Protein AF-A0AAJ6BHR3-F1 (afdb_monomer)

Mean predicted aligned error: 11.4 Å

Sequence (372 aa):
MIALTFVSKPFFCKNNGRNAMPSKGFRGINARCAALYSTTLAGIFLPLKCFQKGMETKALTVLSYGAGQDSTAILYRIVLDPAFGKQWVKGNFIVVMSNTGNEHPHTYRHVAFIQDFCLQHGIQFFFLSFRNGYHPNTWPTLQGQYLRNDSIMSLAYPKSCTDNLKIKPIYNFLDHFVAQEYYGYSDKKIPTGKKFIKQFAKDYGKIYILLGIAAGEESRVNKLKNKKMQHMQLNLFEKQMAPSRSWMDISIERLYPLIETGMDREACQEYIRSTGLPLPFPSNCMFCPFASKVEILWLFRNYPAAFRQWVTHEQRKLQKSAAKGVVRNLGVKGDCTLEEFLQEAIVEFGHMTDDQLNDYKMSHGHCVKSTF

Nearest PDB structures (foldseek):
  8rom-assembly1_A  TM=5.647E-01  e=2.912E-01  Homo sapiens
  3g5a-assembly5_E  TM=5.066E-01  e=8.476E-01  Nakaseomyces glabratus
  5tvg-assembly3_E  TM=2.901E-01  e=6.119E+00  Burkholderia vietnamiensis G4
  5tvg-assembly6_F  TM=3.048E-01  e=6.455E+00  Burkholderia vietnamiensis G4

Solvent-accessible surface area (backbone atoms only — not comparable to full-atom values): 21920 Å² total; per-residue (Å²): 142,85,87,83,86,82,85,84,82,86,85,85,86,86,84,83,89,85,85,89,86,85,90,82,89,84,84,85,89,80,93,86,85,79,90,87,86,81,88,88,81,95,68,85,78,72,78,81,74,64,73,70,95,74,69,99,47,84,32,43,21,33,36,54,40,65,60,16,42,51,31,45,32,53,52,51,36,40,73,76,32,65,68,57,20,64,73,72,54,45,55,46,63,38,36,40,29,51,48,38,76,41,62,41,74,68,46,54,53,48,48,55,51,48,46,51,53,29,52,79,60,73,36,55,66,45,79,40,42,42,91,73,66,36,30,45,90,75,31,49,22,62,62,53,30,20,70,75,64,47,31,69,66,24,65,75,48,82,82,57,62,57,50,41,35,36,53,46,22,50,55,38,44,47,20,34,50,43,26,36,78,76,65,69,51,78,71,92,69,77,64,64,91,50,55,38,42,50,47,41,22,72,77,58,41,49,39,35,36,40,41,58,46,37,29,94,49,57,69,64,59,48,54,66,54,53,57,55,51,55,61,59,66,71,50,81,85,54,83,93,64,80,78,80,74,52,73,56,72,68,18,46,42,80,41,45,64,30,43,79,67,64,30,28,65,66,53,27,51,50,53,33,53,75,70,75,49,87,74,59,54,40,46,49,46,75,80,44,52,69,58,50,48,67,53,47,45,42,40,42,74,76,36,46,68,60,46,54,51,49,47,53,36,32,51,46,24,45,52,59,38,44,78,69,73,45,85,71,56,71,25,34,61,23,81,48,50,64,65,58,50,40,50,53,20,42,73,75,49,55,88,57,50,73,66,59,43,48,54,46,38,58,75,59,37,49,61,76,87,61,80,121

Secondary structure (DSSP, 8-state):
------PPPP------------------------------------------S--S---EEEEE--SSHHHHHHHHHHHH-HHHHHHH--SEEEEEEE--S-B-HHHHHHHHHHHHHHHHTT-EEEEE-GGGT-S-TT-SSHHHHHHHHT----TTS---HHIIIIIHHHHHHHHHHHHHHHH----SSPP-TTHHHHHHHHHH-PEEEEE---TT-THHHHHHHHHHHHHHHTTSSS--------HHHHHEEEE-HHHHTT--HHHHHHHHHHTTS--PPP--BTT-TT--HHHHHHHHHH-HHHHHHHHHHHHHHHHHHHTTT--S--SSSSSS-HHHHHHHHHHHHTTS-HHHHHHHHHHH-S-TT---

Organism: NCBI:txid3121375

Structure (mmCIF, N/CA/C/O backbone):
data_AF-A0AAJ6BHR3-F1
#
_entry.id   AF-A0AAJ6BHR3-F1
#
loop_
_atom_site.group_PDB
_atom_site.id
_atom_site.type_symbol
_atom_site.label_atom_id
_atom_site.label_alt_id
_atom_site.label_comp_id
_atom_site.label_asym_id
_atom_site.label_entity_id
_atom_site.label_seq_id
_atom_site.pdbx_PDB_ins_code
_atom_site.Cartn_x
_atom_site.Cartn_y
_atom_site.Cartn_z
_atom_site.occupancy
_atom_site.B_iso_or_equiv
_atom_site.auth_seq_id
_atom_site.auth_comp_id
_atom_site.auth_asym_id
_atom_site.auth_atom_id
_atom_site.pdbx_PDB_model_num
ATOM 1 N N . MET A 1 1 ? -28.276 -37.890 -18.517 1.00 43.53 1 MET A N 1
ATOM 2 C CA . MET A 1 1 ? -28.575 -37.378 -19.870 1.00 43.53 1 MET A CA 1
ATOM 3 C C . MET A 1 1 ? -29.906 -36.659 -19.814 1.00 43.53 1 MET A C 1
ATOM 5 O O . MET A 1 1 ? -30.872 -37.309 -19.462 1.00 43.53 1 MET A O 1
ATOM 9 N N . ILE A 1 2 ? -29.919 -35.356 -20.087 1.00 30.69 2 ILE A N 1
ATOM 10 C CA . ILE A 1 2 ? -30.964 -34.588 -20.785 1.00 30.69 2 ILE A CA 1
ATOM 11 C C . ILE A 1 2 ? -30.329 -33.209 -20.992 1.00 30.69 2 ILE A C 1
ATOM 13 O O . ILE A 1 2 ? -29.969 -32.523 -20.037 1.00 30.69 2 ILE A O 1
ATOM 17 N N . ALA A 1 3 ? -30.077 -32.885 -22.255 1.00 27.61 3 ALA A N 1
ATOM 18 C CA . ALA A 1 3 ? -29.558 -31.605 -22.699 1.00 27.61 3 ALA A CA 1
ATOM 19 C C . ALA A 1 3 ? -30.703 -30.587 -22.756 1.00 27.61 3 ALA A C 1
ATOM 21 O O . ALA A 1 3 ? -31.785 -30.910 -23.240 1.00 27.61 3 ALA A O 1
ATOM 22 N N . LEU A 1 4 ? -30.452 -29.355 -22.314 1.00 28.25 4 LEU A N 1
ATOM 23 C CA . LEU A 1 4 ? -31.310 -28.204 -22.594 1.00 28.25 4 LEU A CA 1
ATOM 24 C C . LEU A 1 4 ? -30.440 -27.085 -23.171 1.00 28.25 4 LEU A C 1
ATOM 26 O O . LEU A 1 4 ? -29.816 -26.294 -22.471 1.00 28.25 4 LEU A O 1
ATOM 30 N N . THR A 1 5 ? -30.372 -27.101 -24.496 1.00 27.69 5 THR A N 1
ATOM 31 C CA . THR A 1 5 ? -29.861 -26.060 -25.388 1.00 27.69 5 THR A CA 1
ATOM 32 C C . THR A 1 5 ? -30.650 -24.761 -25.224 1.00 27.69 5 THR A C 1
ATOM 34 O O . THR A 1 5 ? -31.856 -24.741 -25.463 1.00 27.69 5 THR A O 1
ATOM 37 N N . PHE A 1 6 ? -29.967 -23.662 -24.896 1.00 28.08 6 PHE A N 1
ATOM 38 C CA . PHE A 1 6 ? -30.509 -22.307 -25.017 1.00 28.08 6 PHE A CA 1
ATOM 39 C C . PHE A 1 6 ? -30.108 -21.711 -26.371 1.00 28.08 6 PHE A C 1
ATOM 41 O O . PHE A 1 6 ? -28.932 -21.482 -26.642 1.00 28.08 6 PHE A O 1
ATOM 48 N N . VAL A 1 7 ? -31.104 -21.460 -27.222 1.00 28.77 7 VAL A N 1
ATOM 49 C CA . VAL A 1 7 ? -30.965 -20.715 -28.478 1.00 28.77 7 VAL A CA 1
ATOM 50 C C . VAL A 1 7 ? -31.154 -19.229 -28.173 1.00 28.77 7 VAL A C 1
ATOM 52 O O . VAL A 1 7 ? -32.237 -18.811 -27.770 1.00 28.77 7 VAL A O 1
ATOM 55 N N . SER A 1 8 ? -30.119 -18.418 -28.380 1.00 31.66 8 SER A N 1
ATOM 56 C CA . SER A 1 8 ? -30.201 -16.957 -28.344 1.00 31.66 8 SER A CA 1
ATOM 57 C C . SER A 1 8 ? -30.455 -16.411 -29.756 1.00 31.66 8 SER A C 1
ATOM 59 O O . SER A 1 8 ? -29.669 -16.626 -30.676 1.00 31.66 8 SER A O 1
ATOM 61 N N . LYS A 1 9 ? -31.567 -15.691 -29.951 1.00 27.73 9 LYS A N 1
ATOM 62 C CA . LYS A 1 9 ? -31.787 -14.838 -31.133 1.00 27.73 9 LYS A CA 1
ATOM 63 C C . LYS A 1 9 ? -31.458 -13.381 -30.773 1.00 27.73 9 LYS A C 1
ATOM 65 O O . LYS A 1 9 ? -31.937 -12.914 -29.741 1.00 27.73 9 LYS A O 1
ATOM 70 N N . PRO A 1 10 ? -30.696 -12.644 -31.600 1.00 29.53 10 PRO A N 1
ATOM 71 C CA . PRO A 1 10 ? -30.418 -11.231 -31.373 1.00 29.53 10 PRO A CA 1
ATOM 72 C C . PRO A 1 10 ? -31.549 -10.355 -31.932 1.00 29.53 10 PRO A C 1
ATOM 74 O O . PRO A 1 10 ? -31.976 -10.531 -33.074 1.00 29.53 10 PRO A O 1
ATOM 77 N N . PHE A 1 11 ? -32.015 -9.386 -31.143 1.00 25.97 11 PHE A N 1
ATOM 78 C CA . PHE A 1 11 ? -32.934 -8.348 -31.612 1.00 25.97 11 PHE A CA 1
ATOM 79 C C . PHE A 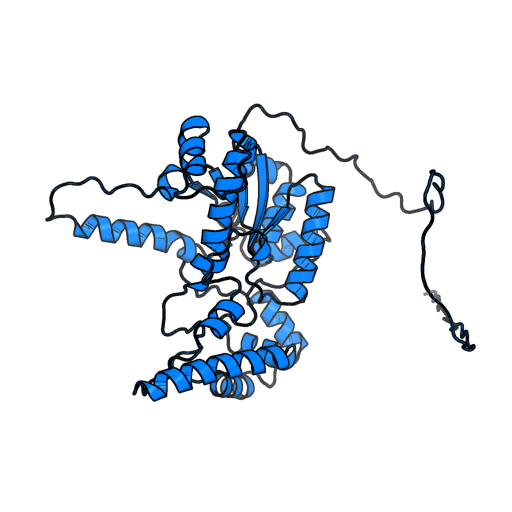1 11 ? -32.130 -7.153 -32.140 1.00 25.97 11 PHE A C 1
ATOM 81 O O . PHE A 1 11 ? -31.417 -6.480 -31.398 1.00 25.97 11 PHE A O 1
ATOM 88 N N . PHE A 1 12 ? -32.243 -6.911 -33.445 1.00 24.55 12 PHE A N 1
ATOM 89 C CA . PHE A 1 12 ? -31.795 -5.699 -34.127 1.00 24.55 12 PHE A CA 1
ATOM 90 C C . PHE A 1 12 ? -32.832 -4.587 -33.919 1.00 24.55 12 PHE A C 1
ATOM 92 O O . PHE A 1 12 ? -34.019 -4.815 -34.134 1.00 24.55 12 PHE A O 1
ATOM 99 N N . CYS A 1 13 ? -32.392 -3.365 -33.614 1.00 24.86 13 CYS A N 1
ATOM 100 C CA . CYS A 1 13 ? -33.203 -2.170 -33.843 1.00 24.86 13 CYS A CA 1
ATOM 101 C C . CYS A 1 13 ? -32.346 -1.089 -34.516 1.00 24.86 13 CYS A C 1
ATOM 103 O O . CYS A 1 13 ? -31.422 -0.540 -33.917 1.00 24.86 13 CYS A O 1
ATOM 105 N N . LYS A 1 14 ? -32.637 -0.824 -35.794 1.00 26.89 14 LYS A N 1
ATOM 106 C CA . LYS A 1 14 ? -32.192 0.353 -36.553 1.00 26.89 14 LYS A CA 1
ATOM 107 C C . LYS A 1 14 ? -33.349 1.354 -36.580 1.00 26.89 14 LYS A C 1
ATOM 109 O O . LYS A 1 14 ? -34.442 0.953 -36.965 1.00 26.89 14 LYS A O 1
ATOM 114 N N . ASN A 1 15 ? -33.097 2.635 -36.292 1.00 29.72 15 ASN A N 1
ATOM 115 C CA . ASN A 1 15 ? -33.170 3.718 -37.292 1.00 29.72 15 ASN A CA 1
ATOM 116 C C . ASN A 1 15 ? -33.070 5.138 -36.690 1.00 29.72 15 ASN A C 1
ATOM 118 O O . ASN A 1 15 ? -33.813 5.507 -35.792 1.00 29.72 15 ASN A O 1
ATOM 122 N N . ASN A 1 16 ? -32.183 5.917 -37.322 1.00 28.78 16 ASN A N 1
ATOM 123 C CA . ASN A 1 16 ? -32.333 7.281 -37.859 1.00 28.78 16 ASN A CA 1
ATOM 124 C C . ASN A 1 16 ? -32.695 8.488 -36.963 1.00 28.78 16 ASN A C 1
ATOM 126 O O . ASN A 1 16 ? -33.853 8.800 -36.728 1.00 28.78 16 ASN A O 1
ATOM 130 N N . GLY A 1 17 ? -31.648 9.256 -36.633 1.00 25.22 17 GLY A N 1
ATOM 131 C CA . GLY A 1 17 ? -31.402 10.668 -36.998 1.00 25.22 17 GLY A CA 1
ATOM 132 C C . GLY A 1 17 ? -32.539 11.703 -37.092 1.00 25.22 17 GLY A C 1
ATOM 133 O O . GLY A 1 17 ? -33.362 11.621 -37.995 1.00 25.22 17 GLY A O 1
ATOM 134 N N . ARG A 1 18 ? -32.421 12.796 -36.311 1.00 27.53 18 ARG A N 1
ATOM 135 C CA . ARG A 1 18 ? -32.147 14.198 -36.750 1.00 27.53 18 ARG A CA 1
ATOM 136 C C . ARG A 1 18 ? -32.345 15.217 -35.598 1.00 27.53 18 ARG A C 1
ATOM 138 O O . ARG A 1 18 ? -33.404 15.270 -34.999 1.00 27.53 18 ARG A O 1
ATOM 145 N N . ASN A 1 19 ? -31.288 16.006 -35.366 1.00 26.59 19 ASN A N 1
ATOM 146 C CA . ASN A 1 19 ? -31.127 17.421 -34.955 1.00 26.59 19 ASN A CA 1
ATOM 147 C C . ASN A 1 19 ? -32.138 18.224 -34.090 1.00 26.59 19 ASN A C 1
ATOM 149 O O . ASN A 1 19 ? -33.329 18.254 -34.368 1.00 26.59 19 ASN A O 1
ATOM 153 N N . ALA A 1 20 ? -31.516 19.093 -33.256 1.00 27.33 20 ALA A N 1
ATOM 154 C CA . ALA A 1 20 ? -31.967 20.366 -32.635 1.00 27.33 20 ALA A CA 1
ATOM 155 C C . ALA A 1 20 ? -32.911 20.249 -31.411 1.00 27.33 20 ALA A C 1
ATOM 157 O O . ALA A 1 20 ? -33.820 19.440 -31.427 1.00 27.33 20 ALA A O 1
ATOM 158 N N . MET A 1 21 ? -32.819 20.999 -30.300 1.00 26.95 21 MET A N 1
ATOM 159 C CA . MET A 1 21 ? -32.112 22.230 -29.878 1.00 26.95 21 MET A CA 1
ATOM 160 C C . MET A 1 21 ? -32.149 22.318 -28.305 1.00 26.95 21 MET A C 1
ATOM 162 O O . MET A 1 21 ? -32.633 21.377 -27.677 1.00 26.95 21 MET A O 1
ATOM 166 N N . PRO A 1 22 ? -31.634 23.378 -27.631 1.00 36.50 22 PRO A N 1
ATOM 167 C CA . PRO A 1 22 ? -31.159 23.318 -26.239 1.00 36.50 22 PRO A CA 1
ATOM 168 C C . PRO A 1 22 ? -32.062 23.946 -25.147 1.00 36.50 22 PRO A C 1
ATOM 170 O O . PRO A 1 22 ? -32.836 24.860 -25.393 1.00 36.50 22 PRO A O 1
ATOM 173 N N . SER A 1 23 ? -31.737 23.592 -23.893 1.00 27.22 23 SER A N 1
ATOM 174 C CA . SER A 1 23 ? -31.746 24.420 -22.663 1.00 27.22 23 SER A CA 1
ATOM 175 C C . SER A 1 23 ? -33.061 24.873 -21.990 1.00 27.22 23 SER A C 1
ATOM 177 O O . SER A 1 23 ? -33.989 25.352 -22.624 1.00 27.22 23 SER A O 1
ATOM 179 N N . LYS A 1 24 ? -32.975 24.881 -20.644 1.00 28.28 24 LYS A N 1
ATOM 180 C CA . LYS A 1 24 ? -33.791 25.566 -19.611 1.00 28.28 24 LYS A CA 1
ATOM 181 C C . LYS A 1 24 ? -35.010 24.823 -19.036 1.00 28.28 24 LYS A C 1
ATOM 183 O O . LYS A 1 24 ? -36.125 24.935 -19.511 1.00 28.28 24 LYS A O 1
ATOM 188 N N . GLY A 1 25 ? -34.731 24.143 -17.918 1.00 23.53 25 GLY A N 1
ATOM 189 C CA . GLY A 1 25 ? -35.292 24.373 -16.577 1.00 23.53 25 GLY A CA 1
ATOM 190 C C . GLY A 1 25 ? -36.806 24.421 -16.371 1.00 23.53 25 GLY A C 1
ATOM 191 O O . GLY A 1 25 ? -37.451 25.333 -16.852 1.00 23.53 25 GLY A O 1
ATOM 192 N N . PHE A 1 26 ? -37.312 23.573 -15.469 1.00 24.92 26 PHE A N 1
ATOM 193 C CA . PHE A 1 26 ? -38.308 23.967 -14.467 1.00 24.92 26 PHE A CA 1
ATOM 194 C C . PHE A 1 26 ? -38.283 23.012 -13.262 1.00 24.92 26 PHE A C 1
ATOM 196 O O . PHE A 1 26 ? -37.807 21.882 -13.336 1.00 24.92 26 PHE A O 1
ATOM 203 N N . ARG A 1 27 ? -38.720 23.553 -12.126 1.00 25.80 27 ARG A N 1
ATOM 204 C CA . ARG A 1 27 ? -38.677 23.018 -10.761 1.00 25.80 27 ARG A CA 1
ATOM 205 C C . ARG A 1 27 ? -39.812 22.017 -10.490 1.00 25.80 27 ARG A C 1
ATOM 207 O O . ARG A 1 27 ? -40.920 22.245 -10.950 1.00 25.80 27 ARG A O 1
ATOM 214 N N . GLY A 1 28 ? -39.568 21.081 -9.566 1.00 24.52 28 GLY A N 1
ATOM 215 C CA . GLY A 1 28 ? -40.513 20.787 -8.478 1.00 24.52 28 GLY A CA 1
ATOM 216 C C . GLY A 1 28 ? -41.332 19.485 -8.516 1.00 24.52 28 GLY A C 1
ATOM 217 O O . GLY A 1 28 ? -42.289 19.378 -9.265 1.00 24.52 28 GLY A O 1
ATOM 218 N N . ILE A 1 29 ? -41.044 18.640 -7.514 1.00 27.88 29 ILE A N 1
ATOM 219 C CA . ILE A 1 29 ? -41.998 17.953 -6.612 1.00 27.88 29 ILE A CA 1
ATOM 220 C C . ILE A 1 29 ? -42.469 16.509 -6.949 1.00 27.88 29 ILE A C 1
ATOM 222 O O . ILE A 1 29 ? -43.124 16.239 -7.945 1.00 27.88 29 ILE A O 1
ATOM 226 N N . ASN A 1 30 ? -42.212 15.652 -5.945 1.00 26.42 30 ASN A N 1
ATOM 227 C CA . ASN A 1 30 ? -42.872 14.416 -5.482 1.00 26.42 30 ASN A CA 1
ATOM 228 C C . ASN A 1 30 ? -42.688 13.055 -6.181 1.00 26.42 30 ASN A C 1
ATOM 230 O O . ASN A 1 30 ? -43.318 12.718 -7.174 1.00 26.42 30 ASN A O 1
ATOM 234 N N . ALA A 1 31 ? -41.919 12.211 -5.480 1.00 30.58 31 ALA A N 1
ATOM 235 C CA . ALA A 1 31 ? -42.360 10.962 -4.849 1.00 30.58 31 ALA A CA 1
ATOM 236 C C . ALA A 1 31 ? -43.496 10.173 -5.527 1.00 30.58 31 ALA A C 1
ATOM 238 O O . ALA A 1 31 ? -44.669 10.477 -5.320 1.00 30.58 31 ALA A O 1
ATOM 239 N N . ARG A 1 32 ? -43.120 9.075 -6.198 1.00 27.86 32 ARG A N 1
ATOM 240 C CA . ARG A 1 32 ? -43.722 7.724 -6.133 1.00 27.86 32 ARG A CA 1
ATOM 241 C C . ARG A 1 32 ? -43.192 6.896 -7.305 1.00 27.86 32 ARG A C 1
ATOM 243 O O . ARG A 1 32 ? -43.545 7.163 -8.441 1.00 27.86 32 ARG A O 1
ATOM 250 N N . CYS A 1 33 ? -42.376 5.888 -7.015 1.00 26.25 33 CYS A N 1
ATOM 251 C CA . CYS A 1 33 ? -42.396 4.615 -7.740 1.00 26.25 33 CYS A CA 1
ATOM 252 C C . CYS A 1 33 ? -41.576 3.600 -6.944 1.00 26.25 33 CYS A C 1
ATOM 254 O O . CYS A 1 33 ? -40.373 3.436 -7.126 1.00 26.25 33 CYS A O 1
ATOM 256 N N . ALA A 1 34 ? -42.261 2.986 -5.986 1.00 26.36 34 ALA A N 1
ATOM 257 C CA . ALA A 1 34 ? -41.879 1.705 -5.433 1.00 26.36 34 ALA A CA 1
ATOM 258 C C . ALA A 1 34 ? -42.460 0.594 -6.321 1.00 26.36 34 ALA A C 1
ATOM 260 O O . ALA A 1 34 ? -43.525 0.772 -6.908 1.00 26.36 34 ALA A O 1
ATOM 261 N N . ALA A 1 35 ? -41.784 -0.552 -6.277 1.00 27.89 35 ALA A N 1
ATOM 262 C CA . ALA A 1 35 ? -42.211 -1.879 -6.714 1.00 27.89 35 ALA A CA 1
ATOM 263 C C . ALA A 1 35 ? -42.059 -2.230 -8.203 1.00 27.89 35 ALA A C 1
ATOM 265 O O . ALA A 1 35 ? -42.747 -1.705 -9.071 1.00 27.89 35 ALA A O 1
ATOM 266 N N . LEU A 1 36 ? -41.153 -3.190 -8.425 1.00 27.72 36 LEU A N 1
ATOM 267 C CA . LEU A 1 36 ? -41.216 -4.431 -9.224 1.00 27.72 36 LEU A CA 1
ATOM 268 C C . LEU A 1 36 ? -39.732 -4.762 -9.477 1.00 27.72 36 LEU A C 1
ATOM 270 O O . LEU A 1 36 ? -39.036 -3.973 -10.099 1.00 27.72 36 LEU A O 1
ATOM 274 N N . TYR A 1 37 ? -39.113 -5.731 -8.800 1.00 27.25 37 TYR A N 1
ATOM 275 C CA . TYR A 1 37 ? -39.253 -7.165 -9.043 1.00 27.25 37 TYR A CA 1
ATOM 276 C C . TYR A 1 37 ? -39.081 -7.981 -7.751 1.00 27.25 37 TYR A C 1
ATOM 278 O O . TYR A 1 37 ? -38.194 -7.716 -6.942 1.00 27.25 37 TYR A O 1
ATOM 286 N N . SER A 1 38 ? -39.935 -8.991 -7.591 1.00 27.19 38 SER A N 1
ATOM 287 C CA . SER A 1 38 ? -39.905 -10.004 -6.534 1.00 27.19 38 SER A CA 1
ATOM 288 C C . SER A 1 38 ? -39.807 -11.395 -7.167 1.00 27.19 38 SER A C 1
ATOM 290 O O . SER A 1 38 ? -40.276 -11.582 -8.289 1.00 27.19 38 SER A O 1
ATOM 292 N N . THR A 1 39 ? -39.284 -12.346 -6.383 1.00 29.77 39 THR A N 1
ATOM 293 C CA . THR A 1 39 ? -39.155 -13.811 -6.577 1.00 29.77 39 THR A CA 1
ATOM 294 C C . THR A 1 39 ? -37.995 -14.254 -7.486 1.00 29.77 39 THR A C 1
ATOM 296 O O . THR A 1 39 ? -37.868 -13.787 -8.604 1.00 29.77 39 THR A O 1
ATOM 299 N N . THR A 1 40 ? -37.057 -15.127 -7.096 1.00 33.59 40 THR A N 1
ATOM 300 C CA . THR A 1 40 ? -36.994 -16.087 -5.977 1.00 33.59 40 THR A CA 1
ATOM 301 C C . THR A 1 40 ? -35.542 -16.561 -5.820 1.00 33.59 40 THR A C 1
ATOM 303 O O . THR A 1 40 ? -34.986 -17.117 -6.759 1.00 33.59 40 THR A O 1
ATOM 306 N N . LEU A 1 41 ? -34.949 -16.391 -4.637 1.00 32.78 41 LEU A N 1
ATOM 307 C CA . LEU A 1 41 ? -33.869 -17.236 -4.109 1.00 32.78 41 LEU A CA 1
ATOM 308 C C . LEU A 1 41 ? -33.882 -17.060 -2.588 1.00 32.78 41 LEU A C 1
ATOM 310 O O . LEU A 1 41 ? -33.253 -16.174 -2.016 1.00 32.78 41 LEU A O 1
ATOM 314 N N . ALA A 1 42 ? -34.722 -17.868 -1.946 1.00 36.66 42 ALA A N 1
ATOM 315 C CA . ALA A 1 42 ? -34.770 -18.000 -0.502 1.00 36.66 42 ALA A CA 1
ATOM 316 C C . ALA A 1 42 ? -33.509 -18.750 -0.048 1.00 36.66 42 ALA A C 1
ATOM 318 O O . ALA A 1 42 ? -33.460 -19.975 -0.062 1.00 36.66 42 ALA A O 1
ATOM 319 N N . GLY A 1 43 ? -32.481 -17.990 0.318 1.00 29.34 43 GLY A N 1
ATOM 320 C CA . GLY A 1 43 ? -31.271 -18.473 0.969 1.00 29.34 43 GLY A CA 1
ATOM 321 C C . GLY A 1 43 ? -30.929 -17.528 2.110 1.00 29.34 43 GLY A C 1
ATOM 322 O O . GLY A 1 43 ? -30.286 -16.514 1.887 1.00 29.34 43 GLY A O 1
ATOM 323 N N . ILE A 1 44 ? -31.462 -17.829 3.297 1.00 35.19 44 ILE A N 1
ATOM 324 C CA . ILE A 1 44 ? -31.034 -17.373 4.631 1.00 35.19 44 ILE A CA 1
ATOM 325 C C . ILE A 1 44 ? -30.354 -15.985 4.636 1.00 35.19 44 ILE A C 1
ATOM 327 O O . ILE A 1 44 ? -29.148 -15.854 4.832 1.00 35.19 44 ILE A O 1
ATOM 331 N N . PHE A 1 45 ? -31.146 -14.923 4.479 1.00 31.05 45 PHE A N 1
ATOM 332 C CA . PHE A 1 45 ? -30.750 -13.601 4.964 1.00 31.05 45 PHE A CA 1
ATOM 333 C C . PHE A 1 45 ? -30.894 -13.630 6.489 1.00 31.05 45 PHE A C 1
ATOM 335 O O . PHE A 1 45 ? -31.977 -13.394 7.028 1.00 31.05 45 PHE A O 1
ATOM 342 N N . LEU A 1 46 ? -29.816 -13.975 7.200 1.00 29.92 46 LEU A N 1
ATOM 343 C CA . LEU A 1 46 ? -29.734 -13.638 8.619 1.00 29.92 46 LEU A CA 1
ATOM 344 C C . LEU A 1 46 ? -29.859 -12.109 8.719 1.00 29.92 46 LEU A C 1
ATOM 346 O O . LEU A 1 46 ? -29.130 -11.401 8.018 1.00 29.92 46 LEU A O 1
ATOM 350 N N . PRO A 1 47 ? -30.780 -11.579 9.540 1.00 33.16 47 PRO A N 1
ATOM 351 C CA . PRO A 1 47 ? -30.949 -10.144 9.664 1.00 33.16 47 PRO A CA 1
ATOM 352 C C . PRO A 1 47 ? -29.629 -9.532 10.125 1.00 33.16 47 PRO A C 1
ATOM 354 O O . PRO A 1 47 ? -29.035 -9.984 11.107 1.00 33.16 47 PRO A O 1
ATOM 357 N N . LEU A 1 48 ? -29.193 -8.509 9.383 1.00 37.88 48 LEU A N 1
ATOM 358 C CA . LEU A 1 48 ? -28.114 -7.591 9.724 1.00 37.88 48 LEU A CA 1
ATOM 359 C C . LEU A 1 48 ? -28.187 -7.261 11.216 1.00 37.88 48 LEU A C 1
ATOM 361 O O . LEU A 1 48 ? -28.963 -6.407 11.648 1.00 37.88 48 LEU A O 1
ATOM 365 N N . LYS A 1 49 ? -27.338 -7.906 12.019 1.00 34.34 49 LYS A N 1
ATOM 366 C CA . LYS A 1 49 ? -26.883 -7.270 13.245 1.00 34.34 49 LYS A CA 1
ATOM 367 C C . LYS A 1 49 ? -26.023 -6.112 12.771 1.00 34.34 49 LYS A C 1
ATOM 369 O O . LYS A 1 49 ? -24.846 -6.291 12.474 1.00 34.34 49 LYS A O 1
ATOM 374 N N . CYS A 1 50 ? -26.644 -4.935 12.667 1.00 33.56 50 CYS A N 1
ATOM 375 C CA . CYS A 1 50 ? -25.937 -3.670 12.783 1.00 33.56 50 CYS A CA 1
ATOM 376 C C . CYS A 1 50 ? -24.846 -3.865 13.830 1.00 33.56 50 CYS A C 1
ATOM 378 O O . CYS A 1 50 ? -25.159 -4.325 14.934 1.00 33.56 50 CYS A O 1
ATOM 380 N N . PHE A 1 51 ? -23.597 -3.566 13.474 1.00 39.75 51 PHE A N 1
ATOM 381 C CA . PHE A 1 51 ? -22.507 -3.480 14.433 1.00 39.75 51 PHE A CA 1
ATOM 382 C C . PHE A 1 51 ? -23.034 -2.651 15.607 1.00 39.75 51 PHE A C 1
ATOM 384 O O . PHE A 1 51 ? -23.370 -1.474 15.443 1.00 39.75 51 PHE A O 1
ATOM 391 N N . GLN A 1 52 ? -23.308 -3.321 16.730 1.00 39.19 52 GLN A N 1
ATOM 392 C CA . GLN A 1 52 ? -24.094 -2.729 17.801 1.00 39.19 52 GLN A CA 1
ATOM 393 C C . GLN A 1 52 ? -23.326 -1.509 18.293 1.00 39.19 52 GLN A C 1
ATOM 395 O O . GLN A 1 52 ? -22.200 -1.618 18.774 1.00 39.19 52 GLN A O 1
ATOM 400 N N . LYS A 1 53 ? -23.947 -0.336 18.158 1.00 37.06 53 LYS A N 1
ATOM 401 C CA . LYS A 1 53 ? -23.490 0.937 18.717 1.00 37.06 53 LYS A CA 1
ATOM 402 C C . LYS A 1 53 ? -23.670 0.905 20.239 1.00 37.06 53 LYS A C 1
ATOM 404 O O . LYS A 1 53 ? -24.475 1.637 20.800 1.00 37.06 53 LYS A O 1
ATOM 409 N N . GLY A 1 54 ? -22.967 -0.017 20.883 1.00 41.47 54 GLY A N 1
ATOM 410 C CA . GLY A 1 54 ? -23.096 -0.342 22.292 1.00 41.47 54 GLY A CA 1
ATOM 411 C C . GLY A 1 54 ? -21.893 -1.140 22.770 1.00 41.47 54 GLY A C 1
ATOM 412 O O . GLY A 1 54 ? -22.008 -2.340 22.968 1.00 41.47 54 GLY A O 1
ATOM 413 N N . MET A 1 55 ? -20.752 -0.469 22.957 1.00 42.03 55 MET A N 1
ATOM 414 C CA . MET A 1 55 ? -19.721 -0.885 23.914 1.00 42.03 55 MET A CA 1
ATOM 415 C C . MET A 1 55 ? -19.017 0.352 24.488 1.00 42.03 55 MET A C 1
ATOM 417 O O . MET A 1 55 ? -18.532 1.203 23.746 1.00 42.03 55 MET A O 1
ATOM 421 N N . GLU A 1 56 ? -18.945 0.401 25.818 1.00 53.03 56 GLU A N 1
ATOM 422 C CA . GLU A 1 56 ? -18.387 1.412 26.738 1.00 53.03 56 GLU A CA 1
ATOM 423 C C . GLU A 1 56 ? -16.927 1.856 26.504 1.00 53.03 56 GLU A C 1
ATOM 425 O O . GLU A 1 56 ? -16.371 2.607 27.303 1.00 53.03 56 GLU A O 1
ATOM 430 N N . THR A 1 57 ? -16.266 1.440 25.422 1.00 65.38 57 THR A N 1
ATOM 431 C CA . THR A 1 57 ? -14.838 1.721 25.217 1.00 65.38 57 THR A CA 1
ATOM 432 C C . THR A 1 57 ? -14.625 2.748 24.111 1.00 65.38 57 THR A C 1
ATOM 434 O O . THR A 1 57 ? -14.932 2.506 22.946 1.00 65.38 57 THR A O 1
ATOM 437 N N . LYS A 1 58 ? -14.024 3.892 24.459 1.00 87.00 58 LYS A N 1
ATOM 438 C CA . LYS A 1 58 ? -13.597 4.938 23.509 1.00 87.00 58 LYS A CA 1
ATOM 439 C C . LYS A 1 58 ? -12.338 4.561 22.702 1.00 87.00 58 LYS A C 1
ATOM 441 O O . LYS A 1 58 ? -11.717 5.426 22.094 1.00 87.00 58 LYS A O 1
ATOM 446 N N . ALA A 1 59 ? -11.958 3.282 22.686 1.00 94.94 59 ALA A N 1
ATOM 447 C CA . ALA A 1 59 ? -10.823 2.789 21.914 1.00 94.94 59 ALA A CA 1
ATOM 448 C C . ALA A 1 59 ? -11.050 2.967 20.402 1.00 94.94 59 ALA A C 1
ATOM 450 O O . ALA A 1 59 ? -12.189 3.035 19.933 1.00 94.94 59 ALA A O 1
ATOM 451 N N . LEU A 1 60 ? -9.952 3.037 19.647 1.00 97.75 60 LEU A N 1
ATOM 452 C CA . LEU A 1 60 ? -9.961 3.147 18.192 1.00 97.75 60 LEU A CA 1
ATOM 453 C C . LEU A 1 60 ? -9.067 2.064 17.590 1.00 97.75 60 LEU A C 1
ATOM 455 O O . LEU A 1 60 ? -7.870 1.998 17.882 1.00 97.75 60 LEU A O 1
ATOM 459 N N . THR A 1 61 ? -9.657 1.255 16.718 1.00 98.56 61 THR A N 1
ATOM 460 C CA . THR A 1 61 ? -8.983 0.264 15.887 1.00 98.56 61 THR A CA 1
ATOM 461 C C . THR A 1 61 ? -9.055 0.685 14.424 1.00 98.56 61 THR A C 1
ATOM 463 O O . THR A 1 61 ? -10.113 1.027 13.900 1.00 98.56 61 THR A O 1
ATOM 466 N N . VAL A 1 62 ? -7.915 0.642 13.744 1.00 98.69 62 VAL A N 1
ATOM 467 C CA . VAL A 1 62 ? -7.770 1.044 12.347 1.00 98.69 62 VAL A CA 1
ATOM 468 C C . VAL A 1 62 ? -7.162 -0.110 11.570 1.00 98.69 62 VAL A C 1
ATOM 470 O O . VAL A 1 62 ? -6.056 -0.553 11.879 1.00 98.69 62 VAL A O 1
ATOM 473 N N . LEU A 1 63 ? -7.830 -0.561 10.515 1.00 98.75 63 LEU A N 1
ATOM 474 C CA . LEU A 1 63 ? -7.189 -1.408 9.517 1.00 98.75 63 LEU A CA 1
ATOM 475 C C . LEU A 1 63 ? -6.463 -0.531 8.496 1.00 98.75 63 LEU A C 1
ATOM 477 O O . LEU A 1 63 ? -7.100 0.176 7.713 1.00 98.75 63 LEU A O 1
ATOM 481 N N . SER A 1 64 ? -5.128 -0.599 8.476 1.00 98.38 64 SER A N 1
ATOM 482 C CA . SER A 1 64 ? -4.337 -0.023 7.385 1.00 98.38 64 SER A CA 1
ATOM 483 C C . SER A 1 64 ? -4.462 -0.930 6.163 1.00 98.38 64 SER A C 1
ATOM 485 O O . SER A 1 64 ? -3.739 -1.919 6.016 1.00 98.38 64 SER A O 1
ATOM 487 N N . TYR A 1 65 ? -5.392 -0.586 5.283 1.00 98.31 65 TYR A N 1
ATOM 488 C CA . TYR A 1 65 ? -5.802 -1.421 4.169 1.00 98.31 65 TYR A CA 1
ATOM 489 C C . TYR A 1 65 ? -4.909 -1.215 2.943 1.00 98.31 65 TYR A C 1
ATOM 491 O O . TYR A 1 65 ? -4.809 -0.116 2.396 1.00 98.31 65 TYR A O 1
ATOM 499 N N . GLY A 1 66 ? -4.237 -2.289 2.517 1.00 95.31 66 GLY A N 1
ATOM 500 C CA . GLY A 1 66 ? -3.326 -2.282 1.371 1.00 95.31 66 GLY A CA 1
ATOM 501 C C . GLY A 1 66 ? -3.987 -2.629 0.036 1.00 95.31 66 GLY A C 1
ATOM 502 O O . GLY A 1 66 ? -3.340 -2.466 -0.993 1.00 95.31 66 GLY A O 1
ATOM 503 N N . ALA A 1 67 ? -5.244 -3.090 0.059 1.00 96.31 67 ALA A N 1
ATOM 504 C CA . ALA A 1 67 ? -5.979 -3.645 -1.086 1.00 96.31 67 ALA A CA 1
ATOM 505 C C . ALA A 1 67 ? -5.370 -4.916 -1.703 1.00 96.31 67 ALA A C 1
ATOM 507 O O . ALA A 1 67 ? -5.650 -5.238 -2.855 1.00 96.31 67 ALA A O 1
ATOM 508 N N . GLY A 1 68 ? -4.545 -5.633 -0.935 1.00 95.19 68 GLY A N 1
ATOM 509 C CA . GLY A 1 68 ? -4.011 -6.948 -1.294 1.00 95.19 68 GLY A CA 1
ATOM 510 C C . GLY A 1 68 ? -4.696 -8.074 -0.527 1.00 95.19 68 GLY A C 1
ATOM 511 O O . GLY A 1 68 ? -5.621 -7.838 0.256 1.00 95.19 68 GLY A O 1
ATOM 512 N N . GLN A 1 69 ? -4.203 -9.295 -0.725 1.00 95.75 69 GLN A N 1
ATOM 513 C CA . GLN A 1 69 ? -4.749 -10.522 -0.136 1.00 95.75 69 GLN A CA 1
ATOM 514 C C . GLN A 1 69 ? -4.756 -10.466 1.399 1.00 95.75 69 GLN A C 1
ATOM 516 O O . GLN A 1 69 ? -5.815 -10.582 2.003 1.00 95.75 69 GLN A O 1
ATOM 521 N N . ASP A 1 70 ? -3.621 -10.150 2.024 1.00 96.06 70 ASP A N 1
ATOM 522 C CA . ASP A 1 70 ? -3.443 -10.158 3.483 1.00 96.06 70 ASP A CA 1
ATOM 523 C C . ASP A 1 70 ? -4.422 -9.210 4.202 1.00 96.06 70 ASP A C 1
ATOM 525 O O . ASP A 1 70 ? -5.162 -9.603 5.103 1.00 96.06 70 ASP A O 1
ATOM 529 N N . SER A 1 71 ? -4.484 -7.938 3.784 1.00 97.81 71 SER A N 1
ATOM 530 C CA . SER A 1 71 ? -5.397 -6.967 4.404 1.00 97.81 71 SER A CA 1
ATOM 531 C C . SER A 1 71 ? -6.868 -7.264 4.105 1.00 97.81 71 SER A C 1
ATOM 533 O O . SER A 1 71 ? -7.733 -6.882 4.890 1.00 97.81 71 SER A O 1
ATOM 535 N N . THR A 1 72 ? -7.159 -7.925 2.980 1.00 98.50 72 THR A N 1
ATOM 536 C CA . THR A 1 72 ? -8.522 -8.362 2.633 1.00 98.50 72 THR A CA 1
ATOM 537 C C . THR A 1 72 ? -8.948 -9.540 3.494 1.00 98.50 72 THR A C 1
ATOM 539 O O . THR A 1 72 ? -10.047 -9.507 4.033 1.00 98.50 72 THR A O 1
ATOM 542 N N . ALA A 1 73 ? -8.063 -10.515 3.717 1.00 98.44 73 ALA A N 1
ATOM 543 C CA . ALA A 1 73 ? -8.314 -11.628 4.623 1.00 98.44 73 ALA A CA 1
ATOM 544 C C . ALA A 1 73 ? -8.606 -11.124 6.043 1.00 98.44 73 ALA A C 1
ATOM 546 O O . ALA A 1 73 ? -9.603 -11.530 6.628 1.00 98.44 73 ALA A O 1
ATOM 547 N N . ILE A 1 74 ? -7.818 -10.169 6.563 1.00 98.69 74 ILE A N 1
ATOM 548 C CA . ILE A 1 74 ? -8.094 -9.544 7.871 1.00 98.69 74 ILE A CA 1
ATOM 549 C C . ILE A 1 74 ? -9.492 -8.914 7.896 1.00 98.69 74 ILE A C 1
ATOM 551 O O . ILE A 1 74 ? -10.249 -9.163 8.831 1.00 98.69 74 ILE A O 1
ATOM 555 N N . LEU A 1 75 ? -9.848 -8.109 6.887 1.00 98.75 75 LEU A N 1
ATOM 556 C CA . LEU A 1 75 ? -11.153 -7.444 6.838 1.00 98.75 75 LEU A CA 1
ATOM 557 C C . LEU A 1 75 ? -12.306 -8.453 6.784 1.00 98.75 75 LEU A C 1
ATOM 559 O O . LEU A 1 75 ? -13.248 -8.348 7.565 1.00 98.75 75 LEU A O 1
ATOM 563 N N . TYR A 1 76 ? -12.219 -9.444 5.897 1.00 98.69 76 TYR A N 1
ATOM 564 C CA . TYR A 1 76 ? -13.232 -10.488 5.779 1.00 98.69 76 TYR A CA 1
ATOM 565 C C . TYR A 1 76 ? -13.335 -11.317 7.057 1.00 98.69 76 TYR A C 1
ATOM 567 O O . TYR A 1 76 ? -14.444 -11.614 7.477 1.00 98.69 76 TYR A O 1
ATOM 575 N N . ARG A 1 77 ? -12.222 -11.654 7.722 1.00 98.31 77 ARG A N 1
ATOM 576 C CA . ARG A 1 77 ? -12.258 -12.341 9.023 1.00 98.31 77 ARG A CA 1
ATOM 577 C C . ARG A 1 77 ? -12.924 -11.499 10.100 1.00 98.31 77 ARG A C 1
ATOM 579 O O . ARG A 1 77 ? -13.772 -12.009 10.810 1.00 98.31 77 ARG A O 1
ATOM 586 N N . ILE A 1 78 ? -12.605 -10.211 10.199 1.00 98.44 78 ILE A N 1
ATOM 587 C CA . ILE A 1 78 ? -13.253 -9.321 11.178 1.00 98.44 78 ILE A CA 1
ATOM 588 C C . ILE A 1 78 ? -14.774 -9.302 11.002 1.00 98.44 78 ILE A C 1
ATOM 590 O O . ILE A 1 78 ? -15.501 -9.269 11.991 1.00 98.44 78 ILE A O 1
ATOM 594 N N . VAL A 1 79 ? -15.245 -9.305 9.754 1.00 98.00 79 VAL A N 1
ATOM 595 C CA . VAL A 1 79 ? -16.672 -9.198 9.436 1.00 98.00 79 VAL A CA 1
ATOM 596 C C . VAL A 1 79 ? -17.402 -10.538 9.538 1.00 98.00 79 VAL A C 1
ATOM 598 O O . VAL A 1 79 ? 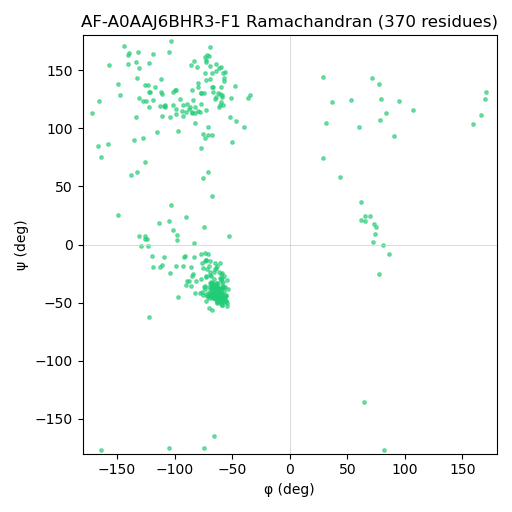-18.526 -10.580 10.033 1.00 98.00 79 VAL A O 1
ATOM 601 N N . LEU A 1 80 ? -16.787 -11.621 9.062 1.00 97.94 80 LEU A N 1
ATOM 602 C CA . LEU A 1 80 ? -17.442 -12.920 8.886 1.00 97.94 80 LEU A CA 1
ATOM 603 C C . LEU A 1 80 ? -17.163 -13.910 10.026 1.00 97.94 80 LEU A C 1
ATOM 605 O O . LEU A 1 80 ? -17.924 -14.858 10.198 1.00 97.94 80 LEU A O 1
ATOM 609 N N . ASP A 1 81 ? -16.113 -13.689 10.822 1.00 97.31 81 ASP A N 1
ATOM 610 C CA . ASP A 1 81 ? -15.747 -14.489 11.995 1.00 97.31 81 ASP A CA 1
ATOM 611 C C . ASP A 1 81 ? -15.864 -13.614 13.263 1.00 97.31 81 ASP A C 1
ATOM 613 O O . ASP A 1 81 ? -14.940 -12.866 13.607 1.00 97.31 81 ASP A O 1
ATOM 617 N N . PRO A 1 82 ? -16.999 -13.682 13.993 1.00 95.06 82 PRO A N 1
ATOM 618 C CA . PRO A 1 82 ? -17.224 -12.863 15.184 1.00 95.06 82 PRO A CA 1
ATOM 619 C C . PRO A 1 82 ? -16.184 -13.062 16.292 1.00 95.06 82 PRO A C 1
ATOM 621 O O . PRO A 1 82 ? -15.927 -12.129 17.058 1.00 95.06 82 PRO A O 1
ATOM 624 N N . ALA A 1 83 ? -15.582 -14.253 16.401 1.00 96.88 83 ALA A N 1
ATOM 625 C CA . ALA A 1 83 ? -14.553 -14.520 17.401 1.00 96.88 83 ALA A CA 1
ATOM 62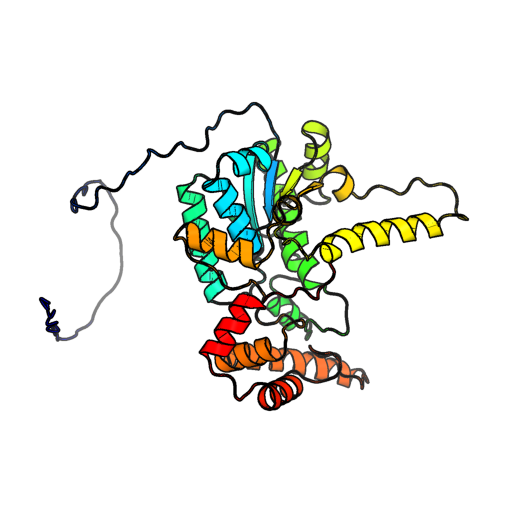6 C C . ALA A 1 83 ? -13.262 -13.770 17.050 1.00 96.88 83 ALA A C 1
ATOM 628 O O . ALA A 1 83 ? -12.694 -13.086 17.906 1.00 96.88 83 ALA A O 1
ATOM 629 N N . PHE A 1 84 ? -12.860 -13.810 15.777 1.00 97.19 84 PHE A N 1
ATOM 630 C CA . PHE A 1 84 ? -11.730 -13.028 15.280 1.00 97.19 84 PHE A CA 1
ATOM 631 C C . PHE A 1 84 ? -11.985 -11.522 15.403 1.00 97.19 84 PHE A C 1
ATOM 633 O O . PHE A 1 84 ? -11.129 -10.788 15.899 1.00 97.19 84 PHE A O 1
ATOM 640 N N . GLY A 1 85 ? -13.179 -11.056 15.025 1.00 96.25 85 GLY A N 1
ATOM 641 C CA . GLY A 1 85 ? -13.587 -9.663 15.204 1.00 96.25 85 GLY A CA 1
ATOM 642 C C . GLY A 1 85 ? -13.447 -9.206 16.660 1.00 96.25 85 GLY A C 1
ATOM 643 O O . GLY A 1 85 ? -12.781 -8.207 16.925 1.00 96.25 85 GLY A O 1
ATOM 644 N N . LYS A 1 86 ? -13.980 -9.978 17.618 1.00 95.31 86 LYS A N 1
ATOM 645 C CA . LYS A 1 86 ? -13.890 -9.673 19.058 1.00 95.31 86 LYS A CA 1
ATOM 646 C C . LYS A 1 86 ? -12.451 -9.670 19.587 1.00 95.31 86 LYS A C 1
ATOM 648 O O . LYS A 1 86 ? -12.144 -8.906 20.499 1.00 95.31 86 LYS A O 1
ATOM 653 N N . GLN A 1 87 ? -11.579 -10.516 19.044 1.00 96.12 87 GLN A N 1
ATOM 654 C CA . GLN A 1 87 ? -10.173 -10.579 19.446 1.00 96.12 87 GLN A CA 1
ATOM 655 C C . GLN A 1 87 ? -9.388 -9.334 19.004 1.00 96.12 87 GLN A C 1
ATOM 657 O O . GLN A 1 87 ? -8.578 -8.811 19.772 1.00 96.12 87 GLN A O 1
ATOM 662 N N . TRP A 1 88 ? -9.616 -8.863 17.775 1.00 96.62 88 TRP A N 1
ATOM 663 C CA . TRP A 1 88 ? -8.751 -7.866 17.132 1.00 96.62 88 TRP A CA 1
ATOM 664 C C . TRP A 1 88 ? -9.318 -6.452 17.092 1.00 96.62 88 TRP A C 1
ATOM 666 O O . TRP A 1 88 ? -8.549 -5.492 17.011 1.00 96.62 88 TRP A O 1
ATOM 676 N N . VAL A 1 89 ? -10.639 -6.305 17.155 1.00 96.69 89 VAL A N 1
ATOM 677 C CA . VAL A 1 89 ? -11.305 -5.006 17.106 1.00 96.69 89 VAL A CA 1
ATOM 678 C C . VAL A 1 89 ? -11.658 -4.541 18.510 1.00 96.69 89 VAL A C 1
ATOM 680 O O . VAL A 1 89 ? -12.469 -5.141 19.210 1.00 96.69 89 VAL A O 1
ATOM 683 N N . LYS A 1 90 ? -11.057 -3.418 18.905 1.00 92.44 90 LYS A N 1
ATOM 684 C CA . LYS A 1 90 ? -11.308 -2.729 20.172 1.00 92.44 90 LYS A CA 1
ATOM 685 C C . LYS A 1 90 ? -11.984 -1.387 19.899 1.00 92.44 90 LYS A C 1
ATOM 687 O O . LYS A 1 90 ? -11.388 -0.521 19.253 1.00 92.44 90 LYS A O 1
ATOM 692 N N . GLY A 1 91 ? -13.191 -1.203 20.427 1.00 92.31 91 GLY A N 1
ATOM 693 C CA . GLY A 1 91 ? -13.954 0.039 20.286 1.00 92.31 91 GLY A CA 1
ATOM 694 C C . GLY A 1 91 ? -14.347 0.342 18.838 1.00 92.31 91 GLY A C 1
ATOM 695 O O . GLY A 1 91 ? -14.820 -0.536 18.118 1.00 92.31 91 GLY A O 1
ATOM 696 N N . ASN A 1 92 ? -14.173 1.597 18.420 1.00 95.31 92 ASN A N 1
ATOM 697 C CA . ASN A 1 92 ? -14.517 2.055 17.075 1.00 95.31 92 ASN A CA 1
ATOM 698 C C . ASN A 1 92 ? -13.598 1.413 16.024 1.00 95.31 92 ASN A C 1
ATOM 700 O O . ASN A 1 92 ? -12.382 1.388 16.213 1.00 95.31 92 ASN A O 1
ATOM 704 N N . PHE A 1 93 ? -14.160 0.938 14.911 1.00 98.12 93 PHE A N 1
ATOM 705 C CA . PHE A 1 93 ? -13.411 0.304 13.829 1.00 98.12 93 PHE A CA 1
ATOM 706 C C . PHE A 1 93 ? -13.550 1.070 12.522 1.00 98.12 93 PHE A C 1
ATOM 708 O O . PHE A 1 93 ? -14.656 1.274 12.020 1.00 98.12 93 PHE A O 1
ATOM 715 N N . ILE A 1 94 ? -12.411 1.449 11.944 1.00 98.62 94 ILE A N 1
ATOM 716 C CA . ILE A 1 94 ? -12.354 2.100 10.636 1.00 98.62 94 ILE A CA 1
ATOM 717 C C . ILE A 1 94 ? -11.326 1.425 9.731 1.00 98.62 94 ILE A C 1
ATOM 719 O O . ILE A 1 94 ? -10.313 0.885 10.185 1.00 98.62 94 ILE A O 1
ATOM 723 N N . VAL A 1 95 ? -11.560 1.503 8.427 1.00 98.88 95 VAL A N 1
ATOM 724 C CA . VAL A 1 95 ? -10.646 1.006 7.397 1.00 98.88 95 VAL A CA 1
ATOM 725 C C . VAL A 1 95 ? -10.074 2.203 6.651 1.00 98.88 95 VAL A C 1
ATOM 727 O O . VAL A 1 95 ? -10.815 3.083 6.219 1.00 98.88 95 VAL A O 1
ATOM 730 N N . VAL A 1 96 ? -8.751 2.268 6.507 1.00 98.75 96 VAL A N 1
ATOM 731 C CA . VAL A 1 96 ? -8.083 3.405 5.860 1.00 98.75 96 VAL A CA 1
ATOM 732 C C . VAL A 1 96 ? -7.092 2.901 4.824 1.00 98.75 96 VAL A C 1
ATOM 734 O O . VAL A 1 96 ? -6.181 2.137 5.140 1.00 98.75 96 VAL A O 1
ATOM 737 N N . MET A 1 97 ? -7.232 3.387 3.593 1.00 98.12 97 MET A N 1
ATOM 738 C CA . MET A 1 97 ? -6.298 3.148 2.497 1.00 98.12 97 MET A CA 1
ATOM 739 C C . MET A 1 97 ? -5.791 4.476 1.943 1.00 98.12 97 MET A C 1
ATOM 741 O O . MET A 1 97 ? -6.570 5.392 1.696 1.00 98.12 97 MET A O 1
ATOM 745 N N . SER A 1 98 ? -4.488 4.559 1.673 1.00 97.56 98 SER A N 1
ATOM 746 C CA . SER A 1 98 ? -3.899 5.697 0.966 1.00 97.56 98 SER A CA 1
ATOM 747 C C . SER A 1 98 ? -3.629 5.357 -0.496 1.00 97.56 98 SER A C 1
ATOM 749 O O . SER A 1 98 ? -2.876 4.430 -0.801 1.00 97.56 98 SER A O 1
ATOM 751 N N . ASN A 1 99 ? -4.250 6.108 -1.401 1.00 96.88 99 ASN A N 1
ATOM 752 C CA . ASN A 1 99 ? -4.100 5.981 -2.841 1.00 96.88 99 ASN A CA 1
ATOM 753 C C . ASN A 1 99 ? -2.790 6.622 -3.308 1.00 96.88 99 ASN A C 1
ATOM 755 O O . ASN A 1 99 ? -2.641 7.842 -3.309 1.00 96.88 99 ASN A O 1
ATOM 759 N N . THR A 1 100 ? -1.877 5.797 -3.809 1.00 95.12 100 THR A N 1
ATOM 760 C CA . THR A 1 100 ? -0.594 6.247 -4.365 1.00 95.12 100 THR A CA 1
ATOM 761 C C . THR A 1 100 ? -0.723 6.920 -5.739 1.00 95.12 100 THR A C 1
ATOM 763 O O . THR A 1 100 ? 0.223 7.561 -6.207 1.00 95.12 100 THR A O 1
ATOM 766 N N . GLY A 1 101 ? -1.878 6.774 -6.400 1.00 95.81 101 GLY A N 1
ATOM 767 C CA . GLY A 1 101 ? -2.130 7.228 -7.771 1.00 95.81 101 GLY A CA 1
ATOM 768 C C . GLY A 1 101 ? -1.436 6.383 -8.847 1.00 95.81 101 GLY A C 1
ATOM 769 O O . GLY A 1 101 ? -1.226 6.865 -9.961 1.00 95.81 101 GLY A O 1
ATOM 770 N N . ASN A 1 102 ? -1.004 5.164 -8.513 1.00 96.25 102 ASN A N 1
ATOM 771 C CA . ASN A 1 102 ? -0.324 4.254 -9.439 1.00 96.25 102 ASN A CA 1
ATOM 772 C C . ASN A 1 102 ? -0.608 2.769 -9.117 1.00 96.25 102 ASN A C 1
ATOM 774 O O . ASN A 1 102 ? 0.198 1.900 -9.440 1.00 96.25 102 ASN A O 1
ATOM 778 N N . GLU A 1 103 ? -1.735 2.460 -8.471 1.00 96.00 103 GLU A N 1
ATOM 779 C CA . GLU A 1 103 ? -2.152 1.061 -8.295 1.00 96.00 103 GLU A CA 1
ATOM 780 C C . GLU A 1 103 ? -2.638 0.469 -9.630 1.00 96.00 103 GLU A C 1
ATOM 782 O O . GLU A 1 103 ? -2.943 1.198 -10.579 1.00 96.00 103 GLU A O 1
ATOM 787 N N . HIS A 1 104 ? -2.716 -0.858 -9.722 1.00 95.50 104 HIS A N 1
ATOM 788 C CA . HIS A 1 104 ? -3.242 -1.507 -10.921 1.00 95.50 104 HIS A CA 1
ATOM 789 C C . HIS A 1 104 ? -4.759 -1.267 -11.093 1.00 95.50 104 HIS A C 1
ATOM 791 O O . HIS A 1 104 ? -5.488 -1.150 -10.103 1.00 95.50 104 HIS A O 1
ATOM 797 N N . PRO A 1 105 ? -5.297 -1.296 -12.332 1.00 96.38 105 PRO A N 1
ATOM 798 C CA . PRO A 1 105 ? -6.739 -1.160 -12.571 1.00 96.38 105 PRO A CA 1
ATOM 799 C C . PRO A 1 105 ? -7.605 -2.195 -11.840 1.00 96.38 105 PRO A C 1
ATOM 801 O O . PRO A 1 105 ? -8.696 -1.875 -11.373 1.00 96.38 105 PRO A O 1
ATOM 804 N N . HIS A 1 106 ? -7.135 -3.440 -11.707 1.00 95.06 106 HIS A N 1
ATOM 805 C CA . HIS A 1 106 ? -7.835 -4.457 -10.914 1.00 95.06 106 HIS A CA 1
ATOM 806 C C . HIS A 1 106 ? -7.834 -4.132 -9.411 1.00 95.06 106 HIS A C 1
ATOM 808 O O . HIS A 1 106 ? -8.831 -4.394 -8.747 1.00 95.06 106 HIS A O 1
ATOM 814 N N . THR A 1 107 ? -6.781 -3.496 -8.885 1.00 96.62 107 THR A N 1
ATOM 815 C CA . THR A 1 107 ? -6.735 -3.036 -7.490 1.00 96.62 107 THR A CA 1
ATOM 816 C C . THR A 1 107 ? -7.781 -1.954 -7.251 1.00 96.62 107 THR A C 1
ATOM 818 O O . THR A 1 107 ? -8.507 -2.027 -6.270 1.00 96.62 107 THR A O 1
ATOM 821 N N . TYR A 1 108 ? -7.937 -0.989 -8.165 1.00 97.75 108 TYR A N 1
ATOM 822 C CA . TYR A 1 108 ? -8.986 0.031 -8.035 1.00 97.75 108 TYR A CA 1
ATOM 823 C C . TYR A 1 108 ? -10.402 -0.557 -8.097 1.00 97.75 108 TYR A C 1
ATOM 825 O O . TYR A 1 108 ? -11.261 -0.143 -7.321 1.00 97.75 108 TYR A O 1
ATOM 833 N N . ARG A 1 109 ? -10.641 -1.554 -8.962 1.00 98.00 109 ARG A N 1
ATOM 834 C CA . ARG A 1 109 ? -11.916 -2.295 -8.986 1.00 98.00 109 ARG A CA 1
ATOM 835 C C . ARG A 1 109 ? -12.179 -3.020 -7.664 1.00 98.00 109 ARG A C 1
ATOM 837 O O . ARG A 1 109 ? -13.287 -2.944 -7.146 1.00 98.00 109 ARG A O 1
ATOM 844 N N . HIS A 1 110 ? -11.156 -3.662 -7.101 1.00 98.31 110 HIS A N 1
ATOM 845 C CA . HIS A 1 110 ? -11.249 -4.318 -5.795 1.00 98.31 110 HIS A CA 1
ATOM 846 C C . HIS A 1 110 ? -11.541 -3.328 -4.665 1.00 98.31 110 HIS A C 1
ATOM 848 O O . HIS A 1 110 ? -12.408 -3.574 -3.838 1.00 98.31 110 HIS A O 1
ATOM 854 N N . VAL A 1 111 ? -10.880 -2.168 -4.649 1.00 98.38 111 VAL A N 1
ATOM 855 C CA . VAL A 1 111 ? -11.151 -1.123 -3.648 1.00 98.38 111 VAL A CA 1
ATOM 856 C C . VAL A 1 111 ? -12.603 -0.658 -3.716 1.00 98.38 111 VAL A C 1
ATOM 858 O O . VAL A 1 111 ? -13.229 -0.533 -2.670 1.00 98.38 111 VAL A O 1
ATOM 861 N N . ALA A 1 112 ? -13.158 -0.459 -4.915 1.00 98.50 112 ALA A N 1
ATOM 862 C CA . ALA A 1 112 ? -14.565 -0.089 -5.068 1.00 98.50 112 ALA A CA 1
ATOM 863 C C . ALA A 1 112 ? -15.509 -1.164 -4.499 1.00 98.50 112 ALA A C 1
ATOM 865 O O . ALA A 1 112 ? -16.440 -0.831 -3.770 1.00 98.50 112 ALA A O 1
ATOM 866 N N . PHE A 1 113 ? -15.229 -2.445 -4.766 1.00 98.62 113 PHE A N 1
ATOM 867 C CA . PHE A 1 113 ? -15.963 -3.562 -4.163 1.00 98.62 113 PHE A CA 1
ATOM 868 C C . PHE A 1 113 ? -15.875 -3.541 -2.629 1.00 98.62 113 PHE A C 1
ATOM 870 O O . PHE A 1 113 ? -16.879 -3.681 -1.941 1.00 98.62 113 PHE A O 1
ATOM 877 N N . ILE A 1 114 ? -14.684 -3.310 -2.078 1.00 98.69 114 ILE A N 1
ATOM 878 C CA . ILE A 1 114 ? -14.466 -3.299 -0.627 1.00 98.69 114 ILE A CA 1
ATOM 879 C C . ILE A 1 114 ? -15.124 -2.094 0.047 1.00 98.69 114 ILE A C 1
ATOM 881 O O . ILE A 1 114 ? -15.590 -2.215 1.176 1.00 98.69 114 ILE A O 1
ATOM 885 N N . GLN A 1 115 ? -15.200 -0.943 -0.622 1.00 98.69 115 GLN A N 1
ATOM 886 C CA . GLN A 1 115 ? -15.956 0.203 -0.118 1.00 98.69 115 GLN A CA 1
ATOM 887 C C . GLN A 1 115 ? -17.442 -0.134 0.038 1.00 98.69 115 GLN A C 1
ATOM 889 O O . GLN A 1 115 ? -18.026 0.204 1.067 1.00 98.69 115 GLN A O 1
ATOM 894 N N . ASP A 1 116 ? -18.027 -0.826 -0.943 1.00 98.62 116 ASP A N 1
ATOM 895 C CA . ASP A 1 116 ? -19.411 -1.299 -0.871 1.00 98.62 116 ASP A CA 1
ATOM 896 C C . ASP A 1 116 ? -19.588 -2.369 0.217 1.00 98.62 116 ASP A C 1
ATOM 898 O O . ASP A 1 116 ? -20.468 -2.244 1.065 1.00 98.62 116 ASP A O 1
ATOM 902 N N . PHE A 1 117 ? -18.678 -3.346 0.291 1.00 98.69 117 PHE A N 1
ATOM 903 C CA . PHE A 1 117 ? -18.655 -4.346 1.362 1.00 98.69 117 PHE A CA 1
ATOM 904 C C . PHE A 1 117 ? -18.611 -3.690 2.754 1.00 98.69 117 PHE A C 1
ATOM 906 O O . PHE A 1 117 ? -19.422 -4.000 3.624 1.00 98.69 117 PHE A O 1
ATOM 913 N N . CYS A 1 118 ? -17.714 -2.726 2.976 1.00 98.69 118 CYS A N 1
ATOM 914 C CA . CYS A 1 118 ? -17.652 -1.986 4.235 1.00 98.69 118 CYS A CA 1
ATOM 915 C C . CYS A 1 118 ? -18.957 -1.235 4.527 1.00 98.69 118 CYS A C 1
ATOM 917 O O . CYS A 1 118 ? -19.437 -1.292 5.658 1.00 98.69 118 CYS A O 1
ATOM 919 N N . LEU A 1 119 ? -19.558 -0.585 3.525 1.00 98.25 119 LEU A N 1
ATOM 920 C CA . LEU A 1 119 ? -20.826 0.127 3.680 1.00 98.25 119 LEU A CA 1
ATOM 921 C C . LEU A 1 119 ? -21.966 -0.816 4.098 1.00 98.25 119 LEU A C 1
ATOM 923 O O . LEU A 1 119 ? -22.683 -0.510 5.051 1.00 98.25 119 LEU A O 1
ATOM 927 N N . GLN A 1 120 ? -22.093 -1.976 3.445 1.00 98.06 120 GLN A N 1
ATOM 928 C CA . GLN A 1 120 ? -23.102 -2.995 3.763 1.00 98.06 120 GLN A CA 1
ATOM 929 C C . GLN A 1 120 ? -22.966 -3.541 5.193 1.00 98.06 120 GLN A C 1
ATOM 931 O O . GLN A 1 120 ? -23.962 -3.901 5.818 1.00 98.06 120 GLN A O 1
ATOM 936 N N . HIS A 1 121 ? -21.746 -3.547 5.737 1.00 97.50 121 HIS A N 1
ATOM 937 C CA . HIS A 1 121 ? -21.450 -3.997 7.097 1.00 97.50 121 HIS A CA 1
ATOM 938 C C . HIS A 1 121 ? -21.335 -2.857 8.128 1.00 97.50 121 HIS A C 1
ATOM 940 O O . HIS A 1 121 ? -20.959 -3.101 9.275 1.00 97.50 121 HIS A O 1
ATOM 946 N N . GLY A 1 122 ? -21.676 -1.615 7.760 1.00 97.06 122 GLY A N 1
ATOM 947 C CA . GLY A 1 122 ? -21.653 -0.464 8.673 1.00 97.06 122 GLY A CA 1
ATOM 948 C C . GLY A 1 122 ? -20.248 -0.017 9.097 1.00 97.06 122 GLY A C 1
ATOM 949 O O . GLY A 1 122 ? -20.085 0.585 10.157 1.00 97.06 122 GLY A O 1
ATOM 950 N N . ILE A 1 123 ? -19.230 -0.314 8.287 1.00 98.25 123 ILE A N 1
ATOM 951 C CA . ILE A 1 123 ? -17.823 0.017 8.530 1.00 98.25 123 ILE A CA 1
ATOM 952 C C . ILE A 1 123 ? -17.440 1.242 7.699 1.00 98.25 123 ILE A C 1
ATOM 954 O O . ILE A 1 123 ? -17.660 1.295 6.490 1.00 98.25 123 ILE A O 1
ATOM 958 N N . GLN A 1 124 ? -16.803 2.227 8.332 1.00 98.38 124 GLN A N 1
ATOM 959 C CA . GLN A 1 124 ? -16.310 3.406 7.621 1.00 98.38 124 GLN A CA 1
ATOM 960 C C . GLN A 1 124 ? -15.017 3.077 6.864 1.00 98.38 124 GLN A C 1
ATOM 962 O O . GLN A 1 124 ? -14.012 2.703 7.475 1.00 98.38 124 GLN A O 1
ATOM 967 N N . PHE A 1 125 ? -15.032 3.256 5.541 1.00 98.69 125 PHE A N 1
ATOM 968 C CA . PHE A 1 125 ? -13.858 3.107 4.681 1.00 98.69 125 PHE A CA 1
ATOM 969 C C . PHE A 1 125 ? -13.386 4.466 4.156 1.00 98.69 125 PHE A C 1
ATOM 971 O O . PHE A 1 125 ? -14.083 5.137 3.393 1.00 98.69 125 PHE A O 1
ATOM 978 N N . PHE A 1 126 ? -12.156 4.844 4.495 1.00 98.56 126 PHE A N 1
ATOM 979 C CA . PHE A 1 126 ? -11.528 6.082 4.048 1.00 98.56 126 PHE A CA 1
ATOM 980 C C . PHE A 1 126 ? -10.502 5.809 2.950 1.00 98.56 126 PHE A C 1
ATOM 982 O O . PHE A 1 126 ? -9.420 5.274 3.202 1.00 98.56 126 PHE A O 1
ATOM 989 N N . PHE A 1 127 ? -10.828 6.230 1.726 1.00 98.19 127 PHE A N 1
ATOM 990 C CA . PHE A 1 127 ? -9.922 6.173 0.582 1.00 98.19 127 PHE A CA 1
ATOM 991 C C . PHE A 1 127 ? -9.231 7.525 0.371 1.00 98.19 127 PHE A C 1
ATOM 993 O O . PHE A 1 127 ? -9.796 8.457 -0.203 1.00 98.19 127 PHE A O 1
ATOM 1000 N N . LEU A 1 128 ? -8.003 7.653 0.872 1.00 97.81 128 LEU A N 1
ATOM 1001 C CA . LEU A 1 128 ? -7.264 8.911 0.887 1.00 97.81 128 LEU A CA 1
ATOM 1002 C C . LEU A 1 128 ? -6.545 9.124 -0.445 1.00 97.81 128 LEU A C 1
ATOM 1004 O O . LEU A 1 128 ? -5.595 8.425 -0.771 1.00 97.81 128 LEU A O 1
ATOM 1008 N N . SER A 1 129 ? -6.950 10.135 -1.198 1.00 96.06 129 SER A N 1
ATOM 1009 C CA . SER A 1 129 ? -6.240 10.655 -2.368 1.00 96.06 129 SER A CA 1
ATOM 1010 C C . SER A 1 129 ? -5.517 11.967 -2.040 1.00 96.06 129 SER A C 1
ATOM 1012 O O . SER A 1 129 ? -5.673 12.536 -0.954 1.00 96.06 129 SER A O 1
ATOM 1014 N N . PHE A 1 130 ? -4.753 12.504 -2.996 1.00 93.12 130 PHE A N 1
ATOM 1015 C CA . PHE A 1 130 ? -4.182 13.850 -2.877 1.00 93.12 130 PHE A CA 1
ATOM 1016 C C . PHE A 1 130 ? -5.236 14.918 -2.567 1.00 93.12 130 PHE A C 1
ATOM 1018 O O . PHE A 1 130 ? -4.995 15.814 -1.762 1.00 93.12 130 PHE A O 1
ATOM 1025 N N . ARG A 1 131 ? -6.429 14.798 -3.168 1.00 93.81 131 ARG A N 1
ATOM 1026 C CA . ARG A 1 131 ? -7.511 15.788 -3.047 1.00 93.81 131 ARG A CA 1
ATOM 1027 C C . ARG A 1 131 ? -8.043 15.916 -1.622 1.00 93.81 131 ARG A C 1
ATOM 1029 O O . ARG A 1 131 ? -8.631 16.936 -1.293 1.00 93.81 131 ARG A O 1
ATOM 1036 N N . ASN A 1 132 ? -7.810 14.912 -0.779 1.00 94.44 132 ASN A N 1
ATOM 1037 C CA . ASN A 1 132 ? -8.192 14.943 0.629 1.00 94.44 132 ASN A CA 1
ATOM 1038 C C . ASN A 1 132 ? -7.244 15.804 1.489 1.00 94.44 132 ASN A C 1
ATOM 1040 O O . ASN A 1 132 ? -7.528 16.013 2.661 1.00 94.44 132 ASN A O 1
ATOM 1044 N N . GLY A 1 133 ? -6.116 16.284 0.946 1.00 94.38 133 GLY A N 1
ATOM 1045 C CA . GLY A 1 133 ? -5.199 17.203 1.635 1.00 94.38 133 GLY A CA 1
ATOM 1046 C C . GLY A 1 133 ? -4.218 16.552 2.619 1.00 94.38 133 GLY A C 1
ATOM 1047 O O . GLY A 1 133 ? -3.392 17.245 3.205 1.00 94.38 133 GLY A O 1
ATOM 1048 N N . TYR A 1 134 ? -4.263 15.228 2.797 1.00 96.00 134 TYR A N 1
ATOM 1049 C CA . TYR A 1 134 ? -3.391 14.518 3.749 1.00 96.00 134 TYR A CA 1
ATOM 1050 C C . TYR A 1 134 ? -2.021 14.132 3.182 1.00 96.00 134 TYR A C 1
ATOM 1052 O O . TYR A 1 134 ? -1.083 13.870 3.942 1.00 96.00 134 TYR A O 1
ATOM 1060 N N . HIS A 1 135 ? -1.897 14.092 1.858 1.00 95.75 135 HIS A N 1
ATOM 1061 C CA . HIS A 1 135 ? -0.637 13.835 1.170 1.00 95.75 135 HIS A CA 1
ATOM 1062 C C . HIS A 1 135 ? 0.298 15.049 1.269 1.00 95.75 135 HIS A C 1
ATOM 1064 O O . HIS A 1 135 ? -0.171 16.182 1.159 1.00 95.75 135 HIS A O 1
ATOM 1070 N N . PRO A 1 136 ? 1.621 14.860 1.442 1.00 93.88 136 PRO A N 1
ATOM 1071 C CA . PRO A 1 136 ? 2.565 15.969 1.363 1.00 93.88 136 PRO A CA 1
ATOM 1072 C C . PRO A 1 136 ? 2.461 16.687 0.011 1.00 93.88 136 PRO A C 1
ATOM 1074 O O . PRO A 1 136 ? 2.385 16.039 -1.029 1.00 93.88 136 PRO A O 1
ATOM 1077 N N . ASN A 1 137 ? 2.567 18.017 -0.003 1.00 92.38 137 ASN A N 1
ATOM 1078 C CA . ASN A 1 137 ? 2.487 18.812 -1.241 1.00 92.38 137 ASN A CA 1
ATOM 1079 C C . ASN A 1 137 ? 3.554 18.437 -2.290 1.00 92.38 137 ASN A C 1
ATOM 1081 O O . ASN A 1 137 ? 3.383 18.687 -3.482 1.00 92.38 137 ASN A O 1
ATOM 1085 N N . THR A 1 138 ? 4.679 17.862 -1.861 1.00 92.88 138 THR A N 1
ATOM 1086 C CA . THR A 1 138 ? 5.747 17.362 -2.743 1.00 92.88 138 THR A CA 1
ATOM 1087 C C . THR A 1 138 ? 5.483 15.955 -3.287 1.00 92.88 138 THR A C 1
ATOM 1089 O O . THR A 1 138 ? 6.172 15.534 -4.212 1.00 92.88 138 THR A O 1
ATOM 1092 N N . TRP A 1 139 ? 4.476 15.257 -2.755 1.00 95.19 139 TRP A N 1
ATOM 1093 C CA . TRP A 1 139 ? 4.091 13.885 -3.090 1.00 95.19 139 TRP A CA 1
ATOM 1094 C C . TRP A 1 139 ? 2.576 13.767 -3.328 1.00 95.19 139 TRP A C 1
ATOM 1096 O O . TRP A 1 139 ? 1.900 13.044 -2.595 1.00 95.19 139 TRP A O 1
ATOM 1106 N N . PRO A 1 140 ? 2.015 14.461 -4.339 1.00 94.38 140 PRO A N 1
ATOM 1107 C CA . PRO A 1 140 ? 0.591 14.343 -4.636 1.00 94.38 140 PRO A CA 1
ATOM 1108 C C . PRO A 1 140 ? 0.215 12.919 -5.063 1.00 94.38 140 PRO A C 1
ATOM 1110 O O . PRO A 1 140 ? -0.732 12.331 -4.560 1.00 94.38 140 PRO A O 1
ATOM 1113 N N . THR A 1 141 ? 1.001 12.334 -5.958 1.00 96.62 141 THR A N 1
ATOM 1114 C CA . THR A 1 141 ? 0.953 10.918 -6.335 1.00 96.62 141 THR A CA 1
ATOM 1115 C C . THR A 1 141 ? 2.382 10.455 -6.596 1.00 96.62 141 THR A C 1
ATOM 1117 O O . THR A 1 141 ? 3.297 11.284 -6.673 1.00 96.62 141 THR A O 1
ATOM 1120 N N . LEU A 1 142 ? 2.591 9.148 -6.773 1.00 95.69 142 LEU A N 1
ATOM 1121 C CA . LEU A 1 142 ? 3.898 8.604 -7.152 1.00 95.69 142 LEU A CA 1
ATOM 1122 C C . LEU A 1 142 ? 4.427 9.277 -8.426 1.00 95.69 142 LEU A C 1
ATOM 1124 O O . LEU A 1 142 ? 5.508 9.858 -8.435 1.00 95.69 142 LEU A O 1
ATOM 1128 N N . GLN A 1 143 ? 3.604 9.284 -9.472 1.00 95.38 143 GLN A N 1
ATOM 1129 C CA . GLN A 1 143 ? 3.945 9.892 -10.757 1.00 95.38 143 GLN A CA 1
ATOM 1130 C C . GLN A 1 143 ? 4.028 11.420 -10.670 1.00 95.38 143 GLN A C 1
ATOM 1132 O O . GLN A 1 143 ? 4.867 12.032 -11.323 1.00 95.38 143 GLN A O 1
ATOM 1137 N N . GLY A 1 144 ? 3.204 12.055 -9.832 1.00 95.50 144 GLY A N 1
ATOM 1138 C CA . GLY A 1 144 ? 3.260 13.499 -9.619 1.00 95.50 144 GLY A CA 1
ATOM 1139 C C . GLY A 1 144 ? 4.588 13.950 -9.007 1.00 95.50 144 GLY A C 1
ATOM 1140 O O . GLY A 1 144 ? 5.125 14.983 -9.403 1.00 95.50 144 GLY A O 1
ATOM 1141 N N . GLN A 1 145 ? 5.169 13.157 -8.100 1.00 95.38 145 GLN A N 1
ATOM 1142 C CA . GLN A 1 145 ? 6.508 13.430 -7.572 1.00 95.38 145 GLN A CA 1
ATOM 1143 C C . GLN A 1 145 ? 7.594 13.243 -8.642 1.00 95.38 145 GLN A C 1
ATOM 1145 O O . GLN A 1 145 ? 8.527 14.051 -8.701 1.00 95.38 145 GLN A O 1
ATOM 1150 N N . TYR A 1 146 ? 7.449 12.237 -9.510 1.00 94.94 146 TYR A N 1
ATOM 1151 C CA . TYR A 1 146 ? 8.371 11.986 -10.623 1.00 94.94 146 TYR A CA 1
ATOM 1152 C C . TYR A 1 146 ? 8.377 13.136 -11.621 1.00 94.94 146 TYR A C 1
ATOM 1154 O O . TYR A 1 146 ? 9.442 13.671 -11.919 1.00 94.94 146 TYR A O 1
ATOM 1162 N N . LEU A 1 147 ? 7.191 13.560 -12.066 1.00 95.00 147 LEU A N 1
ATOM 1163 C CA . LEU A 1 147 ? 7.002 14.668 -13.004 1.00 95.00 147 LEU A CA 1
ATOM 1164 C C . LEU A 1 147 ? 7.545 15.988 -12.467 1.00 95.00 147 LEU A C 1
ATOM 1166 O O . LEU A 1 147 ? 8.177 16.732 -13.203 1.00 95.00 147 LEU A O 1
ATOM 1170 N N . ARG A 1 148 ? 7.320 16.278 -11.183 1.00 94.62 148 ARG A N 1
ATOM 1171 C CA . ARG A 1 148 ? 7.753 17.542 -10.577 1.00 94.62 148 ARG A CA 1
ATOM 1172 C C . ARG A 1 148 ? 9.273 17.690 -10.511 1.00 94.62 148 ARG A C 1
ATOM 1174 O O . ARG A 1 148 ? 9.767 18.811 -10.484 1.00 94.62 148 ARG A O 1
ATOM 1181 N N . ASN A 1 149 ? 10.000 16.580 -10.392 1.00 94.12 149 ASN A N 1
ATOM 1182 C CA . ASN A 1 149 ? 11.418 16.604 -10.034 1.00 94.12 149 ASN A CA 1
ATOM 1183 C C . ASN A 1 149 ? 12.329 15.902 -11.047 1.00 94.12 149 ASN A C 1
ATOM 1185 O O . ASN A 1 149 ? 13.517 15.768 -10.748 1.00 94.12 149 ASN A O 1
ATOM 1189 N N . ASP A 1 150 ? 11.804 15.426 -12.180 1.00 95.25 150 ASP A N 1
ATOM 1190 C CA . ASP A 1 150 ? 12.495 14.510 -13.102 1.00 95.25 150 ASP A CA 1
ATOM 1191 C C . ASP A 1 150 ? 13.210 13.395 -12.332 1.00 95.25 150 ASP A C 1
ATOM 1193 O O . ASP A 1 150 ? 14.435 13.261 -12.328 1.00 95.25 150 ASP A O 1
ATOM 1197 N N . SER A 1 151 ? 12.420 12.659 -11.553 1.00 93.25 151 SER A N 1
ATOM 1198 C CA . SER A 1 151 ? 12.910 11.626 -10.641 1.00 93.25 151 SER A CA 1
ATOM 1199 C C . SER A 1 151 ? 12.115 10.336 -10.795 1.00 93.25 151 SER A C 1
ATOM 1201 O O . SER A 1 151 ? 11.042 10.340 -11.385 1.00 93.25 151 SER A O 1
ATOM 1203 N N . ILE A 1 152 ? 12.638 9.242 -10.244 1.00 94.94 152 ILE A N 1
ATOM 1204 C CA . ILE A 1 152 ? 11.951 7.952 -10.114 1.00 94.94 152 ILE A CA 1
ATOM 1205 C C . ILE A 1 152 ? 12.276 7.330 -8.753 1.00 94.94 152 ILE A C 1
ATOM 1207 O O . ILE A 1 152 ? 13.257 7.717 -8.104 1.00 94.94 152 ILE A O 1
ATOM 1211 N N . MET A 1 153 ? 11.485 6.342 -8.328 1.00 93.12 153 MET A N 1
ATOM 1212 C CA . MET A 1 153 ? 11.923 5.428 -7.276 1.00 93.12 153 MET A CA 1
ATOM 1213 C C . MET A 1 153 ? 12.945 4.454 -7.854 1.00 93.12 153 MET A C 1
ATOM 1215 O O . MET A 1 153 ? 12.704 3.847 -8.892 1.00 93.12 153 MET A O 1
ATOM 1219 N N . SER A 1 154 ? 14.070 4.311 -7.163 1.00 91.94 154 SER A N 1
ATOM 1220 C CA . SER A 1 154 ? 15.227 3.540 -7.609 1.00 91.94 154 SER A CA 1
ATOM 1221 C C . SER A 1 154 ? 15.718 2.639 -6.488 1.00 91.94 154 SER A C 1
ATOM 1223 O O . SER A 1 154 ? 15.718 3.061 -5.330 1.00 91.94 154 SER A O 1
ATOM 1225 N N . LEU A 1 155 ? 16.165 1.431 -6.835 1.00 91.19 155 LEU A N 1
ATOM 1226 C CA . LEU A 1 155 ? 16.821 0.512 -5.900 1.00 91.19 155 LEU A CA 1
ATOM 1227 C C . LEU A 1 155 ? 18.165 1.042 -5.375 1.00 91.19 155 LEU A C 1
ATOM 1229 O O . LEU A 1 155 ? 18.627 0.578 -4.338 1.00 91.19 155 LEU A O 1
ATOM 1233 N N . ALA A 1 156 ? 18.751 2.054 -6.021 1.00 87.62 156 ALA A N 1
ATOM 1234 C CA . ALA A 1 156 ? 19.960 2.721 -5.539 1.00 87.62 156 ALA A CA 1
ATOM 1235 C C . ALA A 1 156 ? 19.722 3.593 -4.287 1.00 87.62 156 ALA A C 1
ATOM 1237 O O . ALA A 1 156 ? 20.679 4.101 -3.706 1.00 87.62 156 ALA A O 1
ATOM 1238 N N . TYR A 1 157 ? 18.464 3.794 -3.870 1.00 85.69 157 TYR A N 1
ATOM 1239 C CA . TYR A 1 157 ? 18.103 4.641 -2.733 1.00 85.69 157 TYR A CA 1
ATOM 1240 C C . TYR A 1 157 ? 17.098 3.961 -1.793 1.00 85.69 157 TYR A C 1
ATOM 1242 O O . TYR A 1 157 ? 16.317 3.106 -2.217 1.00 85.69 157 TYR A O 1
ATOM 1250 N N . PRO A 1 158 ? 17.035 4.391 -0.518 1.00 84.62 158 PRO A N 1
ATOM 1251 C CA . PRO A 1 158 ? 15.985 3.961 0.395 1.00 84.62 158 PRO A CA 1
ATOM 1252 C C . PRO A 1 158 ? 14.574 4.255 -0.133 1.00 84.62 158 PRO A C 1
ATOM 1254 O O . PRO A 1 158 ? 14.314 5.255 -0.811 1.00 84.62 158 PRO A O 1
ATOM 1257 N N . LYS A 1 159 ? 13.626 3.389 0.229 1.00 83.75 159 LYS A N 1
ATOM 1258 C CA . LYS A 1 159 ? 12.228 3.477 -0.202 1.00 83.75 159 LYS A CA 1
ATOM 1259 C C . LYS A 1 159 ? 11.509 4.660 0.459 1.00 83.75 159 LYS A C 1
ATOM 1261 O O . LYS A 1 159 ? 11.032 4.550 1.579 1.00 83.75 159 LYS A O 1
ATOM 1266 N N . SER A 1 160 ? 11.340 5.762 -0.266 1.00 89.88 160 SER A N 1
ATOM 1267 C CA . SER A 1 160 ? 10.663 6.970 0.237 1.00 89.88 160 SER A CA 1
ATOM 1268 C C . SER A 1 160 ? 9.159 7.030 -0.069 1.00 89.88 160 SER A C 1
ATOM 1270 O O . SER A 1 160 ? 8.422 7.779 0.578 1.00 89.88 160 SER A O 1
ATOM 1272 N N . CYS A 1 161 ? 8.669 6.245 -1.034 1.00 91.31 161 CYS A N 1
ATOM 1273 C CA . CYS A 1 161 ? 7.260 6.274 -1.433 1.00 91.31 161 CYS A CA 1
ATOM 1274 C C . CYS A 1 161 ? 6.313 5.742 -0.344 1.00 91.31 161 CYS A C 1
ATOM 1276 O O . CYS A 1 161 ? 5.235 6.302 -0.166 1.00 91.31 161 CYS A O 1
ATOM 1278 N N . THR A 1 162 ? 6.712 4.717 0.424 1.00 90.69 162 THR A N 1
ATOM 1279 C CA . THR A 1 162 ? 5.908 4.199 1.549 1.00 90.69 162 THR A CA 1
ATOM 1280 C C . THR A 1 162 ? 5.633 5.299 2.568 1.00 90.69 162 THR A C 1
ATOM 1282 O O . THR A 1 162 ? 4.488 5.505 2.967 1.00 90.69 162 THR A O 1
ATOM 1285 N N . ASP A 1 163 ? 6.669 6.044 2.950 1.00 91.06 163 ASP A N 1
ATOM 1286 C CA . ASP A 1 163 ? 6.542 7.097 3.950 1.00 91.06 163 ASP A CA 1
ATOM 1287 C C . ASP A 1 163 ? 5.630 8.217 3.469 1.00 91.06 163 ASP A C 1
ATOM 1289 O O . ASP A 1 163 ? 4.732 8.648 4.190 1.00 91.06 163 ASP A O 1
ATOM 1293 N N . ASN A 1 164 ? 5.845 8.693 2.242 1.00 95.31 164 ASN A N 1
ATOM 1294 C CA . ASN A 1 164 ? 5.179 9.895 1.751 1.00 95.31 164 ASN A CA 1
ATOM 1295 C C . ASN A 1 164 ? 3.782 9.647 1.170 1.00 95.31 164 ASN A C 1
ATOM 1297 O O . ASN A 1 164 ? 2.958 10.554 1.230 1.00 95.31 164 ASN A O 1
ATOM 1301 N N . LEU A 1 165 ? 3.502 8.450 0.648 1.00 95.88 165 LEU A N 1
ATOM 1302 C CA . LEU A 1 165 ? 2.217 8.121 0.015 1.00 95.88 165 LEU A CA 1
ATOM 1303 C C . LEU A 1 165 ? 1.359 7.150 0.826 1.00 95.88 165 LEU A C 1
ATOM 1305 O O . LEU A 1 165 ? 0.201 6.958 0.474 1.00 95.88 165 LEU A O 1
ATOM 1309 N N . LYS A 1 166 ? 1.887 6.520 1.886 1.00 93.88 166 LYS A N 1
ATOM 1310 C CA . LYS A 1 166 ? 1.108 5.600 2.736 1.00 93.88 166 LYS A CA 1
ATOM 1311 C C . LYS A 1 166 ? 1.110 6.037 4.196 1.00 93.88 166 LYS A C 1
ATOM 1313 O O . LYS A 1 166 ? 0.069 6.413 4.721 1.00 93.88 166 LYS A O 1
ATOM 1318 N N . ILE A 1 167 ? 2.277 6.071 4.835 1.00 94.38 167 ILE A N 1
ATOM 1319 C CA . ILE A 1 167 ? 2.388 6.305 6.283 1.00 94.38 167 ILE A CA 1
ATOM 1320 C C . ILE A 1 167 ? 1.970 7.734 6.658 1.00 94.38 167 ILE A C 1
ATOM 1322 O O . ILE A 1 167 ? 1.065 7.915 7.472 1.00 94.38 167 ILE A O 1
ATOM 1326 N N . LYS A 1 168 ? 2.595 8.763 6.069 1.00 95.50 168 LYS A N 1
ATOM 1327 C CA . LYS A 1 168 ? 2.277 10.166 6.387 1.00 95.50 168 LYS A CA 1
ATOM 1328 C C . LYS A 1 168 ? 0.810 10.513 6.103 1.00 95.50 168 LYS A C 1
ATOM 1330 O O . LYS A 1 168 ? 0.196 11.065 7.014 1.00 95.50 168 LYS A O 1
ATOM 1335 N N . PRO A 1 169 ? 0.220 10.182 4.934 1.00 97.31 169 PRO A N 1
ATOM 1336 C CA . PRO A 1 169 ? -1.190 10.469 4.679 1.00 97.31 169 PRO A CA 1
ATOM 1337 C C . PRO A 1 169 ? -2.129 9.817 5.693 1.00 97.31 169 PRO A C 1
ATOM 1339 O O . PRO A 1 169 ? -2.984 10.510 6.235 1.00 97.31 169 PRO A O 1
ATOM 1342 N N . ILE A 1 170 ? -1.923 8.534 6.023 1.00 97.94 170 ILE A N 1
ATOM 1343 C CA . ILE A 1 170 ? -2.753 7.830 7.011 1.00 97.94 170 I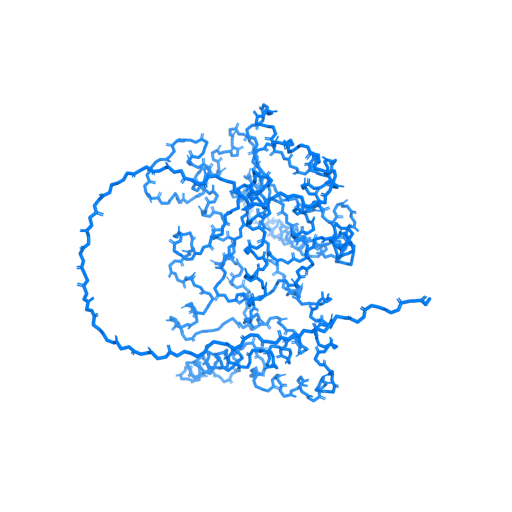LE A CA 1
ATOM 1344 C C . ILE A 1 170 ? -2.663 8.520 8.373 1.00 97.94 170 ILE A C 1
ATOM 1346 O O . ILE A 1 170 ? -3.689 8.839 8.959 1.00 97.94 170 ILE A O 1
ATOM 1350 N N . TYR A 1 171 ? -1.466 8.838 8.871 1.00 97.62 171 TYR A N 1
ATOM 1351 C CA . TYR A 1 171 ? -1.344 9.493 10.179 1.00 97.62 171 TYR A CA 1
ATOM 1352 C C . TYR A 1 171 ? -1.711 10.982 10.176 1.00 97.62 171 TYR A C 1
ATOM 1354 O O . TYR A 1 171 ? -1.945 11.552 11.239 1.00 97.62 171 TYR A O 1
ATOM 1362 N N . ASN A 1 172 ? -1.702 11.666 9.030 1.00 97.06 172 ASN A N 1
ATOM 1363 C CA . ASN A 1 172 ? -2.262 13.017 8.902 1.00 97.06 172 ASN A CA 1
ATOM 1364 C C . ASN A 1 172 ? -3.790 12.962 8.965 1.00 97.06 172 ASN A C 1
ATOM 1366 O O . ASN A 1 172 ? -4.390 13.742 9.697 1.00 97.06 172 ASN A O 1
ATOM 1370 N N . PHE A 1 173 ? -4.390 11.999 8.264 1.00 97.94 173 PHE A N 1
ATOM 1371 C CA . PHE A 1 173 ? -5.815 11.719 8.349 1.00 97.94 173 PHE A CA 1
ATOM 1372 C C . PHE A 1 173 ? -6.228 11.330 9.767 1.00 97.94 173 PHE A C 1
ATOM 1374 O O . PHE A 1 173 ? -7.136 11.945 10.300 1.00 97.94 173 PHE A O 1
ATOM 1381 N N . LEU A 1 174 ? -5.538 10.385 10.411 1.00 98.06 174 LEU A N 1
ATOM 1382 C CA . LEU A 1 174 ? -5.892 9.934 11.760 1.00 98.06 174 LEU A CA 1
ATOM 1383 C C . LEU A 1 174 ? -5.812 11.058 12.798 1.00 98.06 174 LEU A C 1
ATOM 1385 O O . LEU A 1 174 ? -6.668 11.127 13.669 1.00 98.06 174 LEU A O 1
ATOM 1389 N N . ASP A 1 175 ? -4.824 11.954 12.699 1.00 97.69 175 ASP A N 1
ATOM 1390 C CA . ASP A 1 175 ? -4.739 13.113 13.600 1.00 97.69 175 ASP A CA 1
ATOM 1391 C C . ASP A 1 175 ? -5.934 14.047 13.423 1.00 97.69 175 ASP A C 1
ATOM 1393 O O . ASP A 1 175 ? -6.462 14.561 14.402 1.00 97.69 175 ASP A O 1
ATOM 1397 N N . HIS A 1 176 ? -6.396 14.220 12.185 1.00 97.56 176 HIS A N 1
ATOM 1398 C CA . HIS A 1 176 ? -7.580 15.013 11.894 1.00 97.56 176 HIS A CA 1
ATOM 1399 C C . HIS A 1 176 ? -8.875 14.304 12.318 1.00 97.56 176 HIS A C 1
ATOM 1401 O O . HIS A 1 176 ? -9.675 14.893 13.033 1.00 97.56 176 HIS A O 1
ATOM 1407 N N . PHE A 1 177 ? -9.045 13.031 11.961 1.00 97.38 177 PHE A N 1
ATOM 1408 C CA . PHE A 1 177 ? -10.196 12.202 12.318 1.00 97.38 177 PHE A CA 1
ATOM 1409 C C . PHE A 1 177 ? -10.405 12.163 13.831 1.00 97.38 177 PHE A C 1
ATOM 1411 O O . PHE A 1 177 ? -11.496 12.431 14.317 1.00 97.38 177 PHE A O 1
ATOM 1418 N N . VAL A 1 178 ? -9.341 11.903 14.594 1.00 97.44 178 VAL A N 1
ATOM 1419 C CA . VAL A 1 178 ? -9.409 11.897 16.058 1.00 97.44 178 VAL A CA 1
ATOM 1420 C C . VAL A 1 178 ? -9.806 13.273 16.593 1.00 97.44 178 VAL A C 1
ATOM 1422 O O . VAL A 1 178 ? -10.632 13.353 17.498 1.00 97.44 178 VAL A O 1
ATOM 1425 N N . ALA A 1 179 ? -9.261 14.355 16.030 1.00 97.69 179 ALA A N 1
ATOM 1426 C CA . ALA A 1 179 ? -9.643 15.710 16.417 1.00 97.69 179 ALA A CA 1
ATOM 1427 C C . ALA A 1 179 ? -11.153 15.944 16.248 1.00 97.69 179 ALA A C 1
ATOM 1429 O O . ALA A 1 179 ? -11.800 16.475 17.149 1.00 97.69 179 ALA A O 1
ATOM 1430 N N . GLN A 1 180 ? -11.710 15.531 15.110 1.00 95.88 180 GLN A N 1
ATOM 1431 C CA . GLN A 1 180 ? -13.121 15.728 14.783 1.00 95.88 180 GLN A CA 1
ATOM 1432 C C . GLN A 1 180 ? -14.022 14.844 15.654 1.00 95.88 180 GLN A C 1
ATOM 1434 O O . GLN A 1 180 ? -14.874 15.356 16.378 1.00 95.88 180 GLN A O 1
ATOM 1439 N N . GLU A 1 181 ? -13.776 13.533 15.653 1.00 95.44 181 GLU A N 1
ATOM 1440 C CA . GLU A 1 181 ? -14.673 12.537 16.250 1.00 95.44 181 GLU A CA 1
ATOM 1441 C C . GLU A 1 181 ? -14.595 12.470 17.782 1.00 95.44 181 GLU A C 1
ATOM 1443 O O . GLU A 1 181 ? -15.582 12.136 18.433 1.00 95.44 181 GLU A O 1
ATOM 1448 N N . TYR A 1 182 ? -13.439 12.783 18.379 1.00 95.81 182 TYR A N 1
ATOM 1449 C CA . TYR A 1 182 ? -13.233 12.648 19.830 1.00 95.81 182 TYR A CA 1
ATOM 1450 C C . TYR A 1 182 ? -13.106 13.983 20.567 1.00 95.81 182 TYR A C 1
ATOM 1452 O O . TYR A 1 182 ? -13.267 14.006 21.788 1.00 95.81 182 TYR A O 1
ATOM 1460 N N . TYR A 1 183 ? -12.825 15.081 19.855 1.00 96.25 183 TYR A N 1
ATOM 1461 C CA . TYR A 1 183 ? -12.546 16.389 20.460 1.00 96.25 183 TYR A CA 1
ATOM 1462 C C . TYR A 1 183 ? -13.346 17.552 19.852 1.00 96.25 183 TYR A C 1
ATOM 1464 O O . TYR A 1 183 ? -13.093 18.702 20.207 1.00 96.25 183 TYR A O 1
ATOM 1472 N N . GLY A 1 184 ? -14.306 17.287 18.957 1.00 94.25 184 GLY A N 1
ATOM 1473 C CA . GLY A 1 184 ? -15.187 18.319 18.395 1.00 94.25 184 GLY A CA 1
ATOM 1474 C C . GLY A 1 184 ? -14.466 19.355 17.527 1.00 94.25 184 GLY A C 1
ATOM 1475 O O . GLY A 1 184 ? -14.925 20.491 17.399 1.00 94.25 184 GLY A O 1
ATOM 1476 N N . TYR A 1 185 ? -13.316 18.994 16.952 1.00 94.62 185 TYR A N 1
ATOM 1477 C CA . TYR A 1 185 ? -12.555 19.877 16.075 1.00 94.62 185 TYR A CA 1
ATOM 1478 C C . TYR A 1 185 ? -13.343 20.181 14.797 1.00 94.62 185 TYR A C 1
ATOM 1480 O O . TYR A 1 185 ? -13.752 19.269 14.083 1.00 94.62 185 TYR A O 1
ATOM 1488 N N . SER A 1 186 ? -13.543 21.464 14.498 1.00 92.38 186 SER A N 1
ATOM 1489 C CA . SER A 1 186 ? -14.353 21.918 13.357 1.00 92.38 186 SER A CA 1
ATOM 1490 C C . SER A 1 186 ? -13.603 22.832 12.383 1.00 92.38 186 SER A C 1
ATOM 1492 O O . SER A 1 186 ? -14.160 23.213 11.350 1.00 92.38 186 SER A O 1
ATOM 1494 N N . ASP A 1 187 ? -12.333 23.159 12.652 1.00 89.94 187 ASP A N 1
ATOM 1495 C CA . ASP A 1 187 ? -11.553 23.991 11.738 1.00 89.94 187 ASP A CA 1
ATOM 1496 C C . ASP A 1 187 ? -11.273 23.256 10.424 1.00 89.94 187 ASP A C 1
ATOM 1498 O O . ASP A 1 187 ? -10.983 22.061 10.380 1.00 89.94 187 ASP A O 1
ATOM 1502 N N . LYS A 1 188 ? -11.208 24.020 9.331 1.00 84.00 188 LYS A N 1
ATOM 1503 C CA . LYS A 1 188 ? -10.807 23.504 8.011 1.00 84.00 188 LYS A CA 1
ATOM 1504 C C . LYS A 1 188 ? -9.323 23.125 7.924 1.00 84.00 188 LYS A C 1
ATOM 1506 O O . LYS A 1 188 ? -8.898 22.516 6.943 1.00 84.00 188 LYS A O 1
ATOM 1511 N N . LYS A 1 189 ? -8.504 23.551 8.889 1.00 91.25 189 LYS A N 1
ATOM 1512 C CA . LYS A 1 189 ? -7.052 23.361 8.868 1.00 91.25 189 LYS A CA 1
ATOM 1513 C C . LYS A 1 189 ? -6.703 21.979 9.412 1.00 91.25 189 LYS A C 1
ATOM 1515 O O . LYS A 1 189 ? -7.009 21.674 10.553 1.00 91.25 189 LYS A O 1
ATOM 1520 N N . ILE A 1 190 ? -5.978 21.180 8.630 1.00 91.62 190 ILE A N 1
ATOM 1521 C CA . ILE A 1 190 ? -5.499 19.870 9.091 1.00 91.62 190 ILE A CA 1
ATOM 1522 C C . ILE A 1 190 ? -4.519 20.068 10.265 1.00 91.62 190 ILE A C 1
ATOM 1524 O O . ILE A 1 190 ? -3.542 20.818 10.118 1.00 91.62 190 ILE A O 1
ATOM 1528 N N . PRO A 1 191 ? -4.737 19.398 11.413 1.00 94.19 191 PRO A N 1
ATOM 1529 C CA . PRO A 1 191 ? -3.820 19.444 12.542 1.00 94.19 191 PRO A CA 1
ATOM 1530 C C . PRO A 1 191 ? -2.410 18.970 12.181 1.00 94.19 191 PRO A C 1
ATOM 1532 O O . PRO A 1 191 ? -2.201 18.086 11.347 1.00 94.19 191 PRO A O 1
ATOM 1535 N N . THR A 1 192 ? -1.412 19.559 12.835 1.00 90.75 192 THR A N 1
ATOM 1536 C CA . THR A 1 192 ? -0.002 19.213 12.640 1.00 90.75 192 THR A CA 1
ATOM 1537 C C . THR A 1 192 ? 0.619 18.701 13.937 1.00 90.75 192 THR A C 1
ATOM 1539 O O . THR A 1 192 ? 0.072 18.845 15.029 1.00 90.75 192 THR A O 1
ATOM 1542 N N . GLY A 1 193 ? 1.781 18.050 13.833 1.00 91.69 193 GLY A N 1
ATOM 1543 C CA . GLY A 1 193 ? 2.537 17.605 15.010 1.00 91.69 193 GLY A CA 1
ATOM 1544 C C . GLY A 1 193 ? 1.956 16.395 15.756 1.00 91.69 193 GLY A C 1
ATOM 1545 O O . GLY A 1 193 ? 2.480 16.050 16.823 1.00 91.69 193 GLY A O 1
ATOM 1546 N N . LYS A 1 194 ? 0.935 15.726 15.191 1.00 95.69 194 LYS A N 1
ATOM 1547 C CA . LYS A 1 194 ? 0.271 14.549 15.783 1.00 95.69 194 LYS A CA 1
ATOM 1548 C C . LYS A 1 194 ? -0.386 14.889 17.123 1.00 95.69 194 LYS A C 1
ATOM 1550 O O . LYS A 1 194 ? -0.291 14.117 18.076 1.00 95.69 194 LYS A O 1
ATOM 1555 N N . LYS A 1 195 ? -0.938 16.105 17.223 1.00 95.94 195 LYS A N 1
ATOM 1556 C CA . LYS A 1 195 ? -1.419 16.696 18.480 1.00 95.94 195 LYS A CA 1
ATOM 1557 C C . LYS A 1 195 ? -2.546 15.861 19.079 1.00 95.94 195 LYS A C 1
ATOM 1559 O O . LYS A 1 195 ? -2.487 15.529 20.259 1.00 95.94 195 LYS A O 1
ATOM 1564 N N . PHE A 1 196 ? -3.540 15.513 18.270 1.00 97.50 196 PHE A N 1
ATOM 1565 C CA . PHE A 1 196 ? -4.747 14.839 18.730 1.00 97.50 196 PHE A CA 1
ATOM 1566 C C . PHE A 1 196 ? -4.537 13.339 18.884 1.00 97.50 196 PHE A C 1
ATOM 1568 O O . PHE A 1 196 ? -5.067 12.766 19.824 1.00 97.50 196 PHE A O 1
ATOM 1575 N N . ILE A 1 197 ? -3.670 12.717 18.079 1.00 97.81 197 ILE A N 1
ATOM 1576 C CA . ILE A 1 197 ? -3.222 11.337 18.335 1.00 97.81 197 ILE A CA 1
ATOM 1577 C C . ILE A 1 197 ? -2.528 11.228 19.700 1.00 97.81 197 ILE A C 1
ATOM 1579 O O . ILE A 1 197 ? -2.818 10.316 20.470 1.00 97.81 197 ILE A O 1
ATOM 1583 N N . LYS A 1 198 ? -1.621 12.160 20.025 1.00 97.19 198 LYS A N 1
ATOM 1584 C CA . LYS A 1 198 ? -0.945 12.177 21.335 1.00 97.19 198 LYS A CA 1
ATOM 1585 C C . LYS A 1 198 ? -1.923 12.434 22.479 1.00 97.19 198 LYS A C 1
ATOM 1587 O O . LYS A 1 198 ? -1.739 11.876 23.553 1.00 97.19 198 LYS A O 1
ATOM 1592 N N . GLN A 1 199 ? -2.914 13.298 22.266 1.00 97.00 199 GLN A N 1
ATOM 1593 C CA . GLN A 1 199 ? -3.946 13.578 23.263 1.00 97.00 199 GLN A CA 1
ATOM 1594 C C . GLN A 1 199 ? -4.835 12.347 23.487 1.00 97.00 199 GLN A C 1
ATOM 1596 O O . GLN A 1 199 ? -4.996 11.916 24.622 1.00 97.00 199 GLN A O 1
ATOM 1601 N N . PHE A 1 200 ? -5.275 11.698 22.408 1.00 97.38 200 PHE A N 1
ATOM 1602 C CA . PHE A 1 200 ? -6.025 10.444 22.455 1.00 97.38 200 PHE A CA 1
ATOM 1603 C C . PHE A 1 200 ? -5.276 9.363 23.227 1.00 97.38 200 PHE A C 1
ATOM 1605 O O . PHE A 1 200 ? -5.856 8.709 24.084 1.00 97.38 200 PHE A O 1
ATOM 1612 N N . ALA A 1 201 ? -3.967 9.235 22.993 1.00 96.69 201 ALA A N 1
ATOM 1613 C CA . ALA A 1 201 ? -3.129 8.288 23.717 1.00 96.69 201 ALA A CA 1
ATOM 1614 C C . ALA A 1 201 ? -3.127 8.500 25.238 1.00 96.69 201 ALA A C 1
ATOM 1616 O O . ALA A 1 201 ? -3.045 7.526 25.984 1.00 96.69 201 ALA A O 1
ATOM 1617 N N . LYS A 1 202 ? -3.216 9.756 25.695 1.00 95.94 202 LYS A N 1
ATOM 1618 C CA . LYS A 1 202 ? -3.288 10.099 27.123 1.00 95.94 202 LYS A CA 1
ATOM 1619 C C . LYS A 1 202 ? -4.669 9.822 27.709 1.00 95.94 202 LYS A C 1
ATOM 1621 O O . LYS A 1 202 ? -4.748 9.325 28.824 1.00 95.94 202 LYS A O 1
ATOM 1626 N N . ASP A 1 203 ? -5.721 10.134 26.959 1.00 96.25 203 ASP A N 1
ATOM 1627 C CA . ASP A 1 203 ? -7.095 10.102 27.471 1.00 96.25 203 ASP A CA 1
ATOM 1628 C C . ASP A 1 203 ? -7.726 8.705 27.376 1.00 96.25 203 ASP A C 1
ATOM 1630 O O . ASP A 1 203 ? -8.497 8.304 28.246 1.00 96.25 203 ASP A O 1
ATOM 1634 N N . TYR A 1 204 ? -7.406 7.959 26.315 1.00 94.94 204 TYR A N 1
ATOM 1635 C CA . TYR A 1 204 ? -8.078 6.707 25.942 1.00 94.94 204 TYR A CA 1
ATOM 1636 C C . TYR A 1 204 ? -7.114 5.540 25.691 1.00 94.94 204 TYR A C 1
ATOM 1638 O O . TYR A 1 204 ? -7.549 4.424 25.402 1.00 94.94 204 TYR A O 1
ATOM 1646 N N . GLY A 1 205 ? -5.806 5.775 25.811 1.00 95.31 205 GLY A N 1
ATOM 1647 C CA . GLY A 1 205 ? -4.777 4.804 25.458 1.00 95.31 205 GLY A CA 1
ATOM 1648 C C . GLY A 1 205 ? -4.464 4.781 23.960 1.00 95.31 205 GLY A C 1
ATOM 1649 O O . GLY A 1 205 ? -4.953 5.586 23.170 1.00 95.31 205 GLY A O 1
ATOM 1650 N N . LYS A 1 206 ? -3.580 3.867 23.557 1.00 96.81 206 LYS A N 1
ATOM 1651 C CA . LYS A 1 206 ? -3.055 3.819 22.185 1.00 96.81 206 LYS A CA 1
ATOM 1652 C C . LYS A 1 206 ? -4.139 3.520 21.144 1.00 96.81 206 LYS A C 1
ATOM 1654 O O . LYS A 1 206 ? -5.061 2.747 21.391 1.00 96.81 206 LYS A O 1
ATOM 1659 N N . ILE A 1 207 ? -3.948 4.055 19.938 1.00 98.06 207 ILE A N 1
ATOM 1660 C CA . ILE A 1 207 ? -4.704 3.651 18.745 1.00 98.06 207 ILE A CA 1
ATOM 1661 C C . ILE A 1 207 ? -4.139 2.319 18.245 1.00 98.06 207 ILE A C 1
ATOM 1663 O O . ILE A 1 207 ? -2.925 2.196 18.048 1.00 98.06 207 ILE A O 1
ATOM 1667 N N . TYR A 1 208 ? -5.011 1.343 18.004 1.00 98.25 208 TYR A N 1
ATOM 1668 C CA . TYR A 1 208 ? -4.635 0.025 17.498 1.00 98.25 208 TYR A CA 1
ATOM 1669 C C . TYR A 1 208 ? -4.635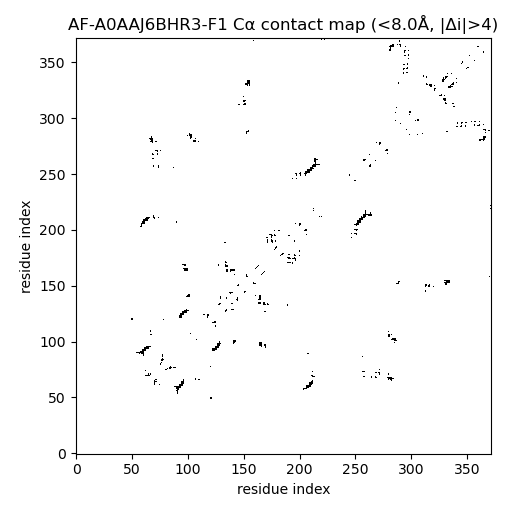 0.032 15.968 1.00 98.25 208 TYR A C 1
ATOM 1671 O O . TYR A 1 208 ? -5.659 0.302 15.347 1.00 98.25 208 TYR A O 1
ATOM 1679 N N . ILE A 1 209 ? -3.496 -0.263 15.345 1.00 98.25 209 ILE A N 1
ATOM 1680 C CA . ILE A 1 209 ? -3.348 -0.330 13.888 1.00 98.25 209 ILE A CA 1
ATOM 1681 C C . ILE A 1 209 ? -3.128 -1.786 13.484 1.00 98.25 209 ILE A C 1
ATOM 1683 O O . ILE A 1 209 ? -2.066 -2.352 13.750 1.00 98.25 209 ILE A O 1
ATOM 1687 N N . LEU A 1 210 ? -4.115 -2.375 12.813 1.00 98.38 210 LEU A N 1
ATOM 1688 C CA . LEU A 1 210 ? -4.011 -3.700 12.210 1.00 98.38 210 LEU A CA 1
ATOM 1689 C C . LEU A 1 210 ? -3.205 -3.602 10.908 1.00 98.38 210 LEU A C 1
ATOM 1691 O O . LEU A 1 210 ? -3.496 -2.764 10.045 1.00 98.38 210 LEU A O 1
ATOM 1695 N N . LEU A 1 211 ? -2.205 -4.472 10.761 1.00 96.56 211 LEU A N 1
ATOM 1696 C CA . LEU A 1 211 ? -1.343 -4.546 9.582 1.00 96.56 211 LEU A CA 1
ATOM 1697 C C . LEU A 1 211 ? -1.416 -5.933 8.933 1.00 96.56 211 LEU A C 1
ATOM 1699 O O . LEU A 1 211 ? -1.255 -6.953 9.599 1.00 96.56 211 LEU A O 1
ATOM 1703 N N . GLY A 1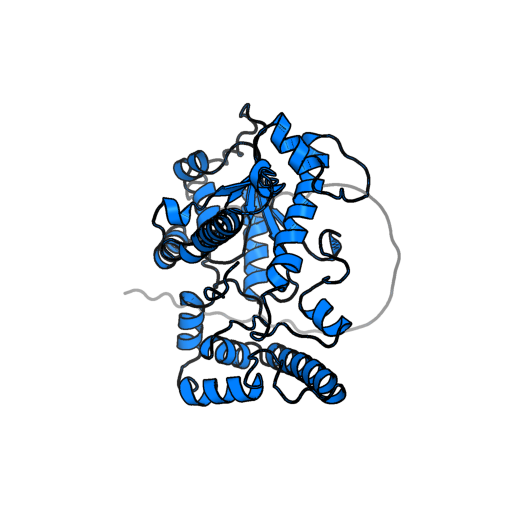 212 ? -1.614 -5.952 7.612 1.00 94.69 212 GLY A N 1
ATOM 1704 C CA . GLY A 1 212 ? -1.536 -7.162 6.788 1.00 94.69 212 GLY A CA 1
ATOM 1705 C C . GLY A 1 212 ? -0.086 -7.559 6.525 1.00 94.69 212 GLY A C 1
ATOM 1706 O O . GLY A 1 212 ? 0.482 -7.167 5.507 1.00 94.69 212 GLY A O 1
ATOM 1707 N N . ILE A 1 213 ? 0.515 -8.271 7.476 1.00 92.94 213 ILE A N 1
ATOM 1708 C CA . ILE A 1 213 ? 1.798 -8.964 7.321 1.00 92.94 213 ILE A CA 1
ATOM 1709 C C . ILE A 1 213 ? 1.524 -10.428 7.638 1.00 92.94 213 ILE A C 1
ATOM 1711 O O . ILE A 1 213 ? 1.081 -10.713 8.748 1.00 92.94 213 ILE A O 1
ATOM 1715 N N . ALA A 1 214 ? 1.731 -11.307 6.662 1.00 93.06 214 ALA A N 1
ATOM 1716 C CA . ALA A 1 214 ? 1.439 -12.730 6.792 1.00 93.06 214 ALA A CA 1
ATOM 1717 C C . ALA A 1 214 ? 2.465 -13.438 7.697 1.00 93.06 214 ALA A C 1
ATOM 1719 O O . ALA A 1 214 ? 3.589 -12.954 7.877 1.00 93.06 214 ALA A O 1
ATOM 1720 N N . ALA A 1 215 ? 2.093 -14.594 8.250 1.00 93.75 215 ALA A N 1
ATOM 1721 C CA . ALA A 1 215 ? 3.054 -15.488 8.891 1.00 93.75 215 ALA A CA 1
ATOM 1722 C C . ALA A 1 215 ? 4.166 -15.882 7.895 1.00 93.75 215 ALA A C 1
ATOM 1724 O O . ALA A 1 215 ? 3.924 -15.995 6.691 1.00 93.75 215 ALA A O 1
ATOM 1725 N N . GLY A 1 216 ? 5.400 -16.015 8.382 1.00 90.31 216 GLY A N 1
ATOM 1726 C CA . GLY A 1 216 ? 6.605 -16.193 7.560 1.00 90.31 216 GLY A CA 1
ATOM 1727 C C . GLY A 1 216 ? 7.248 -14.883 7.077 1.00 90.31 216 GLY A C 1
ATOM 1728 O O . GLY A 1 216 ? 8.357 -14.890 6.538 1.00 90.31 216 GLY A O 1
ATOM 1729 N N . GLU A 1 217 ? 6.598 -13.730 7.281 1.00 89.00 217 GLU A N 1
ATOM 1730 C CA . GLU A 1 217 ? 7.138 -12.411 6.938 1.00 89.00 217 GLU A CA 1
ATOM 1731 C C . GLU A 1 217 ? 7.622 -11.608 8.172 1.00 89.00 217 GLU A C 1
ATOM 1733 O O . GLU A 1 217 ? 7.794 -10.385 8.109 1.00 89.00 217 GLU A O 1
ATOM 1738 N N . GLU A 1 218 ? 7.903 -12.268 9.303 1.00 88.75 218 GLU A N 1
ATOM 1739 C CA . GLU A 1 218 ? 8.238 -11.651 10.602 1.00 88.75 218 GLU A CA 1
ATOM 1740 C C . GLU A 1 218 ? 9.483 -10.759 10.534 1.00 88.75 218 GLU A C 1
ATOM 1742 O O . GLU A 1 218 ? 9.633 -9.807 11.307 1.00 88.75 218 GLU A O 1
ATOM 1747 N N . SER A 1 219 ? 10.379 -11.011 9.577 1.00 85.88 219 SER A N 1
ATOM 1748 C CA . SER A 1 219 ? 11.550 -10.164 9.322 1.00 85.88 219 SER A CA 1
ATOM 1749 C C . SER A 1 219 ? 11.179 -8.701 9.021 1.00 85.88 219 SER A C 1
ATOM 1751 O O . SER A 1 219 ? 11.959 -7.793 9.335 1.00 85.88 219 SER A O 1
ATOM 1753 N N . ARG A 1 220 ? 9.970 -8.452 8.491 1.00 81.06 220 ARG A N 1
ATOM 1754 C CA . ARG A 1 220 ? 9.403 -7.113 8.235 1.00 81.06 220 ARG A CA 1
ATOM 1755 C C . ARG A 1 220 ? 9.008 -6.387 9.524 1.00 81.06 220 ARG A C 1
ATOM 1757 O O . ARG A 1 220 ? 8.937 -5.161 9.525 1.00 81.06 220 ARG A O 1
ATOM 1764 N N . VAL A 1 221 ? 8.798 -7.126 10.613 1.00 83.00 221 VAL A N 1
ATOM 1765 C CA . VAL A 1 221 ? 8.472 -6.607 11.950 1.00 83.00 221 VAL A CA 1
ATOM 1766 C C . VAL A 1 221 ? 9.732 -6.506 12.818 1.00 83.00 221 VAL A C 1
ATOM 1768 O O . VAL A 1 221 ? 9.977 -5.482 13.457 1.00 83.00 221 VAL A O 1
ATOM 1771 N N . ASN A 1 222 ? 10.574 -7.543 12.812 1.00 64.06 222 ASN A N 1
ATOM 1772 C CA . ASN A 1 222 ? 11.711 -7.687 13.728 1.00 64.06 222 ASN A CA 1
ATOM 1773 C C . ASN A 1 222 ? 12.890 -6.748 13.424 1.00 64.06 222 ASN A C 1
ATOM 1775 O O . ASN A 1 222 ? 13.580 -6.318 14.351 1.00 64.06 222 ASN A O 1
ATOM 1779 N N . LYS A 1 223 ? 13.093 -6.327 12.166 1.00 55.06 223 LYS A N 1
ATOM 1780 C CA . LYS A 1 223 ? 14.134 -5.331 11.829 1.00 55.06 223 LYS A CA 1
ATOM 1781 C C . LYS A 1 223 ? 13.935 -3.988 12.549 1.00 55.06 223 LYS A C 1
ATOM 1783 O O . LYS A 1 223 ? 14.920 -3.338 12.898 1.00 55.06 223 LYS A O 1
ATOM 1788 N N . LEU A 1 224 ? 12.691 -3.612 12.865 1.00 53.09 224 LEU A N 1
ATOM 1789 C CA . LEU A 1 224 ? 12.383 -2.419 13.665 1.00 53.09 224 LEU A CA 1
ATOM 1790 C C . LEU A 1 224 ? 12.832 -2.562 15.129 1.00 53.09 224 LEU A C 1
ATOM 1792 O O . LEU A 1 224 ? 13.221 -1.570 15.747 1.00 53.09 224 LEU A O 1
ATOM 1796 N N . LYS A 1 225 ? 12.807 -3.783 15.682 1.00 51.59 225 LYS A N 1
ATOM 1797 C CA . LYS A 1 225 ? 13.259 -4.076 17.052 1.00 51.59 225 LYS A CA 1
ATOM 1798 C C . LYS A 1 225 ? 14.791 -4.085 17.141 1.00 51.59 225 LYS A C 1
ATOM 1800 O O . LYS A 1 225 ? 15.351 -3.440 18.024 1.00 51.59 225 LYS A O 1
ATOM 1805 N N . ASN A 1 226 ? 15.473 -4.705 16.175 1.00 47.50 226 ASN A N 1
ATOM 1806 C CA . ASN A 1 226 ? 16.939 -4.819 16.182 1.00 47.50 226 ASN A CA 1
ATOM 1807 C C . ASN A 1 226 ? 17.654 -3.479 15.934 1.00 47.50 226 ASN A C 1
ATOM 1809 O O . ASN A 1 226 ? 18.653 -3.189 16.590 1.00 47.50 226 ASN A O 1
ATOM 1813 N N . LYS A 1 227 ? 17.113 -2.612 15.064 1.00 51.62 227 LYS A N 1
ATOM 1814 C CA . LYS A 1 227 ? 17.668 -1.264 14.833 1.00 51.62 227 LYS A CA 1
ATOM 1815 C C . LYS A 1 227 ? 17.564 -0.371 16.080 1.00 51.62 227 LYS A C 1
ATOM 1817 O O . LYS A 1 227 ? 18.471 0.411 16.351 1.00 51.62 227 LYS A O 1
ATOM 1822 N N . LYS A 1 228 ? 16.490 -0.525 16.870 1.00 51.41 228 LYS A N 1
ATOM 1823 C CA . LYS A 1 228 ? 16.337 0.134 18.181 1.00 51.41 228 LYS A CA 1
ATOM 1824 C C . LYS A 1 228 ? 17.354 -0.375 19.206 1.00 51.41 228 LYS A C 1
ATOM 1826 O O . LYS A 1 228 ? 17.874 0.430 19.971 1.00 51.41 228 LYS A O 1
ATOM 1831 N N . MET A 1 229 ? 17.667 -1.673 19.196 1.00 51.88 229 MET A N 1
ATOM 1832 C CA . MET A 1 229 ? 18.657 -2.240 20.115 1.00 51.88 229 MET A CA 1
ATOM 1833 C C . MET A 1 229 ? 20.094 -1.807 19.808 1.00 51.88 229 MET A C 1
ATOM 1835 O O . MET A 1 229 ? 20.824 -1.450 20.728 1.00 51.88 229 MET A O 1
ATOM 1839 N N . GLN A 1 230 ? 20.486 -1.756 18.530 1.00 47.28 230 GLN A N 1
ATOM 1840 C CA . GLN A 1 230 ? 21.814 -1.267 18.128 1.00 47.28 230 GLN A CA 1
ATOM 1841 C C . GLN A 1 230 ? 22.047 0.199 18.513 1.00 47.28 230 GLN A C 1
ATOM 1843 O O . GLN A 1 230 ? 23.124 0.547 18.986 1.00 47.28 230 GLN A O 1
ATOM 1848 N N . HIS A 1 231 ? 21.034 1.058 18.361 1.00 51.66 231 HIS A N 1
ATOM 1849 C CA . HIS A 1 231 ? 21.153 2.468 18.739 1.00 51.66 231 HIS A CA 1
ATOM 1850 C C . HIS A 1 231 ? 21.266 2.662 20.262 1.00 51.66 231 HIS A C 1
ATOM 1852 O O . HIS A 1 231 ? 21.878 3.620 20.714 1.00 51.66 231 HIS A O 1
ATOM 1858 N N . MET A 1 232 ? 20.720 1.736 21.059 1.00 51.44 232 MET A N 1
ATOM 1859 C CA . MET A 1 232 ? 20.858 1.750 22.518 1.00 51.44 232 MET A CA 1
ATOM 1860 C C . MET A 1 232 ? 22.266 1.334 22.976 1.00 51.44 232 MET A C 1
ATOM 1862 O O . MET A 1 232 ? 22.775 1.901 23.937 1.00 51.44 232 MET A O 1
ATOM 1866 N N . GLN A 1 233 ? 22.910 0.389 22.279 1.00 51.59 233 GLN A N 1
ATOM 1867 C CA . GLN A 1 233 ? 24.271 -0.069 22.599 1.00 51.59 233 GLN A CA 1
ATOM 1868 C C . GLN A 1 233 ? 25.364 0.950 22.237 1.00 51.59 233 GLN A C 1
ATOM 1870 O O . GLN A 1 233 ? 26.401 0.974 22.891 1.00 51.59 233 GLN A O 1
ATOM 1875 N N . LEU A 1 234 ? 25.142 1.822 21.245 1.00 49.41 234 LEU A N 1
ATOM 1876 C CA . LEU A 1 234 ? 26.109 2.872 20.887 1.00 49.41 234 LEU A CA 1
ATOM 1877 C C . LEU A 1 234 ? 26.194 4.023 21.912 1.00 49.41 234 LEU A C 1
ATOM 1879 O O . LEU A 1 234 ? 27.149 4.791 21.876 1.00 49.41 234 LEU A O 1
ATOM 1883 N N . ASN A 1 235 ? 25.244 4.124 22.848 1.00 52.34 235 ASN A N 1
ATOM 1884 C CA . ASN A 1 235 ? 25.171 5.208 23.837 1.00 52.34 235 ASN A CA 1
ATOM 1885 C C . ASN A 1 235 ? 25.928 4.906 25.149 1.00 52.34 235 ASN A C 1
ATOM 1887 O O . ASN A 1 235 ? 25.597 5.473 26.187 1.00 52.34 235 ASN A O 1
ATOM 1891 N N . LEU A 1 236 ? 26.926 4.011 25.147 1.00 48.25 236 LEU A N 1
ATOM 1892 C CA . LEU A 1 236 ? 27.677 3.674 26.369 1.00 48.25 236 LEU A CA 1
ATOM 1893 C C . LEU A 1 236 ? 28.648 4.777 26.846 1.00 48.25 236 LEU A C 1
ATOM 1895 O O . LEU A 1 236 ? 29.102 4.708 27.984 1.00 48.25 236 LEU A O 1
ATOM 1899 N N . PHE A 1 237 ? 28.942 5.793 26.022 1.00 55.59 237 PHE A N 1
ATOM 1900 C CA . PHE A 1 237 ? 29.914 6.853 26.347 1.00 55.59 237 PHE A CA 1
ATOM 1901 C C . PHE A 1 237 ? 29.383 8.295 26.248 1.00 55.59 237 PHE A C 1
ATOM 1903 O O . PHE A 1 237 ? 30.148 9.237 26.440 1.00 55.59 237 PHE A O 1
ATOM 1910 N N . GLU A 1 238 ? 28.082 8.503 26.028 1.00 49.69 238 GLU A N 1
ATOM 1911 C CA . GLU A 1 238 ? 27.476 9.842 26.031 1.00 49.69 238 GLU A CA 1
ATOM 1912 C C . GLU A 1 238 ? 26.438 9.961 27.153 1.00 49.69 238 GLU A C 1
ATOM 1914 O O . GLU A 1 238 ? 25.661 9.042 27.403 1.00 49.69 238 GLU A O 1
ATOM 1919 N N . LYS A 1 239 ? 26.475 11.094 27.873 1.00 45.50 239 LYS A N 1
ATOM 1920 C CA . LYS A 1 239 ? 25.632 11.433 29.035 1.00 45.50 239 LYS A CA 1
ATOM 1921 C C . LYS A 1 239 ? 24.214 10.860 28.917 1.00 45.50 239 LYS A C 1
ATOM 1923 O O . LYS A 1 239 ? 23.534 11.116 27.928 1.00 45.50 239 LYS A O 1
ATOM 1928 N N . GLN A 1 240 ? 23.763 10.159 29.963 1.00 46.56 240 GLN A N 1
ATOM 1929 C CA . GLN A 1 240 ? 22.420 9.582 30.106 1.00 46.56 240 GLN A CA 1
ATOM 1930 C C . GLN A 1 240 ? 21.308 10.611 29.823 1.00 46.56 240 GLN A C 1
ATOM 1932 O O . GLN A 1 240 ? 20.772 11.248 30.726 1.00 46.56 240 GLN A O 1
ATOM 1937 N N . MET A 1 241 ? 20.907 10.740 28.562 1.00 48.25 241 MET A N 1
ATOM 1938 C CA . MET A 1 241 ? 19.578 11.205 28.199 1.00 48.25 241 MET A CA 1
ATOM 1939 C C . MET A 1 241 ? 18.773 9.951 27.892 1.00 48.25 241 MET A C 1
ATOM 1941 O O . MET A 1 241 ? 19.074 9.239 26.935 1.00 48.25 241 MET A O 1
ATOM 1945 N N . ALA A 1 242 ? 17.775 9.639 28.724 1.00 50.09 242 ALA A N 1
ATOM 1946 C CA . ALA A 1 242 ? 16.847 8.558 28.413 1.00 50.09 242 ALA A CA 1
ATOM 1947 C C . ALA A 1 242 ? 16.317 8.781 26.982 1.00 50.09 242 ALA A C 1
ATOM 1949 O O . ALA A 1 242 ? 15.850 9.888 26.690 1.00 50.09 242 ALA A O 1
ATOM 1950 N N . PRO A 1 243 ? 16.417 7.796 26.068 1.00 54.88 243 PRO A N 1
ATOM 1951 C CA . PRO A 1 243 ? 16.047 8.011 24.680 1.00 54.88 243 PRO A CA 1
ATOM 1952 C C . PRO A 1 243 ? 14.588 8.461 24.613 1.00 54.88 243 PRO A C 1
ATOM 1954 O O . PRO A 1 243 ? 13.681 7.757 25.066 1.00 54.88 243 PRO A O 1
ATOM 1957 N N . SER A 1 244 ? 14.378 9.660 24.067 1.00 60.69 244 SER A N 1
ATOM 1958 C CA . SER A 1 244 ? 13.057 10.225 23.802 1.00 60.69 244 SER A CA 1
ATOM 1959 C C . SER A 1 244 ? 12.233 9.205 23.013 1.00 60.69 244 SER A C 1
ATOM 1961 O O . SER A 1 244 ? 12.541 8.896 21.859 1.00 60.69 244 SER A O 1
ATOM 1963 N N . ARG A 1 245 ? 11.208 8.620 23.648 1.00 73.25 245 ARG A N 1
ATOM 1964 C CA . ARG A 1 245 ? 10.302 7.687 22.967 1.00 73.25 245 ARG A CA 1
ATOM 1965 C C . ARG A 1 245 ? 9.592 8.444 21.850 1.00 73.25 245 ARG A C 1
ATOM 1967 O O . ARG A 1 245 ? 9.042 9.522 22.077 1.00 73.25 245 ARG A O 1
ATOM 1974 N N . SER A 1 246 ? 9.581 7.878 20.642 1.00 87.94 246 SER A N 1
ATOM 1975 C CA . SER A 1 246 ? 8.907 8.522 19.516 1.00 87.94 246 SER A CA 1
ATOM 1976 C C . SER A 1 246 ? 7.410 8.680 19.808 1.00 87.94 246 SER A C 1
ATOM 1978 O O . SER A 1 246 ? 6.817 7.865 20.517 1.00 87.94 246 SER A O 1
ATOM 1980 N N . TRP A 1 247 ? 6.764 9.696 19.225 1.00 91.00 247 TRP A N 1
ATOM 1981 C CA . TRP A 1 247 ? 5.315 9.893 19.387 1.00 91.00 247 TRP A CA 1
ATOM 1982 C C . TRP A 1 247 ? 4.508 8.643 19.005 1.00 91.00 247 TRP A C 1
ATOM 1984 O O . TRP A 1 247 ? 3.439 8.392 19.556 1.00 91.00 247 TRP A O 1
ATOM 1994 N N . MET A 1 248 ? 5.026 7.862 18.057 1.00 92.69 248 MET A N 1
ATOM 1995 C CA . MET A 1 248 ? 4.381 6.657 17.568 1.00 92.69 248 MET A CA 1
ATOM 1996 C C . MET A 1 248 ? 4.485 5.529 18.601 1.00 92.69 248 MET A C 1
ATOM 1998 O O . MET A 1 248 ? 3.505 4.833 18.816 1.00 92.69 248 MET A O 1
ATOM 2002 N N . ASP A 1 249 ? 5.613 5.402 19.308 1.00 89.69 249 ASP A N 1
ATOM 2003 C CA . ASP A 1 249 ? 5.786 4.386 20.359 1.00 89.69 249 ASP A CA 1
ATOM 2004 C C . ASP A 1 249 ? 4.832 4.595 21.541 1.00 89.69 249 ASP A C 1
ATOM 2006 O O . ASP A 1 249 ? 4.355 3.630 22.140 1.00 89.69 249 ASP A O 1
ATOM 2010 N N . ILE A 1 250 ? 4.548 5.859 21.868 1.00 92.56 250 ILE A N 1
ATOM 2011 C CA . ILE A 1 250 ? 3.650 6.218 22.970 1.00 92.56 250 ILE A CA 1
ATOM 2012 C C . ILE A 1 250 ? 2.171 6.203 22.565 1.00 92.56 250 ILE A C 1
ATOM 2014 O O . ILE A 1 250 ? 1.331 5.998 23.432 1.00 92.56 250 ILE A O 1
ATOM 2018 N N . SER A 1 251 ? 1.845 6.399 21.279 1.00 96.44 251 SER A N 1
ATOM 2019 C CA . SER A 1 251 ? 0.452 6.614 20.843 1.00 96.44 251 SER A CA 1
ATOM 2020 C C . SER A 1 251 ? -0.138 5.492 19.996 1.00 96.44 251 SER A C 1
ATOM 2022 O O . SER A 1 251 ? -1.356 5.424 19.862 1.00 96.44 251 SER A O 1
ATOM 2024 N N . ILE A 1 252 ? 0.694 4.640 19.396 1.00 96.62 252 ILE A N 1
ATOM 2025 C CA . ILE A 1 252 ? 0.268 3.638 18.417 1.00 96.62 252 ILE A CA 1
ATOM 2026 C C . ILE A 1 252 ? 0.662 2.241 18.886 1.00 96.62 252 ILE A C 1
ATOM 2028 O O . ILE A 1 252 ? 1.817 1.988 19.231 1.00 96.62 252 ILE A O 1
ATOM 2032 N N . GLU A 1 253 ? -0.298 1.325 18.841 1.00 96.44 253 GLU A N 1
ATOM 2033 C CA . GLU A 1 253 ? -0.080 -0.106 19.013 1.00 96.44 253 GLU A CA 1
ATOM 2034 C C . GLU A 1 253 ? -0.260 -0.792 17.658 1.00 96.44 253 GLU A C 1
ATOM 2036 O O . GLU A 1 253 ? -1.316 -0.680 17.040 1.00 96.44 253 GLU A O 1
ATOM 2041 N N . ARG A 1 254 ? 0.779 -1.463 17.154 1.00 95.75 254 ARG A N 1
ATOM 2042 C CA . ARG A 1 254 ? 0.703 -2.187 15.878 1.00 95.75 254 ARG A CA 1
ATOM 2043 C C . ARG A 1 254 ? 0.391 -3.644 16.159 1.00 95.75 254 ARG A C 1
ATOM 2045 O O . ARG A 1 254 ? 1.140 -4.285 16.888 1.00 95.75 254 ARG A O 1
ATOM 2052 N N . LEU A 1 255 ? -0.662 -4.147 15.539 1.00 96.44 255 LEU A N 1
ATOM 2053 C CA . LEU A 1 255 ? -1.128 -5.517 15.689 1.00 96.44 255 LEU A CA 1
ATOM 2054 C C . LEU A 1 255 ? -0.904 -6.277 14.380 1.00 96.44 255 LEU A C 1
ATOM 2056 O O . LEU A 1 255 ? -1.100 -5.713 13.295 1.00 96.44 255 LEU A O 1
ATOM 2060 N N . TYR A 1 256 ? -0.528 -7.553 14.481 1.00 97.19 256 TYR A N 1
ATOM 2061 C CA . TYR A 1 256 ? -0.204 -8.399 13.328 1.00 97.19 256 TYR A CA 1
ATOM 2062 C C . TYR A 1 256 ? -1.033 -9.691 13.353 1.00 97.19 256 TYR A C 1
ATOM 2064 O O . TYR A 1 256 ? -0.483 -10.767 13.594 1.00 97.19 256 TYR A O 1
ATOM 2072 N N . PRO A 1 257 ? -2.354 -9.610 13.085 1.00 97.38 257 PRO A N 1
ATOM 2073 C CA . PRO A 1 257 ? -3.261 -10.736 13.292 1.00 97.38 257 PRO A CA 1
ATOM 2074 C C . PRO A 1 257 ? -2.858 -12.010 12.554 1.00 97.38 257 PRO A C 1
ATOM 2076 O O . PRO A 1 257 ? -3.035 -13.103 13.077 1.00 97.38 257 PRO A O 1
ATOM 2079 N N . LEU A 1 258 ? -2.311 -11.881 11.344 1.00 97.12 258 LEU A N 1
ATOM 2080 C CA . LEU A 1 258 ? -1.956 -13.030 10.512 1.00 97.12 258 LEU A CA 1
ATOM 2081 C C . LEU A 1 258 ? -0.698 -13.745 11.018 1.00 97.12 258 LEU A C 1
ATOM 2083 O O . LEU A 1 258 ? -0.676 -14.967 11.020 1.00 97.12 258 LEU A O 1
ATOM 2087 N N . ILE A 1 259 ? 0.299 -13.015 11.534 1.00 95.25 259 ILE A N 1
ATOM 2088 C CA . ILE A 1 259 ? 1.445 -13.628 12.229 1.00 95.25 259 ILE A CA 1
ATOM 2089 C C . ILE A 1 259 ? 0.949 -14.361 13.479 1.00 95.25 259 ILE A C 1
ATOM 2091 O O . ILE A 1 259 ? 1.263 -15.528 13.684 1.00 95.25 259 ILE A O 1
ATOM 2095 N N . GLU A 1 260 ? 0.143 -13.690 14.304 1.00 95.12 260 GLU A N 1
ATOM 2096 C CA . GLU A 1 260 ? -0.299 -14.235 15.595 1.00 95.12 260 GLU A CA 1
ATOM 2097 C C . GLU A 1 260 ? -1.270 -15.416 15.452 1.00 95.12 260 GLU A C 1
ATOM 2099 O O . GLU A 1 260 ? -1.351 -16.256 16.343 1.00 95.12 260 GLU A O 1
ATOM 2104 N N . THR A 1 261 ? -1.976 -15.517 14.324 1.00 95.69 261 THR A N 1
ATOM 2105 C CA . THR A 1 261 ? -2.839 -16.666 13.999 1.00 95.69 261 THR A CA 1
ATOM 2106 C C . THR A 1 261 ? -2.172 -17.699 13.089 1.00 95.69 261 THR A C 1
ATOM 2108 O O . THR A 1 261 ? -2.830 -18.660 12.699 1.00 95.69 261 THR A O 1
ATOM 2111 N N . GLY A 1 262 ? -0.889 -17.526 12.750 1.00 96.12 262 GLY A N 1
ATOM 2112 C CA . GLY A 1 262 ? -0.153 -18.446 11.878 1.00 96.12 262 GLY A CA 1
ATOM 2113 C C . GLY A 1 262 ? -0.668 -18.498 10.435 1.00 96.12 262 GLY A C 1
ATOM 2114 O O . GLY A 1 262 ? -0.409 -19.467 9.732 1.00 96.12 262 GLY A O 1
ATOM 2115 N N . MET A 1 263 ? -1.407 -17.481 9.985 1.00 95.69 263 MET A N 1
ATOM 2116 C CA . MET A 1 263 ? -1.908 -17.395 8.617 1.00 95.69 263 MET A CA 1
ATOM 2117 C C . MET A 1 263 ? -0.829 -16.837 7.694 1.00 95.69 263 MET A C 1
ATOM 2119 O O . MET A 1 263 ? -0.560 -15.631 7.672 1.00 95.69 263 MET A O 1
ATOM 2123 N N . ASP A 1 264 ? -0.230 -17.717 6.903 1.00 94.00 264 ASP A N 1
ATOM 2124 C CA . ASP A 1 264 ? 0.595 -17.311 5.776 1.00 94.00 264 ASP A CA 1
ATOM 2125 C C . ASP A 1 264 ? -0.271 -16.810 4.599 1.00 94.00 264 ASP A C 1
ATOM 2127 O O . ASP A 1 264 ? -1.495 -16.640 4.689 1.00 94.00 264 ASP A O 1
ATOM 2131 N N . ARG A 1 265 ? 0.382 -16.512 3.477 1.00 90.00 265 ARG A N 1
ATOM 2132 C CA . ARG A 1 265 ? -0.289 -16.000 2.281 1.00 90.00 265 ARG A CA 1
ATOM 2133 C C . ARG A 1 265 ? -1.242 -17.020 1.663 1.00 90.00 265 ARG A C 1
ATOM 2135 O O . ARG A 1 265 ? -2.320 -16.628 1.220 1.00 90.00 265 ARG A O 1
ATOM 2142 N N . GLU A 1 266 ? -0.866 -18.291 1.627 1.00 92.25 266 GLU A N 1
ATOM 2143 C CA . GLU A 1 266 ? -1.707 -19.344 1.062 1.00 92.25 266 GLU A CA 1
ATOM 2144 C C . GLU A 1 266 ? -2.965 -19.532 1.914 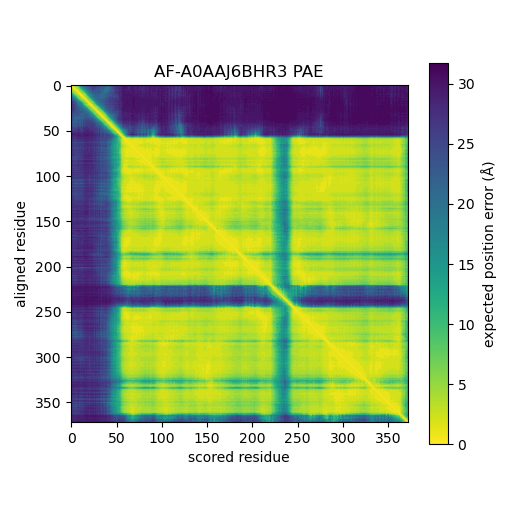1.00 92.25 266 GLU A C 1
ATOM 2146 O O . GLU A 1 266 ? -4.075 -19.488 1.383 1.00 92.25 266 GLU A O 1
ATOM 2151 N N . ALA A 1 267 ? -2.811 -19.564 3.241 1.00 95.62 267 ALA A N 1
ATOM 2152 C CA . ALA A 1 267 ? -3.920 -19.596 4.188 1.00 95.62 267 ALA A CA 1
ATOM 2153 C C . ALA A 1 267 ? -4.852 -18.379 4.044 1.00 95.62 267 ALA A C 1
ATOM 2155 O O . ALA A 1 267 ? -6.072 -18.513 4.152 1.00 95.62 267 ALA A O 1
ATOM 2156 N N . CYS A 1 268 ? -4.313 -17.186 3.761 1.00 96.19 268 CYS A N 1
ATOM 2157 C CA . CYS A 1 268 ? -5.134 -16.008 3.463 1.00 96.19 268 CYS A CA 1
ATOM 2158 C C . CYS A 1 268 ? -5.955 -16.184 2.181 1.00 96.19 268 CYS A C 1
ATOM 2160 O O . CYS A 1 268 ? -7.128 -15.809 2.154 1.00 96.19 268 CYS A O 1
ATOM 2162 N N . GLN A 1 269 ? -5.356 -16.730 1.119 1.00 95.12 269 GLN A N 1
ATOM 2163 C CA . GLN A 1 269 ? -6.071 -16.979 -0.133 1.00 95.12 269 GLN A CA 1
ATOM 2164 C C . GLN A 1 269 ? -7.157 -18.035 0.050 1.00 95.12 269 GLN A C 1
ATOM 2166 O O . GLN A 1 269 ? -8.275 -17.827 -0.415 1.00 95.12 269 GLN A O 1
ATOM 2171 N N . GLU A 1 270 ? -6.844 -19.127 0.746 1.00 96.31 270 GLU A N 1
ATOM 2172 C CA . GLU A 1 270 ? -7.788 -20.210 0.997 1.00 96.31 270 GLU A CA 1
ATOM 2173 C C . GLU A 1 270 ? -8.974 -19.736 1.830 1.00 96.31 270 GLU A C 1
ATOM 2175 O O . GLU A 1 270 ? -10.121 -19.951 1.443 1.00 96.31 270 GLU A O 1
ATOM 2180 N N . TYR A 1 271 ? -8.712 -18.966 2.890 1.00 97.88 271 TYR A N 1
ATOM 2181 C CA . TYR A 1 271 ? -9.776 -18.332 3.657 1.00 97.88 271 TYR A CA 1
ATOM 2182 C C . TYR A 1 271 ? -10.655 -17.436 2.776 1.00 97.88 271 TYR A C 1
ATOM 2184 O O . TYR A 1 271 ? -11.876 -17.523 2.830 1.00 97.88 271 TYR A O 1
ATOM 2192 N N . ILE A 1 272 ? -10.070 -16.575 1.932 1.00 97.75 272 ILE A N 1
ATOM 2193 C CA . ILE A 1 272 ? -10.877 -15.709 1.060 1.00 97.75 272 ILE A CA 1
ATOM 2194 C C . ILE A 1 272 ? -11.736 -16.554 0.108 1.00 97.75 272 ILE A C 1
ATOM 2196 O O . ILE A 1 272 ? -12.934 -16.292 -0.004 1.00 97.75 272 ILE A O 1
ATOM 2200 N N . ARG A 1 273 ? -11.171 -17.593 -0.519 1.00 97.38 273 ARG A N 1
ATOM 2201 C CA . ARG A 1 273 ? -11.930 -18.500 -1.395 1.00 97.38 273 ARG A CA 1
ATOM 2202 C C . ARG A 1 273 ? -13.075 -19.183 -0.649 1.00 97.38 273 ARG A C 1
ATOM 2204 O O . ARG A 1 273 ? -14.184 -19.224 -1.178 1.00 97.38 273 ARG A O 1
ATOM 2211 N N . SER A 1 274 ? -12.851 -19.633 0.587 1.00 98.19 274 SER A N 1
ATOM 2212 C CA . SER A 1 274 ? -13.879 -20.310 1.384 1.00 98.19 274 SER A CA 1
ATOM 2213 C C . SER A 1 274 ? -15.062 -19.405 1.748 1.00 98.19 274 SER A C 1
ATOM 2215 O O . SER A 1 274 ? -16.141 -19.909 2.039 1.00 98.19 274 SER A O 1
ATOM 2217 N N . THR A 1 275 ? -14.897 -18.076 1.722 1.00 97.81 275 THR A N 1
ATOM 2218 C CA . THR A 1 275 ? -16.018 -17.133 1.924 1.00 97.81 275 THR A CA 1
ATOM 2219 C C . THR A 1 275 ? -16.932 -16.991 0.704 1.00 97.81 275 THR A C 1
ATOM 2221 O O . THR A 1 275 ? -18.017 -16.427 0.823 1.00 97.81 275 THR A O 1
ATOM 2224 N N . GLY A 1 276 ? -16.490 -17.431 -0.480 1.00 97.62 276 GLY A N 1
ATOM 2225 C CA . GLY A 1 276 ? -17.157 -17.148 -1.755 1.00 97.62 276 GLY A CA 1
ATOM 2226 C C . GLY A 1 276 ? -17.010 -15.698 -2.244 1.00 97.62 276 GLY A C 1
ATOM 2227 O O . GLY A 1 276 ? -17.554 -15.354 -3.293 1.00 97.62 276 GLY A O 1
ATOM 2228 N N . LEU A 1 277 ? -16.279 -14.840 -1.519 1.00 97.75 277 LEU A N 1
ATOM 2229 C CA . LEU A 1 277 ? -15.997 -13.462 -1.925 1.00 97.75 277 LEU A CA 1
ATOM 2230 C C . LEU A 1 277 ? -14.799 -13.388 -2.892 1.00 97.75 277 LEU A C 1
ATOM 2232 O O . LEU A 1 277 ? -13.945 -14.278 -2.901 1.00 97.75 277 LEU A O 1
ATOM 2236 N N . PRO A 1 278 ? -14.680 -12.311 -3.695 1.00 96.62 278 PRO A N 1
ATOM 2237 C CA . PRO A 1 278 ? -13.590 -12.174 -4.655 1.00 96.62 278 PRO A CA 1
ATOM 2238 C C . PRO A 1 278 ? -12.206 -12.173 -3.992 1.00 96.62 278 PRO A C 1
ATOM 2240 O O . PRO A 1 278 ? -11.938 -11.381 -3.082 1.00 96.62 278 PRO A O 1
ATOM 2243 N N . LEU A 1 279 ? -11.307 -13.018 -4.507 1.00 96.12 279 LEU A N 1
ATOM 2244 C CA . LEU A 1 279 ? -9.883 -13.002 -4.179 1.00 96.12 279 LEU A CA 1
ATOM 2245 C C . LEU A 1 279 ? -9.181 -11.892 -4.976 1.00 96.12 279 LEU A C 1
ATOM 2247 O O . LEU A 1 279 ? -9.113 -11.984 -6.205 1.00 96.12 279 LEU A O 1
ATOM 2251 N N . PRO A 1 280 ? -8.630 -10.850 -4.327 1.00 95.75 280 PRO A N 1
ATOM 2252 C CA . PRO A 1 280 ? -7.882 -9.835 -5.046 1.00 95.75 280 PRO A CA 1
ATOM 2253 C C . PRO A 1 280 ? -6.520 -10.344 -5.508 1.00 95.75 280 PRO A C 1
ATOM 2255 O O . PRO A 1 280 ? -5.895 -11.218 -4.896 1.00 95.75 280 PRO A O 1
ATOM 2258 N N . PHE A 1 281 ? -6.006 -9.680 -6.540 1.00 92.88 281 PHE A N 1
ATOM 2259 C CA . PHE A 1 281 ? -4.584 -9.736 -6.828 1.00 92.88 281 PHE A CA 1
ATOM 2260 C C . PHE A 1 281 ? -3.775 -9.203 -5.640 1.00 92.88 281 PHE A C 1
ATOM 2262 O O . PHE A 1 281 ? -4.223 -8.322 -4.896 1.00 92.88 281 PHE A O 1
ATOM 2269 N N . PRO A 1 282 ? -2.537 -9.676 -5.502 1.00 90.81 282 PRO A N 1
ATOM 2270 C CA . PRO A 1 282 ? -1.524 -9.013 -4.703 1.00 90.81 282 PRO A CA 1
ATOM 2271 C C . PRO A 1 282 ? -1.414 -7.514 -4.986 1.00 90.81 282 PRO A C 1
ATOM 2273 O O . PRO A 1 282 ? -1.431 -7.081 -6.140 1.00 90.81 282 PRO A O 1
ATOM 2276 N N . SER A 1 283 ? -1.300 -6.708 -3.928 1.00 85.62 283 SER A N 1
ATOM 2277 C CA . SER A 1 283 ? -1.253 -5.252 -4.063 1.00 85.62 283 SER A CA 1
ATOM 2278 C C . SER A 1 283 ? 0.181 -4.732 -4.163 1.00 85.62 283 SER A C 1
ATOM 2280 O O . SER A 1 283 ? 0.913 -4.681 -3.165 1.00 85.62 283 SER A O 1
ATOM 2282 N N . ASN A 1 284 ? 0.549 -4.246 -5.343 1.00 89.56 284 ASN A N 1
ATOM 2283 C CA . ASN A 1 284 ? 1.708 -3.397 -5.577 1.00 89.56 284 ASN A CA 1
ATOM 2284 C C . ASN A 1 284 ? 1.389 -2.288 -6.592 1.00 89.56 284 ASN A C 1
ATOM 2286 O O . ASN A 1 284 ? 0.494 -2.420 -7.421 1.00 89.56 284 ASN A O 1
ATOM 2290 N N . CYS A 1 285 ? 2.135 -1.182 -6.522 1.00 93.06 285 CYS A N 1
ATOM 2291 C CA . CYS A 1 285 ? 2.019 -0.122 -7.521 1.00 93.06 285 CYS A CA 1
ATOM 2292 C C . CYS A 1 285 ? 2.672 -0.579 -8.832 1.00 93.06 285 CYS A C 1
ATOM 2294 O O . CYS A 1 285 ? 3.706 -1.251 -8.795 1.00 93.06 285 CYS A O 1
ATOM 2296 N N . MET A 1 286 ? 2.145 -0.129 -9.972 1.00 95.94 286 MET A N 1
ATOM 2297 C CA . MET A 1 286 ? 2.679 -0.466 -11.296 1.00 95.94 286 MET A CA 1
ATOM 2298 C C . MET A 1 286 ? 4.153 -0.066 -11.455 1.00 95.94 286 MET A C 1
ATOM 2300 O O . MET A 1 286 ? 4.895 -0.745 -12.152 1.00 95.94 286 MET A O 1
ATOM 2304 N N . PHE A 1 287 ? 4.592 1.017 -10.803 1.00 95.81 287 PHE A N 1
ATOM 2305 C CA . PHE A 1 287 ? 5.964 1.537 -10.860 1.00 95.81 287 PHE A CA 1
ATOM 2306 C C . PHE A 1 287 ? 6.768 1.176 -9.589 1.00 95.81 287 PHE A C 1
ATOM 2308 O O . PHE A 1 287 ? 7.583 1.969 -9.107 1.00 95.81 287 PHE A O 1
ATOM 2315 N N . CYS A 1 288 ? 6.523 0.004 -8.980 1.00 93.69 288 CYS A N 1
ATOM 2316 C CA . CYS A 1 288 ? 7.317 -0.480 -7.838 1.00 93.69 288 CYS A CA 1
ATOM 2317 C C . CYS A 1 288 ? 8.711 -0.926 -8.331 1.00 93.69 288 CYS A C 1
ATOM 2319 O O . CYS A 1 288 ? 8.803 -1.943 -9.016 1.00 93.69 288 CYS A O 1
ATOM 2321 N N . PRO A 1 289 ? 9.827 -0.280 -7.929 1.00 93.00 289 PRO A N 1
ATOM 2322 C CA . PRO A 1 289 ? 11.171 -0.697 -8.363 1.00 93.00 289 PRO A CA 1
ATOM 2323 C C . PRO A 1 289 ? 11.545 -2.108 -7.880 1.00 93.00 289 PRO A C 1
ATOM 2325 O O . PRO A 1 289 ? 12.436 -2.746 -8.437 1.00 93.00 289 PRO A O 1
ATOM 2328 N N . PHE A 1 290 ? 10.842 -2.617 -6.866 1.00 91.31 290 PHE A N 1
ATOM 2329 C CA . PHE A 1 290 ? 11.032 -3.952 -6.301 1.00 91.31 290 PHE A CA 1
ATOM 2330 C C . PHE A 1 290 ? 10.307 -5.065 -7.078 1.00 91.31 290 PHE A C 1
ATOM 2332 O O . PHE A 1 290 ? 10.401 -6.212 -6.655 1.00 91.31 290 PHE A O 1
ATOM 2339 N N . ALA A 1 291 ? 9.609 -4.749 -8.178 1.00 92.19 291 ALA A N 1
ATOM 2340 C CA . ALA A 1 291 ? 8.958 -5.748 -9.026 1.00 92.19 291 ALA A CA 1
ATOM 2341 C C . ALA A 1 291 ? 9.978 -6.753 -9.597 1.00 92.19 291 ALA A C 1
ATOM 2343 O O . ALA A 1 291 ? 11.056 -6.348 -10.048 1.00 92.19 291 ALA A O 1
ATOM 2344 N N . SER A 1 292 ? 9.662 -8.047 -9.576 1.00 93.38 292 SER A N 1
ATOM 2345 C CA . SER A 1 292 ? 10.509 -9.102 -10.150 1.00 93.38 292 SER A CA 1
ATOM 2346 C C . SER A 1 292 ? 10.561 -9.032 -11.684 1.00 93.38 292 SER A C 1
ATOM 2348 O O . SER A 1 292 ? 9.793 -8.302 -12.307 1.00 93.38 292 SER A O 1
ATOM 2350 N N . LYS A 1 293 ? 11.459 -9.799 -12.317 1.00 95.44 293 LYS A N 1
ATOM 2351 C CA . LYS A 1 293 ? 11.501 -9.929 -13.785 1.00 95.44 293 LYS A CA 1
ATOM 2352 C C . LYS A 1 293 ? 10.160 -10.402 -14.351 1.00 95.44 293 LYS A C 1
ATOM 2354 O O . LYS A 1 293 ? 9.644 -9.793 -15.281 1.00 95.44 293 LYS A O 1
ATOM 2359 N N . VAL A 1 294 ? 9.557 -11.414 -13.724 1.00 95.62 294 VAL A N 1
ATOM 2360 C CA . VAL A 1 294 ? 8.242 -11.940 -14.115 1.00 95.62 294 VAL A CA 1
ATOM 2361 C C . VAL A 1 294 ? 7.151 -10.873 -13.972 1.00 95.62 294 VAL A C 1
ATOM 2363 O O . VAL A 1 294 ? 6.324 -10.718 -14.864 1.00 95.62 294 VAL A O 1
ATOM 2366 N N . GLU A 1 295 ? 7.174 -10.067 -12.903 1.00 95.06 295 GLU A N 1
ATOM 2367 C CA . GLU A 1 295 ? 6.220 -8.960 -12.735 1.00 95.06 295 GLU A CA 1
ATOM 2368 C C . GLU A 1 295 ? 6.421 -7.833 -13.759 1.00 95.06 295 GLU A C 1
ATOM 2370 O O . GLU A 1 295 ? 5.441 -7.237 -14.207 1.00 95.06 295 GLU A O 1
ATOM 2375 N N . ILE A 1 296 ? 7.668 -7.543 -14.149 1.00 96.44 296 ILE A N 1
ATOM 2376 C CA . ILE A 1 296 ? 7.978 -6.577 -15.213 1.00 96.44 296 ILE A CA 1
ATOM 2377 C C . ILE A 1 296 ? 7.480 -7.087 -16.568 1.00 96.44 296 ILE A C 1
ATOM 2379 O O . ILE A 1 296 ? 6.825 -6.332 -17.287 1.00 96.44 296 ILE A O 1
ATOM 2383 N N . LEU A 1 297 ? 7.712 -8.363 -16.890 1.00 97.75 297 LEU A N 1
ATOM 2384 C CA . LEU A 1 297 ? 7.186 -8.991 -18.103 1.00 97.75 297 LEU A CA 1
ATOM 2385 C C . LEU A 1 297 ? 5.650 -8.978 -18.114 1.00 97.75 297 LEU A C 1
ATOM 2387 O O . LEU A 1 297 ? 5.040 -8.589 -19.112 1.00 97.75 297 LEU A O 1
ATOM 2391 N N . TRP A 1 298 ? 5.020 -9.317 -16.986 1.00 96.56 298 TRP A N 1
ATOM 2392 C CA . TRP A 1 298 ? 3.568 -9.253 -16.828 1.00 96.56 298 TRP A CA 1
ATOM 2393 C C . TRP A 1 298 ? 3.033 -7.831 -17.042 1.00 96.56 298 TRP A C 1
ATOM 2395 O O . TRP A 1 298 ? 2.062 -7.645 -17.778 1.00 96.56 298 TRP A O 1
ATOM 2405 N N . LEU A 1 299 ? 3.671 -6.815 -16.443 1.00 96.75 299 LEU A N 1
ATOM 2406 C CA . LEU A 1 299 ? 3.297 -5.407 -16.616 1.00 96.75 299 LEU A CA 1
ATOM 2407 C C . LEU A 1 299 ? 3.435 -4.976 -18.077 1.00 96.75 299 LEU A C 1
ATOM 2409 O O . LEU A 1 299 ? 2.550 -4.295 -18.588 1.00 96.75 299 LEU A O 1
ATOM 2413 N N . PHE A 1 300 ? 4.519 -5.371 -18.742 1.00 97.75 300 PHE A N 1
ATOM 2414 C CA . PHE A 1 300 ? 4.762 -5.041 -20.140 1.00 97.75 300 PHE A CA 1
ATOM 2415 C C . PHE A 1 300 ? 3.692 -5.634 -21.064 1.00 97.75 300 PHE A C 1
ATOM 2417 O O . PHE A 1 300 ? 3.170 -4.912 -21.910 1.00 97.75 300 PHE A O 1
ATOM 2424 N N . ARG A 1 301 ? 3.306 -6.903 -20.869 1.00 97.00 301 ARG A N 1
ATOM 2425 C CA . ARG A 1 301 ? 2.261 -7.551 -21.683 1.00 97.00 301 ARG A CA 1
ATOM 2426 C C . ARG A 1 301 ? 0.867 -6.976 -21.432 1.00 97.00 301 ARG A C 1
ATOM 2428 O O . ARG A 1 301 ? 0.140 -6.698 -22.379 1.00 97.00 301 ARG A O 1
ATOM 2435 N N . ASN A 1 302 ? 0.507 -6.750 -20.168 1.00 96.12 302 ASN A N 1
ATOM 2436 C CA . ASN A 1 302 ? -0.854 -6.351 -19.793 1.00 96.12 302 ASN A CA 1
ATOM 2437 C C . ASN A 1 302 ? -1.086 -4.832 -19.837 1.00 96.12 302 ASN A C 1
ATOM 2439 O O . ASN A 1 302 ? -2.196 -4.375 -20.101 1.00 96.12 302 ASN A O 1
ATOM 2443 N N . TYR A 1 303 ? -0.050 -4.035 -19.565 1.00 97.12 303 TYR A N 1
ATOM 2444 C CA . TYR A 1 303 ? -0.117 -2.571 -19.512 1.00 97.12 303 TYR A CA 1
ATOM 2445 C C . TYR A 1 303 ? 1.107 -1.925 -20.186 1.00 97.12 303 TYR A C 1
ATOM 2447 O O . TYR A 1 303 ? 1.823 -1.134 -19.558 1.00 97.12 303 TYR A O 1
ATOM 2455 N N . PRO A 1 304 ? 1.337 -2.178 -21.489 1.00 97.50 304 PRO A N 1
ATOM 2456 C CA . PRO A 1 304 ? 2.526 -1.692 -22.194 1.00 97.50 304 PRO A CA 1
ATOM 2457 C C . PRO A 1 304 ? 2.642 -0.161 -22.184 1.00 97.50 304 PRO A C 1
ATOM 2459 O O . PRO A 1 304 ? 3.742 0.387 -22.146 1.00 97.50 304 PRO A O 1
ATOM 2462 N N . ALA A 1 305 ? 1.512 0.556 -22.169 1.00 98.06 305 ALA A N 1
ATOM 2463 C CA . ALA A 1 30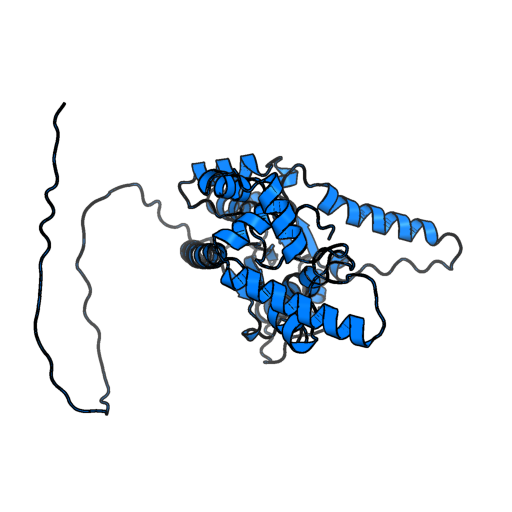5 ? 1.501 2.013 -22.052 1.00 98.06 305 ALA A CA 1
ATOM 2464 C C . ALA A 1 305 ? 2.054 2.501 -20.700 1.00 98.06 305 ALA A C 1
ATOM 2466 O O . ALA A 1 305 ? 2.828 3.456 -20.671 1.00 98.06 305 ALA A O 1
ATOM 2467 N N . ALA A 1 306 ? 1.709 1.823 -19.600 1.00 97.75 306 ALA A N 1
ATOM 2468 C CA . ALA A 1 306 ? 2.229 2.147 -18.274 1.00 97.75 306 ALA A CA 1
ATOM 2469 C C . ALA A 1 306 ? 3.737 1.866 -18.198 1.00 97.75 306 ALA A C 1
ATOM 2471 O O . ALA A 1 306 ? 4.487 2.701 -17.698 1.00 97.75 306 ALA A O 1
ATOM 2472 N N . PHE A 1 307 ? 4.198 0.742 -18.760 1.00 98.25 307 PHE A N 1
ATOM 2473 C CA . PHE A 1 307 ? 5.630 0.439 -18.839 1.00 98.25 307 PHE A CA 1
ATOM 2474 C C . PHE A 1 307 ? 6.404 1.518 -19.616 1.00 98.25 307 PHE A C 1
ATOM 2476 O O . PHE A 1 307 ? 7.369 2.073 -19.095 1.00 98.25 307 PHE A O 1
ATOM 2483 N N . ARG A 1 308 ? 5.941 1.906 -20.815 1.00 98.31 308 ARG A N 1
ATOM 2484 C CA . ARG A 1 308 ? 6.572 2.982 -21.611 1.00 98.31 308 ARG A CA 1
ATOM 2485 C C . ARG A 1 308 ? 6.605 4.323 -20.881 1.00 98.31 308 ARG A C 1
ATOM 2487 O O . ARG A 1 308 ? 7.584 5.066 -20.966 1.00 98.31 308 ARG A O 1
ATOM 2494 N N . GLN A 1 309 ? 5.545 4.640 -20.144 1.00 97.81 309 GLN A N 1
ATOM 2495 C CA . GLN A 1 309 ? 5.521 5.837 -19.312 1.00 97.81 309 GLN A CA 1
ATOM 2496 C C . GLN A 1 309 ? 6.580 5.768 -18.203 1.00 97.81 309 GLN A C 1
ATOM 2498 O O . GLN A 1 309 ? 7.255 6.761 -17.930 1.00 97.81 309 GLN A O 1
ATOM 2503 N N . TRP A 1 310 ? 6.769 4.601 -17.586 1.00 97.88 310 TRP A N 1
ATOM 2504 C CA . TRP A 1 310 ? 7.797 4.410 -16.569 1.00 97.88 310 TRP A CA 1
ATOM 2505 C C . TRP A 1 310 ? 9.211 4.572 -17.136 1.00 97.88 310 TRP A C 1
ATOM 2507 O O . TRP A 1 310 ? 10.005 5.310 -16.550 1.00 97.88 310 TRP A O 1
ATOM 2517 N N . VAL A 1 311 ? 9.481 3.997 -18.315 1.00 98.12 311 VAL A N 1
ATOM 2518 C CA . VAL A 1 311 ? 10.727 4.213 -19.076 1.00 98.12 311 VAL A CA 1
ATOM 2519 C C . VAL A 1 311 ? 10.942 5.704 -19.338 1.00 98.12 311 VAL A C 1
ATOM 2521 O O . VAL A 1 311 ? 12.017 6.229 -19.076 1.00 98.12 311 VAL A O 1
ATOM 2524 N N . THR A 1 312 ? 9.902 6.436 -19.746 1.00 97.88 312 THR A N 1
ATOM 2525 C CA . THR A 1 312 ? 10.000 7.890 -19.971 1.00 97.88 312 THR A CA 1
ATOM 2526 C C . THR A 1 312 ? 10.435 8.641 -18.706 1.00 97.88 312 THR A C 1
ATOM 2528 O O . THR A 1 312 ? 11.268 9.546 -18.775 1.00 97.88 312 THR A O 1
ATOM 2531 N N . HIS A 1 313 ? 9.902 8.277 -17.534 1.00 97.44 313 HIS A N 1
ATOM 2532 C CA . HIS A 1 313 ? 10.337 8.873 -16.266 1.00 97.44 313 HIS A CA 1
ATOM 2533 C C . HIS A 1 313 ? 11.783 8.511 -15.914 1.00 97.44 313 HIS A C 1
ATOM 2535 O O . HIS A 1 313 ? 12.525 9.373 -15.437 1.00 97.44 313 HIS A O 1
ATOM 2541 N N . GLU A 1 314 ? 12.185 7.261 -16.145 1.00 97.56 314 GLU A N 1
ATOM 2542 C CA . GLU A 1 314 ? 13.562 6.819 -15.936 1.00 97.56 314 GLU A CA 1
ATOM 2543 C C . GLU A 1 314 ? 14.532 7.610 -16.818 1.00 97.56 314 GLU A C 1
ATOM 2545 O O . GLU A 1 314 ? 15.491 8.177 -16.296 1.00 97.56 314 GLU A O 1
ATOM 2550 N N . GLN A 1 315 ? 14.233 7.751 -18.111 1.00 96.75 315 GLN A N 1
ATOM 2551 C CA . GLN A 1 315 ? 15.080 8.480 -19.054 1.00 96.75 315 GLN A CA 1
ATOM 2552 C C . GLN A 1 315 ? 15.247 9.953 -18.670 1.00 96.75 315 GLN A C 1
ATOM 2554 O O . GLN A 1 315 ? 16.364 10.464 -18.683 1.00 96.75 315 GLN A O 1
ATOM 2559 N N . ARG A 1 316 ? 14.180 10.630 -18.220 1.00 96.25 316 ARG A N 1
ATOM 2560 C CA . ARG A 1 316 ? 14.285 12.012 -17.710 1.00 96.25 316 ARG A CA 1
ATOM 2561 C C . ARG A 1 316 ? 15.233 12.120 -16.517 1.00 96.25 316 ARG A C 1
ATOM 2563 O O . ARG A 1 316 ? 16.056 13.035 -16.467 1.00 96.25 316 ARG A O 1
ATOM 2570 N N . LYS A 1 317 ? 15.155 11.178 -15.568 1.00 95.19 317 LYS A N 1
ATOM 2571 C CA . LYS A 1 317 ? 16.084 11.141 -14.429 1.00 95.19 317 LYS A CA 1
ATOM 2572 C C . LYS A 1 317 ? 17.516 10.900 -14.900 1.00 95.19 317 LYS A C 1
ATOM 2574 O O . LYS A 1 317 ? 18.415 11.603 -14.447 1.00 95.19 317 LYS A O 1
ATOM 2579 N N . LEU A 1 318 ? 17.731 9.923 -15.781 1.00 95.12 318 LEU A N 1
ATOM 2580 C CA . LEU A 1 318 ? 19.062 9.577 -16.280 1.00 95.12 318 LEU A CA 1
ATOM 2581 C C . LEU A 1 318 ? 19.698 10.744 -17.041 1.00 95.12 318 LEU A C 1
ATOM 2583 O O . LEU A 1 318 ? 20.834 11.094 -16.746 1.00 95.12 318 LEU A O 1
ATOM 2587 N N . GLN A 1 319 ? 18.951 11.423 -17.914 1.00 95.19 319 GLN A N 1
ATOM 2588 C CA . GLN A 1 319 ? 19.411 12.630 -18.614 1.00 95.19 319 GLN A CA 1
ATOM 2589 C C . GLN A 1 319 ? 19.793 13.747 -17.635 1.00 95.19 319 GLN A C 1
ATOM 2591 O O . GLN A 1 319 ? 20.868 14.336 -17.745 1.00 95.19 319 GLN A O 1
ATOM 2596 N N . LYS A 1 320 ? 18.958 13.999 -16.619 1.00 94.94 320 LYS A N 1
ATOM 2597 C CA . LYS A 1 320 ? 19.250 14.974 -15.558 1.00 94.94 320 LYS A CA 1
ATOM 2598 C C . LYS A 1 320 ? 20.490 14.607 -14.736 1.00 94.94 320 LYS A C 1
ATOM 2600 O O . LYS A 1 320 ? 21.220 15.498 -14.309 1.00 94.94 320 LYS A O 1
ATOM 2605 N N . SER A 1 321 ? 20.709 13.321 -14.475 1.00 92.69 321 SER A N 1
ATOM 2606 C CA . SER A 1 321 ? 21.899 12.812 -13.786 1.00 92.69 321 SER A CA 1
ATOM 2607 C C . SER A 1 321 ? 23.155 12.938 -14.656 1.00 92.69 321 SER A C 1
ATOM 2609 O O . SER A 1 321 ? 24.174 13.427 -14.170 1.00 92.69 321 SER A O 1
ATOM 2611 N N . ALA A 1 322 ? 23.069 12.585 -15.939 1.00 93.25 322 ALA A N 1
ATOM 2612 C CA . ALA A 1 322 ? 24.164 12.691 -16.901 1.00 93.25 322 ALA A CA 1
ATOM 2613 C C . ALA A 1 322 ? 24.602 14.148 -17.110 1.00 93.25 322 ALA A C 1
ATOM 2615 O O . ALA A 1 322 ? 25.794 14.442 -17.076 1.00 93.25 322 ALA A O 1
ATOM 2616 N N . ALA A 1 323 ? 23.652 15.086 -17.191 1.00 94.12 323 ALA A N 1
ATOM 2617 C CA . ALA A 1 323 ? 23.935 16.524 -17.246 1.00 94.12 323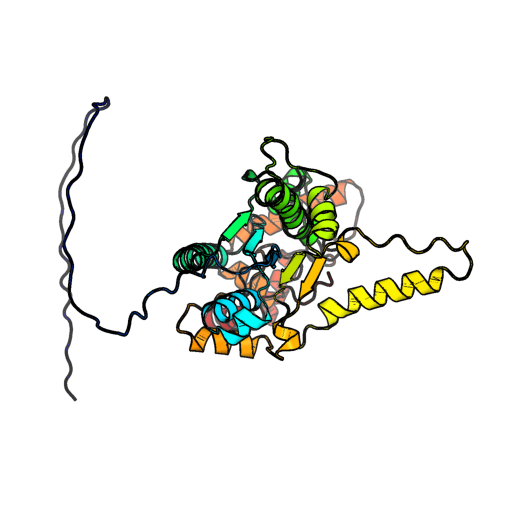 ALA A CA 1
ATOM 2618 C C . ALA A 1 323 ? 24.688 17.055 -16.007 1.00 94.12 323 ALA A C 1
ATOM 2620 O O . ALA A 1 323 ? 25.247 18.147 -16.040 1.00 94.12 323 ALA A O 1
ATOM 2621 N N . LYS A 1 324 ? 24.716 16.288 -14.908 1.00 93.56 324 LYS A N 1
ATOM 2622 C CA . LYS A 1 324 ? 25.480 16.575 -13.683 1.00 93.56 324 LYS A CA 1
ATOM 2623 C C . LYS A 1 324 ? 26.772 15.757 -13.571 1.00 93.56 324 LYS A C 1
ATOM 2625 O O . LYS A 1 324 ? 27.351 15.695 -12.491 1.00 93.56 324 LYS A O 1
ATOM 2630 N N . GLY A 1 325 ? 27.199 15.098 -14.648 1.00 93.00 325 GLY A N 1
ATOM 2631 C CA . GLY A 1 325 ? 28.410 14.276 -14.679 1.00 93.00 325 GLY A CA 1
ATOM 2632 C C . GLY A 1 325 ? 28.284 12.925 -13.970 1.00 93.00 325 GLY A C 1
ATOM 2633 O O . GLY A 1 325 ? 29.296 12.290 -13.686 1.00 93.00 325 GLY A O 1
ATOM 2634 N N . VAL A 1 326 ? 27.068 12.462 -13.656 1.00 90.25 326 VAL A N 1
ATOM 2635 C CA . VAL A 1 326 ? 26.881 11.142 -13.041 1.00 90.25 326 VAL A CA 1
ATOM 2636 C C . VAL A 1 326 ? 26.903 10.060 -14.118 1.00 90.25 326 VAL A C 1
ATOM 2638 O O . VAL A 1 326 ? 26.031 10.031 -14.981 1.00 90.25 326 VAL A O 1
ATOM 2641 N N . VAL A 1 327 ? 27.878 9.152 -14.025 1.00 84.81 327 VAL A N 1
ATOM 2642 C CA . VAL A 1 327 ? 28.088 8.062 -14.998 1.00 84.81 327 VAL A CA 1
ATOM 2643 C C . VAL A 1 327 ? 27.303 6.794 -14.641 1.00 84.81 327 VAL A C 1
ATOM 2645 O O . VAL A 1 327 ? 26.867 6.059 -15.521 1.00 84.81 327 VAL A O 1
ATOM 2648 N N . ARG A 1 328 ? 27.090 6.524 -13.347 1.00 86.50 328 ARG A N 1
ATOM 2649 C CA . ARG A 1 328 ? 26.345 5.341 -12.896 1.00 86.50 328 ARG A CA 1
ATOM 2650 C C . ARG A 1 328 ? 24.858 5.463 -13.246 1.00 86.50 328 ARG A C 1
ATOM 2652 O O . ARG A 1 328 ? 24.260 6.524 -13.063 1.00 86.50 328 ARG A O 1
ATOM 2659 N N . ASN A 1 329 ? 24.237 4.348 -13.633 1.00 86.69 329 ASN A N 1
ATOM 2660 C CA . ASN A 1 329 ? 22.787 4.255 -13.741 1.00 86.69 329 ASN A CA 1
ATOM 2661 C C . ASN A 1 329 ? 22.142 4.511 -12.362 1.00 86.69 329 ASN A C 1
ATOM 2663 O O . ASN A 1 329 ? 22.409 3.833 -11.382 1.00 86.69 329 ASN A O 1
ATOM 2667 N N . LEU A 1 330 ? 21.302 5.535 -12.249 1.00 88.62 330 LEU A N 1
ATOM 2668 C CA . LEU A 1 330 ? 20.516 5.793 -11.035 1.00 88.62 330 LEU A CA 1
ATOM 2669 C C . LEU A 1 330 ? 19.020 5.611 -11.301 1.00 88.62 330 LEU A C 1
ATOM 2671 O O . LEU A 1 330 ? 18.185 6.131 -10.561 1.00 88.62 330 LEU A O 1
ATOM 2675 N N . GLY A 1 331 ? 18.684 4.906 -12.376 1.00 92.06 331 GLY A N 1
ATOM 2676 C CA . GLY A 1 331 ? 17.352 4.526 -12.813 1.00 92.06 331 GLY A CA 1
ATOM 2677 C C . GLY A 1 331 ? 16.682 3.556 -11.848 1.00 92.06 331 GLY A C 1
ATOM 2678 O O . GLY A 1 331 ? 17.077 3.405 -10.691 1.00 92.06 331 GLY A O 1
ATOM 2679 N N . VAL A 1 332 ? 15.616 2.915 -12.292 1.00 94.75 332 VAL A N 1
ATOM 2680 C CA . VAL A 1 332 ? 14.729 2.120 -11.444 1.00 94.75 332 VAL A CA 1
ATOM 2681 C C . VAL A 1 332 ? 15.466 0.961 -10.785 1.00 94.75 332 VAL A C 1
ATOM 2683 O O . VAL A 1 332 ? 15.336 0.764 -9.574 1.00 94.75 332 VAL A O 1
ATOM 2686 N N . LYS A 1 333 ? 16.251 0.216 -11.568 1.00 94.44 333 LYS A N 1
ATOM 2687 C CA . LYS A 1 333 ? 16.976 -0.971 -11.103 1.00 94.44 333 LYS A CA 1
ATOM 2688 C C . LYS A 1 333 ? 18.394 -0.675 -10.619 1.00 94.44 333 LYS A C 1
ATOM 2690 O O . LYS A 1 333 ? 18.974 -1.521 -9.956 1.00 94.44 333 LYS A O 1
ATOM 2695 N N . GLY A 1 334 ? 18.904 0.535 -10.853 1.00 87.56 334 GLY A N 1
ATOM 2696 C CA . GLY A 1 334 ? 20.168 1.037 -10.297 1.00 87.56 334 GLY A CA 1
ATOM 2697 C C . GLY A 1 334 ? 21.440 0.523 -10.978 1.00 87.56 334 GLY A C 1
ATOM 2698 O O . GLY A 1 334 ? 22.441 1.225 -10.954 1.00 87.56 334 GLY A O 1
ATOM 2699 N N . ASP A 1 335 ? 21.409 -0.646 -11.613 1.00 85.81 335 ASP A N 1
ATOM 2700 C CA . ASP A 1 335 ? 22.566 -1.172 -12.358 1.00 85.81 335 ASP A CA 1
ATOM 2701 C C . ASP A 1 335 ? 22.261 -1.366 -13.854 1.00 85.81 335 ASP A C 1
ATOM 2703 O O . ASP A 1 335 ? 23.173 -1.353 -14.673 1.00 85.81 335 ASP A O 1
ATOM 2707 N N . CYS A 1 336 ? 20.980 -1.433 -14.225 1.00 93.19 336 CYS A N 1
ATOM 2708 C CA . CYS A 1 336 ? 20.500 -1.437 -15.604 1.00 93.19 336 CYS A CA 1
ATOM 2709 C C . CYS A 1 336 ? 19.241 -0.568 -15.753 1.00 93.19 336 CYS A C 1
ATOM 2711 O O . CYS A 1 336 ? 18.617 -0.150 -14.768 1.00 93.19 336 CYS A O 1
ATOM 2713 N N . THR A 1 337 ? 18.902 -0.237 -16.995 1.00 96.06 337 THR A N 1
ATOM 2714 C CA . THR A 1 337 ? 17.654 0.435 -17.371 1.00 96.06 337 THR A CA 1
ATOM 2715 C C . THR A 1 337 ? 16.468 -0.525 -17.277 1.00 96.06 337 THR A C 1
ATOM 2717 O O . THR A 1 337 ? 16.620 -1.748 -17.277 1.00 96.06 337 THR A O 1
ATOM 2720 N N . LEU A 1 338 ? 15.253 0.018 -17.222 1.00 97.19 338 LEU A N 1
ATOM 2721 C CA . LEU A 1 338 ? 14.026 -0.772 -17.300 1.00 97.19 338 LEU A CA 1
ATOM 2722 C C . LEU A 1 338 ? 13.935 -1.592 -18.587 1.00 97.19 338 LEU A C 1
ATOM 2724 O O . LEU A 1 338 ? 13.401 -2.697 -18.553 1.00 97.19 338 LEU A O 1
ATOM 2728 N N . GLU A 1 339 ? 14.414 -1.051 -19.707 1.00 97.88 339 GLU A N 1
ATOM 2729 C CA . GLU A 1 339 ? 14.370 -1.732 -21.001 1.00 97.88 339 GLU A CA 1
ATOM 2730 C C . GLU A 1 339 ? 15.332 -2.921 -21.026 1.00 97.88 339 GLU A C 1
ATOM 2732 O O . GLU A 1 339 ? 14.912 -4.016 -21.386 1.00 97.88 339 GLU A O 1
ATOM 2737 N N . GLU A 1 340 ? 16.568 -2.754 -20.548 1.00 97.69 340 GLU A N 1
ATOM 2738 C CA . GLU A 1 340 ? 17.519 -3.865 -20.380 1.00 97.69 340 GLU A CA 1
ATOM 2739 C C . GLU A 1 340 ? 16.966 -4.931 -19.424 1.00 97.69 340 GLU A C 1
ATOM 2741 O O . GLU A 1 340 ? 16.961 -6.117 -19.752 1.00 97.69 340 GLU A O 1
ATOM 2746 N N . PHE A 1 341 ? 16.397 -4.517 -18.286 1.00 97.75 341 PHE A N 1
ATOM 2747 C CA . PHE A 1 341 ? 15.787 -5.442 -17.329 1.00 97.75 341 PHE A CA 1
ATOM 2748 C C . PHE A 1 341 ? 14.587 -6.203 -17.919 1.00 97.75 341 PHE A C 1
ATOM 2750 O O . PHE A 1 341 ? 14.369 -7.371 -17.594 1.00 97.75 341 PHE A O 1
ATOM 2757 N N . LEU A 1 342 ? 13.799 -5.559 -18.788 1.00 98.31 342 LEU A N 1
ATOM 2758 C CA . LEU A 1 342 ? 12.728 -6.217 -19.533 1.00 98.31 342 LEU A CA 1
ATOM 2759 C C . LEU A 1 342 ? 13.293 -7.217 -20.547 1.00 98.31 342 LEU A C 1
ATOM 2761 O O . LEU A 1 342 ? 12.740 -8.307 -20.661 1.00 98.31 342 LEU A O 1
ATOM 2765 N N . GLN A 1 343 ? 14.376 -6.889 -21.256 1.00 98.38 343 GLN A N 1
ATOM 2766 C CA . GLN A 1 343 ? 14.996 -7.831 -22.192 1.00 98.38 343 GLN A CA 1
ATOM 2767 C C . GLN A 1 343 ? 15.503 -9.081 -21.475 1.00 98.38 343 GLN A C 1
ATOM 2769 O O . GLN A 1 343 ? 15.213 -10.192 -21.912 1.00 98.38 343 GLN A O 1
ATOM 2774 N N . GLU A 1 344 ? 16.156 -8.923 -20.321 1.00 98.12 344 GLU A N 1
ATOM 2775 C CA . GLU A 1 344 ? 16.516 -10.063 -19.475 1.00 98.12 344 GLU A CA 1
ATOM 2776 C C . GLU A 1 344 ? 15.285 -10.893 -19.079 1.00 98.12 344 GLU A C 1
ATOM 2778 O O . GLU A 1 344 ? 15.321 -12.121 -19.129 1.00 98.12 344 GLU A O 1
ATOM 2783 N N . ALA A 1 345 ? 14.181 -10.235 -18.709 1.00 97.81 345 ALA A N 1
ATOM 2784 C CA . ALA A 1 345 ? 12.942 -10.918 -18.355 1.00 97.81 345 ALA A CA 1
ATOM 2785 C C . ALA A 1 345 ? 12.309 -11.664 -19.543 1.00 97.81 345 ALA A C 1
ATOM 2787 O O . ALA A 1 345 ? 11.747 -12.738 -19.348 1.00 97.81 345 ALA A O 1
ATOM 2788 N N . ILE A 1 346 ? 12.399 -11.129 -20.764 1.00 98.44 346 ILE A N 1
ATOM 2789 C CA . ILE A 1 346 ? 11.913 -11.789 -21.986 1.00 98.44 346 ILE A CA 1
ATOM 2790 C C . ILE A 1 346 ? 12.772 -13.012 -22.313 1.00 98.44 346 ILE A C 1
ATOM 2792 O O . ILE A 1 346 ? 12.221 -14.059 -22.640 1.00 98.44 346 ILE A O 1
ATOM 2796 N N . VAL A 1 347 ? 14.098 -12.910 -22.198 1.00 98.38 347 VAL A N 1
ATOM 2797 C CA . VAL A 1 347 ? 15.001 -14.049 -22.430 1.00 98.38 347 VAL A CA 1
ATOM 2798 C C . VAL A 1 347 ? 14.723 -15.173 -21.431 1.00 98.38 347 VAL A C 1
ATOM 2800 O O . VAL A 1 347 ? 14.604 -16.331 -21.822 1.00 98.38 347 VAL A O 1
ATOM 2803 N N . GLU A 1 348 ? 14.581 -14.836 -20.150 1.00 98.06 348 GLU A N 1
ATOM 2804 C CA . GLU A 1 348 ? 14.424 -15.820 -19.075 1.00 98.06 348 GLU A CA 1
ATOM 2805 C C . GLU A 1 348 ? 12.999 -16.398 -19.002 1.00 98.06 348 GLU A C 1
ATOM 2807 O O . GLU A 1 348 ? 12.821 -17.603 -18.844 1.00 98.06 348 GLU A O 1
ATOM 2812 N N . PHE A 1 349 ? 11.970 -15.559 -19.166 1.00 98.06 349 PHE A N 1
ATOM 2813 C CA . PHE A 1 349 ? 10.569 -15.906 -18.887 1.00 98.06 349 PHE A CA 1
ATOM 2814 C C . PHE A 1 349 ? 9.613 -15.672 -20.063 1.00 98.06 349 PHE A C 1
ATOM 2816 O O . PHE A 1 349 ? 8.406 -15.861 -19.924 1.00 98.06 349 PHE A O 1
ATOM 2823 N N . GLY A 1 350 ? 10.106 -15.286 -21.242 1.00 97.12 350 GLY A N 1
ATOM 2824 C CA . GLY A 1 350 ? 9.266 -15.014 -22.415 1.00 97.12 350 GLY A CA 1
ATOM 2825 C C . GLY A 1 350 ? 8.467 -16.224 -22.905 1.00 97.12 350 GLY A C 1
ATOM 2826 O O . GLY A 1 350 ? 7.413 -16.046 -23.511 1.00 97.12 350 GLY A O 1
ATOM 2827 N N . HIS A 1 351 ? 8.927 -17.436 -22.586 1.00 97.19 351 HIS A N 1
ATOM 2828 C CA . HIS A 1 351 ? 8.232 -18.691 -22.870 1.00 97.19 351 HIS A CA 1
ATOM 2829 C C . HIS A 1 351 ? 6.968 -18.901 -22.017 1.00 97.19 351 HIS A C 1
ATOM 2831 O O . HIS A 1 351 ? 6.130 -19.726 -22.377 1.00 97.19 351 HIS A O 1
ATOM 2837 N N . MET A 1 352 ? 6.814 -18.180 -20.897 1.00 97.38 352 MET A N 1
ATOM 2838 C CA . MET A 1 352 ? 5.629 -18.293 -20.047 1.00 97.38 352 MET A CA 1
ATOM 2839 C C . MET A 1 352 ? 4.389 -17.767 -20.777 1.00 97.38 352 MET A C 1
ATOM 2841 O O . MET A 1 352 ? 4.406 -16.694 -21.391 1.00 97.38 352 MET A O 1
ATOM 2845 N N . THR A 1 353 ? 3.296 -18.513 -20.667 1.00 97.06 353 THR A N 1
ATOM 2846 C CA . THR A 1 353 ? 1.963 -18.102 -21.126 1.00 97.06 353 THR A CA 1
ATOM 2847 C C . THR A 1 353 ? 1.392 -16.992 -20.243 1.00 97.06 353 THR A C 1
ATOM 2849 O O . THR A 1 353 ? 1.841 -16.783 -19.114 1.00 97.06 353 THR A O 1
ATOM 2852 N N . ASP A 1 354 ? 0.380 -16.278 -20.735 1.00 94.50 354 ASP A N 1
ATOM 2853 C CA . ASP A 1 354 ? -0.260 -15.215 -19.954 1.00 94.50 354 ASP A CA 1
ATOM 2854 C C . ASP A 1 354 ? -0.943 -15.755 -18.687 1.00 94.50 354 ASP A C 1
ATOM 2856 O O . ASP A 1 354 ? -0.890 -15.098 -17.646 1.00 94.50 354 ASP A O 1
ATOM 2860 N N . ASP A 1 355 ? -1.479 -16.979 -18.729 1.00 95.00 355 ASP A N 1
ATOM 2861 C CA . ASP A 1 355 ? -2.041 -17.662 -17.558 1.00 95.00 355 ASP A CA 1
ATOM 2862 C C . ASP A 1 355 ? -0.960 -17.973 -16.516 1.00 95.00 355 ASP A C 1
ATOM 2864 O O . ASP A 1 355 ? -1.106 -17.604 -15.354 1.00 95.00 355 ASP A O 1
ATOM 2868 N N . GLN A 1 356 ? 0.191 -18.515 -16.928 1.00 95.19 356 GLN A N 1
ATOM 2869 C CA . GLN A 1 356 ? 1.318 -18.752 -16.014 1.00 95.19 356 GLN A CA 1
ATOM 2870 C C . GLN A 1 356 ? 1.848 -17.453 -15.387 1.00 95.19 356 GLN A C 1
ATOM 2872 O O . GLN A 1 356 ? 2.225 -17.430 -14.213 1.00 95.19 356 GLN A O 1
ATOM 2877 N N . LEU A 1 357 ? 1.885 -16.353 -16.148 1.00 94.06 357 LEU A N 1
ATOM 2878 C CA . LEU A 1 357 ? 2.271 -15.049 -15.607 1.00 94.06 357 LEU A CA 1
ATOM 2879 C C . LEU A 1 357 ? 1.215 -14.511 -14.624 1.00 94.06 357 LEU A C 1
ATOM 2881 O O . LEU A 1 357 ? 1.578 -13.894 -13.619 1.00 94.06 357 LEU A O 1
ATOM 2885 N N . ASN A 1 358 ? -0.076 -14.734 -14.889 1.00 92.19 358 ASN A N 1
ATOM 2886 C CA . ASN A 1 358 ? -1.164 -14.386 -13.973 1.00 92.19 358 ASN A CA 1
ATOM 2887 C C . ASN A 1 358 ? -1.080 -15.191 -12.671 1.00 92.19 358 ASN A C 1
ATOM 2889 O O . ASN A 1 358 ? -1.142 -14.594 -11.594 1.00 92.19 358 ASN A O 1
ATOM 2893 N N . ASP A 1 359 ? -0.852 -16.500 -12.753 1.00 91.75 359 ASP A N 1
ATOM 2894 C CA . ASP A 1 359 ? -0.680 -17.385 -11.596 1.00 91.75 359 ASP A CA 1
ATOM 2895 C C . ASP A 1 359 ? 0.532 -16.976 -10.753 1.00 91.75 359 ASP A C 1
ATOM 2897 O O . ASP A 1 359 ? 0.454 -16.879 -9.520 1.00 91.75 359 ASP A O 1
ATOM 2901 N N . TYR A 1 360 ? 1.645 -16.627 -11.410 1.00 91.50 360 TYR A N 1
ATOM 2902 C CA . TYR A 1 360 ? 2.803 -16.060 -10.725 1.00 91.50 360 TYR A CA 1
ATOM 2903 C C . TYR A 1 360 ? 2.442 -14.750 -10.024 1.00 91.50 360 TYR A C 1
ATOM 2905 O O . TYR A 1 360 ? 2.750 -14.569 -8.843 1.00 91.50 360 TYR A O 1
ATOM 2913 N N . LYS A 1 361 ? 1.759 -13.823 -10.712 1.00 88.94 361 LYS A N 1
ATOM 2914 C CA . LYS A 1 361 ? 1.359 -12.555 -10.093 1.00 88.94 361 LYS A CA 1
ATOM 2915 C C . LYS A 1 361 ? 0.441 -12.788 -8.897 1.00 88.94 361 LYS A C 1
ATOM 2917 O O . LYS A 1 361 ? 0.604 -12.080 -7.910 1.00 88.94 361 LYS A O 1
ATOM 2922 N N . MET A 1 362 ? -0.467 -13.762 -8.950 1.00 88.06 362 MET A N 1
ATOM 2923 C CA . MET A 1 362 ? -1.383 -14.100 -7.855 1.00 88.06 362 MET A CA 1
ATOM 2924 C C . MET A 1 362 ? -0.680 -14.671 -6.621 1.00 88.06 362 MET A C 1
ATOM 2926 O O . MET A 1 362 ? -1.116 -14.410 -5.499 1.00 88.06 362 MET A O 1
ATOM 2930 N N . SER A 1 363 ? 0.412 -15.408 -6.808 1.00 82.69 363 SER A N 1
ATOM 2931 C CA . SER A 1 363 ? 1.173 -16.042 -5.723 1.00 82.69 363 SER A CA 1
ATOM 2932 C C . SER A 1 363 ? 2.296 -15.152 -5.167 1.00 82.69 363 SER A C 1
ATOM 2934 O O . SER A 1 363 ? 2.535 -15.142 -3.961 1.00 82.69 363 SER A O 1
ATOM 2936 N N . HIS A 1 364 ? 2.943 -14.342 -6.011 1.00 77.75 364 HIS A N 1
ATOM 2937 C CA . HIS A 1 364 ? 4.188 -13.639 -5.672 1.00 77.75 364 HIS A CA 1
ATOM 2938 C C . HIS A 1 364 ? 4.109 -12.110 -5.732 1.00 77.75 364 HIS A C 1
ATOM 2940 O O . HIS A 1 364 ? 5.044 -11.469 -5.260 1.00 77.75 364 HIS A O 1
ATOM 2946 N N . GLY A 1 365 ? 3.030 -11.518 -6.267 1.00 60.88 365 GLY A N 1
ATOM 2947 C CA . GLY A 1 365 ? 2.926 -10.105 -6.689 1.00 60.88 365 GLY A CA 1
ATOM 2948 C C . GLY A 1 365 ? 2.966 -9.016 -5.600 1.00 60.88 365 GLY A C 1
ATOM 2949 O O . GLY A 1 365 ? 2.195 -8.058 -5.626 1.00 60.88 365 GLY A O 1
ATOM 2950 N N . HIS A 1 366 ? 3.837 -9.155 -4.609 1.00 62.06 366 HIS A N 1
ATOM 2951 C CA . HIS A 1 366 ? 3.955 -8.300 -3.439 1.00 62.06 366 HIS A CA 1
ATOM 2952 C C . HIS A 1 366 ? 5.403 -7.813 -3.365 1.00 62.06 366 HIS A C 1
ATOM 2954 O O . HIS A 1 366 ? 6.338 -8.591 -3.537 1.00 62.06 366 HIS A O 1
ATOM 2960 N N . CYS A 1 367 ? 5.633 -6.532 -3.057 1.00 57.41 367 CYS A N 1
ATOM 2961 C CA . CYS A 1 367 ? 6.995 -6.000 -2.883 1.00 57.41 367 CYS A CA 1
ATOM 2962 C C . CYS A 1 367 ? 7.602 -6.462 -1.520 1.00 57.41 367 CYS A C 1
ATOM 2964 O O . CYS A 1 367 ? 7.969 -5.630 -0.688 1.00 57.41 367 CYS A O 1
ATOM 2966 N N . VAL A 1 368 ? 7.688 -7.781 -1.269 1.00 50.03 368 VAL A N 1
ATOM 2967 C CA . VAL A 1 368 ? 8.122 -8.429 -0.005 1.00 50.03 368 VAL A CA 1
ATOM 2968 C C . VAL A 1 368 ? 9.587 -8.194 0.349 1.00 50.03 368 VAL A C 1
ATOM 2970 O O . VAL A 1 368 ? 9.949 -8.206 1.523 1.00 50.03 368 VAL A O 1
ATOM 2973 N N . LYS A 1 369 ? 10.434 -7.894 -0.642 1.00 45.97 369 LYS A N 1
ATOM 2974 C CA . LYS A 1 369 ? 11.849 -7.562 -0.409 1.00 45.97 369 LYS A CA 1
ATOM 2975 C C . LYS A 1 369 ? 12.062 -6.170 0.203 1.00 45.97 369 LYS A C 1
ATOM 2977 O O . LYS A 1 369 ? 13.190 -5.839 0.559 1.00 45.97 369 LYS A O 1
ATOM 2982 N N . SER A 1 370 ? 11.022 -5.335 0.338 1.00 40.78 370 SER A N 1
ATOM 2983 C CA . SER A 1 370 ? 11.191 -4.007 0.938 1.00 40.78 370 SER A CA 1
ATOM 2984 C C . SER A 1 370 ? 11.182 -4.077 2.464 1.00 40.78 370 SER A C 1
ATOM 2986 O O . SER A 1 370 ? 10.143 -4.342 3.068 1.00 40.78 370 SER A O 1
ATOM 2988 N N . THR A 1 371 ? 12.322 -3.781 3.085 1.00 38.97 371 THR A N 1
ATOM 2989 C CA . THR A 1 371 ? 12.389 -3.438 4.509 1.00 38.97 371 THR A CA 1
ATOM 2990 C C . THR A 1 371 ? 11.669 -2.110 4.743 1.00 38.97 371 THR A C 1
ATOM 2992 O O . THR A 1 371 ? 11.899 -1.164 3.985 1.00 38.97 371 THR A O 1
ATOM 2995 N N . PHE A 1 372 ? 10.784 -2.061 5.742 1.00 39.59 372 PHE A N 1
ATOM 2996 C CA . PHE A 1 372 ? 10.124 -0.831 6.188 1.00 39.59 372 PHE A CA 1
ATOM 2997 C C . PHE A 1 372 ? 11.077 0.088 6.947 1.00 39.59 372 PHE A C 1
ATOM 2999 O O . PHE A 1 372 ? 11.945 -0.440 7.686 1.00 39.59 372 PHE A O 1
#

InterPro domains:
  IPR014729 Rossmann-like alpha/beta/alpha sandwich fold [G3DSA:3.40.50.620] (47-286)

pLDDT: mean 81.54, std 25.0, range [23.53, 98.88]

Radius of gyration: 25.4 Å; Cα contacts (8 Å, |Δi|>4): 477; chains: 1; bounding box: 74×63×68 Å

Foldseek 3Di:
DDDDDDDDDDDDDDDDDDDDDDDDDDDDDDDDDDDDDDDDDPDDPPDQPQPDPDDPAPAAEEELAQLALLSVLLVCCLQVPVVSVVVADDDAYAYEYFAQVFWDPLSVVSVVVVCVVCVVNVHHYHYHALVNVQAPPCRNHQVSVLVVPLDHAAPVDADPSCVRRRVRSVLQVVLQVLCCPPPVDDDPDRDPPSVSLLVCCVPRNAHEYEDRDAAVLCVLVCVVVVVVVVVVVVCPPPPDDPPDDDSCNSHYDYDYSNNVVNGGSVNSQVSCVVVVHDRGFGIDGLRQLLQDLLSLLLCCVPPVVSLVVLLVSQVSNVVVCVVVVNPFRRGSHRRDGSVVSNVVSCVVPVPDDNVNSSVCRRVPVYSSVRRD